Protein AF-J3N600-F1 (afdb_monomer_lite)

Structure (mmCIF, N/CA/C/O backbone):
data_AF-J3N600-F1
#
_entry.id   AF-J3N600-F1
#
loop_
_atom_site.group_PDB
_atom_site.id
_atom_site.type_symbol
_atom_site.label_atom_id
_atom_site.label_alt_id
_atom_site.label_comp_id
_atom_site.label_asym_id
_atom_site.label_entity_id
_atom_site.label_seq_id
_atom_site.pdbx_PDB_ins_code
_atom_site.Cartn_x
_atom_site.Cartn_y
_atom_site.Cartn_z
_atom_site.occupancy
_atom_site.B_iso_or_equiv
_atom_site.auth_seq_id
_atom_site.auth_comp_id
_atom_site.auth_asym_id
_atom_site.auth_atom_id
_atom_site.pdbx_PDB_model_num
ATOM 1 N N . MET A 1 1 ? 3.214 13.192 -14.343 1.00 41.00 1 MET A N 1
ATOM 2 C CA . MET A 1 1 ? 2.606 12.736 -13.073 1.00 41.00 1 MET A CA 1
ATOM 3 C C . MET A 1 1 ? 2.239 11.242 -13.021 1.00 41.00 1 MET A C 1
ATOM 5 O O . MET A 1 1 ? 2.556 10.663 -11.991 1.00 41.00 1 MET A O 1
ATOM 9 N N . PRO A 1 2 ? 1.688 10.555 -14.053 1.00 54.34 2 PRO A N 1
ATOM 10 C CA . PRO A 1 2 ? 1.284 9.139 -13.900 1.00 54.34 2 PRO A CA 1
ATOM 11 C C . PRO A 1 2 ? 2.454 8.156 -13.672 1.00 54.34 2 PRO A C 1
ATOM 13 O O . PRO A 1 2 ? 2.292 7.141 -13.003 1.00 54.34 2 PRO A O 1
ATOM 16 N N . ARG A 1 3 ? 3.661 8.489 -14.154 1.00 63.41 3 ARG A N 1
ATOM 17 C CA . ARG A 1 3 ? 4.873 7.653 -14.023 1.00 63.41 3 ARG A CA 1
ATOM 18 C C . ARG A 1 3 ? 5.364 7.510 -12.580 1.00 63.41 3 ARG A C 1
ATOM 20 O O . ARG A 1 3 ? 5.684 6.410 -12.147 1.00 63.41 3 ARG A O 1
ATOM 27 N N . ALA A 1 4 ? 5.403 8.621 -11.842 1.00 65.00 4 ALA A N 1
ATOM 28 C CA . ALA A 1 4 ? 5.875 8.635 -10.460 1.00 65.00 4 ALA A CA 1
ATOM 29 C C . ALA A 1 4 ? 4.912 7.884 -9.530 1.00 65.00 4 ALA A C 1
ATOM 31 O O . ALA A 1 4 ? 5.369 7.169 -8.649 1.00 65.00 4 ALA A O 1
ATOM 32 N N . GLY A 1 5 ? 3.599 7.983 -9.774 1.00 73.25 5 GLY A N 1
ATOM 33 C CA . GLY A 1 5 ? 2.588 7.249 -9.008 1.00 73.25 5 GLY A CA 1
ATOM 34 C C . GLY A 1 5 ? 2.682 5.734 -9.196 1.00 73.25 5 GLY A C 1
ATOM 35 O O . GLY A 1 5 ? 2.703 5.002 -8.212 1.00 73.25 5 GLY A O 1
ATOM 36 N N . LEU A 1 6 ? 2.816 5.259 -10.442 1.00 80.25 6 LEU A N 1
ATOM 37 C CA . LEU A 1 6 ? 2.974 3.828 -10.732 1.00 80.25 6 LEU A CA 1
ATOM 38 C C . LEU A 1 6 ? 4.239 3.251 -10.078 1.00 80.25 6 LEU A C 1
ATOM 40 O O . LEU A 1 6 ? 4.166 2.236 -9.389 1.00 80.25 6 LEU A O 1
ATOM 44 N N . ALA A 1 7 ? 5.384 3.917 -10.260 1.00 82.88 7 ALA A N 1
ATOM 45 C CA . ALA A 1 7 ? 6.641 3.498 -9.645 1.00 82.88 7 ALA A CA 1
ATOM 46 C C . ALA A 1 7 ? 6.558 3.517 -8.109 1.00 82.88 7 ALA A C 1
ATOM 48 O O . ALA A 1 7 ? 6.991 2.564 -7.471 1.00 82.88 7 ALA A O 1
ATOM 49 N N . ALA A 1 8 ? 5.947 4.550 -7.519 1.00 85.62 8 ALA A N 1
ATOM 50 C CA . ALA A 1 8 ? 5.810 4.664 -6.070 1.00 85.62 8 ALA A CA 1
ATOM 51 C C . ALA A 1 8 ? 4.918 3.571 -5.468 1.00 85.62 8 ALA A C 1
ATOM 53 O O . ALA A 1 8 ? 5.285 3.018 -4.438 1.00 85.62 8 ALA A O 1
ATOM 54 N N . ILE A 1 9 ? 3.789 3.222 -6.098 1.00 88.44 9 ILE A N 1
ATOM 55 C CA . ILE A 1 9 ? 2.886 2.166 -5.601 1.00 88.44 9 ILE A CA 1
ATOM 56 C C . ILE A 1 9 ? 3.570 0.795 -5.652 1.00 88.44 9 ILE A C 1
ATOM 58 O O . ILE A 1 9 ? 3.508 0.034 -4.687 1.00 88.44 9 ILE A O 1
ATOM 62 N N . LEU A 1 10 ? 4.260 0.483 -6.751 1.00 89.94 10 LEU A N 1
ATOM 63 C CA . LEU A 1 10 ? 4.947 -0.801 -6.913 1.00 89.94 10 LEU A CA 1
ATOM 64 C C . LEU A 1 10 ? 6.152 -0.924 -5.978 1.00 89.94 10 LEU A C 1
ATOM 66 O O . LEU A 1 10 ? 6.315 -1.943 -5.307 1.00 89.94 10 LEU A O 1
ATOM 70 N N . SER A 1 11 ? 6.966 0.127 -5.881 1.00 91.19 11 SER A N 1
ATOM 71 C CA . SER A 1 11 ? 8.084 0.175 -4.940 1.00 91.19 11 SER A CA 1
ATOM 72 C C . SER A 1 11 ? 7.623 0.148 -3.482 1.00 91.19 11 SER A C 1
ATOM 74 O O . SER A 1 11 ? 8.290 -0.472 -2.656 1.00 91.19 11 SER A O 1
ATOM 76 N N . ALA A 1 12 ? 6.484 0.768 -3.154 1.00 92.06 12 ALA A N 1
ATOM 77 C CA . ALA A 1 12 ? 5.873 0.664 -1.830 1.00 92.06 12 ALA A CA 1
ATOM 78 C C . ALA A 1 12 ? 5.441 -0.782 -1.549 1.00 92.06 12 ALA A C 1
ATOM 80 O O . ALA A 1 12 ? 5.752 -1.323 -0.492 1.00 92.06 12 ALA A O 1
ATOM 81 N N . GLY A 1 13 ? 4.843 -1.471 -2.526 1.00 93.06 13 GLY A N 1
ATOM 82 C CA . GLY A 1 13 ? 4.534 -2.895 -2.407 1.00 93.06 13 GLY A CA 1
ATOM 83 C C . GLY A 1 13 ? 5.769 -3.778 -2.207 1.00 93.06 13 GLY A C 1
ATOM 84 O O . GLY A 1 13 ? 5.730 -4.703 -1.393 1.00 93.06 13 GLY A O 1
ATOM 85 N N . ALA A 1 14 ? 6.885 -3.480 -2.880 1.00 93.25 14 ALA A N 1
ATOM 86 C CA . ALA A 1 14 ? 8.160 -4.169 -2.671 1.00 93.25 14 ALA A CA 1
ATOM 87 C C . ALA A 1 14 ? 8.736 -3.882 -1.272 1.00 93.25 14 ALA A C 1
ATOM 89 O O . ALA A 1 14 ? 9.223 -4.791 -0.603 1.00 93.25 14 ALA A O 1
ATOM 90 N N . PHE A 1 15 ? 8.633 -2.637 -0.800 1.00 94.19 15 PHE A N 1
ATOM 91 C CA . PHE A 1 15 ? 9.021 -2.244 0.554 1.00 94.19 15 PHE A CA 1
ATOM 92 C C . PHE A 1 15 ? 8.205 -2.976 1.619 1.00 94.19 15 PHE A C 1
ATOM 94 O O . PHE A 1 15 ? 8.791 -3.586 2.509 1.00 94.19 15 PHE A O 1
ATOM 101 N N . VAL A 1 16 ? 6.878 -3.001 1.516 1.00 94.75 16 VAL A N 1
ATOM 102 C CA . VAL A 1 16 ? 6.047 -3.678 2.518 1.00 94.75 16 VAL A CA 1
ATOM 103 C C . VAL A 1 16 ? 6.262 -5.194 2.478 1.00 94.75 16 VAL A C 1
ATOM 105 O O . VAL A 1 16 ? 6.587 -5.797 3.499 1.00 94.75 16 VAL A O 1
ATOM 108 N N . SER A 1 17 ? 6.188 -5.814 1.296 1.00 94.12 17 SER A N 1
ATOM 109 C CA . SER A 1 17 ? 6.314 -7.275 1.154 1.00 94.12 17 SER A CA 1
ATOM 110 C C . SER A 1 17 ? 7.700 -7.834 1.495 1.00 94.12 17 SER A C 1
ATOM 112 O O . SER A 1 17 ? 7.803 -9.011 1.838 1.00 94.12 17 SER A O 1
ATOM 114 N N . ALA A 1 18 ? 8.762 -7.026 1.405 1.00 95.12 18 ALA A N 1
ATOM 115 C CA . ALA A 1 18 ? 10.117 -7.440 1.758 1.00 95.12 18 ALA A CA 1
ATOM 116 C C . ALA A 1 18 ? 10.575 -6.840 3.095 1.00 95.12 18 ALA A C 1
ATOM 118 O O . ALA A 1 18 ? 10.809 -7.569 4.057 1.00 95.12 18 ALA A O 1
ATOM 119 N N . PHE A 1 19 ? 10.685 -5.516 3.195 1.00 95.44 19 PHE A N 1
ATOM 120 C CA . PHE A 1 19 ? 11.204 -4.861 4.394 1.00 95.44 19 PHE A CA 1
ATOM 121 C C . PHE A 1 19 ? 10.234 -4.971 5.577 1.00 95.44 19 PHE A C 1
ATOM 123 O O . PHE A 1 19 ? 10.634 -5.414 6.648 1.00 95.44 19 PHE A O 1
ATOM 130 N N . VAL A 1 20 ? 8.953 -4.634 5.417 1.00 95.38 20 VAL A N 1
ATOM 131 C CA . VAL A 1 20 ? 8.019 -4.662 6.561 1.00 95.38 20 VAL A CA 1
ATOM 132 C C . VAL A 1 20 ? 7.777 -6.097 7.036 1.00 95.38 20 VAL A C 1
ATOM 134 O O . VAL A 1 20 ? 7.974 -6.384 8.218 1.00 95.38 20 VAL A O 1
ATOM 137 N N . VAL A 1 21 ? 7.487 -7.029 6.120 1.00 95.81 21 VAL A N 1
ATOM 138 C CA . VAL A 1 21 ? 7.371 -8.464 6.452 1.00 95.81 21 VAL A CA 1
ATOM 139 C C . VAL A 1 21 ? 8.660 -8.989 7.090 1.00 95.81 21 VAL A C 1
ATOM 141 O O . VAL A 1 21 ? 8.609 -9.726 8.076 1.00 95.81 21 VAL A O 1
ATOM 144 N N . GLY A 1 22 ? 9.826 -8.589 6.575 1.00 95.94 22 GLY A N 1
ATOM 145 C CA . GLY A 1 22 ? 11.120 -8.954 7.143 1.00 95.94 22 GLY A CA 1
ATOM 146 C C . GLY A 1 22 ? 11.299 -8.448 8.576 1.00 95.94 22 GLY A C 1
ATOM 147 O O . GLY A 1 22 ? 11.768 -9.196 9.432 1.00 95.94 22 GLY A O 1
ATOM 148 N N . ALA A 1 23 ? 10.876 -7.217 8.871 1.00 95.69 23 ALA A N 1
ATOM 149 C CA . ALA A 1 23 ? 10.957 -6.628 10.205 1.00 95.69 23 ALA A CA 1
ATOM 150 C C . ALA A 1 23 ? 10.014 -7.339 11.183 1.00 95.69 23 ALA A C 1
ATOM 152 O O . ALA A 1 23 ? 10.434 -7.714 12.279 1.00 95.69 23 ALA A O 1
ATOM 153 N N . VAL A 1 24 ? 8.770 -7.591 10.766 1.00 95.06 24 VAL A N 1
ATOM 154 C CA . VAL A 1 24 ? 7.786 -8.364 11.539 1.00 95.06 24 VAL A CA 1
ATOM 155 C C . VAL A 1 24 ? 8.320 -9.767 11.836 1.00 95.06 24 VAL A C 1
ATOM 157 O O . VAL A 1 24 ? 8.273 -10.219 12.982 1.00 95.06 24 VAL A O 1
ATOM 160 N N . ALA A 1 25 ? 8.909 -10.434 10.839 1.00 94.75 25 ALA A N 1
ATOM 161 C CA . ALA A 1 25 ? 9.541 -11.735 11.017 1.00 94.75 25 ALA A CA 1
ATOM 162 C C . ALA A 1 25 ? 10.717 -11.670 12.005 1.00 94.75 25 ALA A C 1
ATOM 164 O O . ALA A 1 25 ? 10.807 -12.510 12.891 1.00 94.75 25 ALA A O 1
ATOM 165 N N . LEU A 1 26 ? 11.600 -10.674 11.926 1.00 95.75 26 LEU A N 1
ATOM 166 C CA . LEU A 1 26 ? 12.730 -10.557 12.857 1.00 95.75 26 LEU A CA 1
ATOM 167 C C . LEU A 1 26 ? 12.295 -10.307 14.307 1.00 95.75 26 LEU A C 1
ATOM 169 O O . LEU A 1 26 ? 12.934 -10.815 15.227 1.00 95.75 26 LEU A O 1
ATOM 173 N N . ILE A 1 27 ? 11.215 -9.553 14.510 1.00 93.75 27 ILE A N 1
ATOM 174 C CA . ILE A 1 27 ? 10.707 -9.203 15.841 1.00 93.75 27 ILE A CA 1
ATOM 175 C C . ILE A 1 27 ? 9.953 -10.371 16.475 1.00 93.75 27 ILE A C 1
ATOM 177 O O . ILE A 1 27 ? 10.175 -10.682 17.644 1.00 93.75 27 ILE A O 1
ATOM 181 N N . ALA A 1 28 ? 9.060 -11.010 15.719 1.00 91.44 28 ALA A N 1
ATOM 182 C CA . ALA A 1 28 ? 8.092 -11.943 16.281 1.00 91.44 28 ALA A CA 1
ATOM 183 C C . ALA A 1 28 ? 8.374 -13.417 15.964 1.00 91.44 28 ALA A C 1
ATOM 185 O O . ALA A 1 28 ? 7.783 -14.290 16.599 1.00 91.44 28 ALA A O 1
ATOM 186 N N . ALA A 1 29 ? 9.245 -13.742 14.997 1.00 88.44 29 ALA A N 1
ATOM 187 C CA . ALA A 1 29 ? 9.514 -15.142 14.671 1.00 88.44 29 ALA A CA 1
ATOM 188 C C . ALA A 1 29 ? 10.187 -15.881 15.842 1.00 88.44 29 ALA A C 1
ATOM 190 O O . ALA A 1 29 ? 10.933 -15.270 16.614 1.00 88.44 29 ALA A O 1
ATOM 191 N N . PRO A 1 30 ? 10.002 -17.210 15.943 1.00 89.88 30 PRO A N 1
ATOM 192 C CA . PRO A 1 30 ? 9.100 -18.019 15.121 1.00 89.88 30 PRO A CA 1
ATOM 193 C C . PRO A 1 30 ? 7.633 -17.887 15.558 1.00 89.88 30 PRO A C 1
ATOM 195 O O . PRO A 1 30 ? 7.325 -18.015 16.738 1.00 89.88 30 PRO A O 1
ATOM 198 N N . PHE A 1 31 ? 6.725 -17.721 14.596 1.00 91.56 31 PHE A N 1
ATOM 199 C CA . PHE A 1 31 ? 5.276 -17.783 14.821 1.00 91.56 31 PHE A CA 1
ATOM 200 C C . PHE A 1 31 ? 4.584 -18.559 13.700 1.00 91.56 31 PHE A C 1
ATOM 202 O O . PHE A 1 31 ? 5.131 -18.722 12.606 1.00 91.56 31 PHE A O 1
ATOM 209 N N . ALA A 1 32 ? 3.395 -19.080 13.998 1.00 90.12 32 ALA A N 1
ATOM 210 C CA . ALA A 1 32 ? 2.564 -19.798 13.042 1.00 90.12 32 ALA A CA 1
ATOM 211 C C . ALA A 1 32 ? 1.531 -18.854 12.418 1.00 90.12 32 ALA A C 1
ATOM 213 O O . ALA A 1 32 ? 0.976 -18.001 13.108 1.00 90.12 32 ALA A O 1
ATOM 214 N N . VAL A 1 33 ? 1.263 -19.037 11.127 1.00 91.50 33 VAL A N 1
ATOM 215 C CA . VAL A 1 33 ? 0.222 -18.313 10.390 1.00 91.50 33 VAL A CA 1
ATOM 216 C C . VAL A 1 33 ? -0.882 -19.282 9.949 1.00 91.50 33 VAL A C 1
ATOM 218 O O . VAL A 1 33 ? -0.586 -20.447 9.672 1.00 91.50 33 VAL A O 1
ATOM 221 N N . PRO A 1 34 ? -2.155 -18.846 9.887 1.00 90.62 34 PRO A N 1
ATOM 222 C CA . PRO A 1 34 ? -3.260 -19.677 9.426 1.00 90.62 34 PRO A CA 1
ATOM 223 C C . PRO A 1 34 ? -3.037 -20.062 7.953 1.00 90.62 34 PRO A C 1
ATOM 225 O O . PRO A 1 34 ? -2.969 -19.171 7.103 1.00 90.62 34 PRO A O 1
ATOM 228 N N . PRO A 1 35 ? -2.933 -21.365 7.625 1.00 90.56 35 PRO A N 1
ATOM 229 C CA . PRO A 1 35 ? -2.532 -21.814 6.296 1.00 90.56 35 PRO A CA 1
ATOM 230 C C . PRO A 1 35 ? -3.389 -21.284 5.152 1.00 90.56 35 PRO A C 1
ATOM 232 O O . PRO A 1 35 ? -2.861 -20.823 4.143 1.00 90.56 35 PRO A O 1
ATOM 235 N N . ALA A 1 36 ? -4.711 -21.344 5.322 1.00 89.38 36 ALA A N 1
ATOM 236 C CA . ALA A 1 36 ? -5.665 -20.996 4.280 1.00 89.38 36 ALA A CA 1
ATOM 237 C C . ALA A 1 36 ? -5.659 -19.488 3.990 1.00 89.38 36 ALA A C 1
ATOM 239 O O . ALA A 1 36 ? -5.497 -19.098 2.837 1.00 89.38 36 ALA A O 1
ATOM 240 N N . SER A 1 37 ? -5.762 -18.649 5.026 1.00 90.88 37 SER A N 1
ATOM 241 C CA . SER A 1 37 ? -5.772 -17.189 4.875 1.00 90.88 37 SER A CA 1
ATOM 242 C C . SER A 1 37 ? -4.436 -16.673 4.346 1.00 90.88 37 SER A C 1
ATOM 244 O O . SER A 1 37 ? -4.415 -15.914 3.385 1.00 90.88 37 SER A O 1
ATOM 246 N N . PHE A 1 38 ? -3.313 -17.162 4.886 1.00 93.25 38 PHE A N 1
ATOM 247 C CA . PHE A 1 38 ? -1.985 -16.770 4.411 1.00 93.25 38 PHE A CA 1
ATOM 248 C C . PHE A 1 38 ? -1.757 -17.167 2.947 1.00 93.25 38 PHE A C 1
ATOM 250 O O . PHE A 1 38 ? -1.334 -16.339 2.142 1.00 93.25 38 PHE A O 1
ATOM 257 N N . ALA A 1 39 ? -2.041 -18.426 2.585 1.00 93.12 39 ALA A N 1
ATOM 258 C CA . ALA A 1 39 ? -1.847 -18.891 1.215 1.00 93.12 39 ALA A CA 1
ATOM 259 C C . ALA A 1 39 ? -2.742 -18.125 0.239 1.00 93.12 39 ALA A C 1
ATOM 261 O O . ALA A 1 39 ? -2.255 -17.715 -0.809 1.00 93.12 39 ALA A O 1
ATOM 262 N N . ARG A 1 40 ? -4.012 -17.888 0.597 1.00 93.44 40 ARG A N 1
ATOM 263 C CA . ARG A 1 40 ? -4.941 -17.054 -0.174 1.00 93.44 40 ARG A CA 1
ATOM 264 C C . ARG A 1 40 ? -4.347 -15.664 -0.397 1.00 93.44 40 ARG A C 1
ATOM 266 O O . ARG A 1 40 ? -4.149 -15.279 -1.543 1.00 93.44 40 ARG A O 1
ATOM 273 N N . ASP A 1 41 ? -4.032 -14.931 0.664 1.00 93.62 41 ASP A N 1
ATOM 274 C CA . ASP A 1 41 ? -3.646 -13.520 0.560 1.00 93.62 41 ASP A CA 1
ATOM 275 C C . ASP A 1 41 ? -2.359 -13.342 -0.261 1.00 93.62 41 ASP A C 1
ATOM 277 O O . ASP A 1 41 ? -2.309 -12.518 -1.177 1.00 93.62 41 ASP A O 1
ATOM 281 N N . VAL A 1 42 ? -1.340 -14.175 -0.017 1.00 95.44 42 VAL A N 1
ATOM 282 C CA . VAL A 1 42 ? -0.067 -14.103 -0.752 1.00 95.44 42 VAL A CA 1
ATOM 283 C C . VAL A 1 42 ? -0.221 -14.568 -2.201 1.00 95.44 42 VAL A C 1
ATOM 285 O O . VAL A 1 42 ? 0.341 -13.948 -3.103 1.00 95.44 42 VAL A O 1
ATOM 288 N N . PHE A 1 43 ? -0.988 -15.633 -2.458 1.00 95.81 43 PHE A N 1
ATOM 289 C CA . PHE A 1 43 ? -1.214 -16.135 -3.815 1.00 95.81 43 PHE A CA 1
ATOM 290 C C . PHE A 1 43 ? -2.006 -15.144 -4.670 1.00 95.81 43 PHE A C 1
ATOM 292 O O . PHE A 1 43 ? -1.620 -14.870 -5.806 1.00 95.81 43 PHE A O 1
ATOM 299 N N . PHE A 1 44 ? -3.089 -14.577 -4.132 1.00 96.38 44 PHE A N 1
ATOM 300 C CA . PHE A 1 44 ? -3.891 -13.586 -4.848 1.00 96.38 44 PHE A CA 1
ATOM 301 C C . PHE A 1 44 ? -3.104 -12.301 -5.096 1.00 96.38 44 PHE A C 1
ATOM 303 O O . PHE A 1 44 ? -3.209 -11.738 -6.186 1.00 96.38 44 PHE A O 1
ATOM 310 N N . TYR A 1 45 ? -2.250 -11.886 -4.156 1.00 96.81 45 TYR A N 1
ATOM 311 C CA . TYR A 1 45 ? -1.364 -10.751 -4.385 1.00 96.81 45 TYR A CA 1
ATOM 312 C C . TYR A 1 45 ? -0.310 -11.052 -5.462 1.00 96.81 45 TYR A C 1
ATOM 314 O O . TYR A 1 45 ? -0.104 -10.245 -6.368 1.00 96.81 45 TYR A O 1
ATOM 322 N N . LEU A 1 46 ? 0.299 -12.241 -5.440 1.00 97.12 46 LEU A N 1
ATOM 323 C CA . LEU A 1 46 ? 1.233 -12.683 -6.478 1.00 97.12 46 LEU A CA 1
ATOM 324 C C . LEU A 1 46 ? 0.567 -12.723 -7.863 1.00 97.12 46 LEU A C 1
ATOM 326 O O . LEU A 1 46 ? 1.150 -12.251 -8.841 1.00 97.12 46 LEU A O 1
ATOM 330 N N . LEU A 1 47 ? -0.659 -13.246 -7.954 1.00 97.06 47 LEU A N 1
ATOM 331 C CA . LEU A 1 47 ? -1.434 -13.304 -9.194 1.00 97.06 47 LEU A CA 1
ATOM 332 C C . LEU A 1 47 ? -1.801 -11.902 -9.696 1.00 97.06 47 LEU A C 1
ATOM 334 O O . LEU A 1 47 ? -1.620 -11.611 -10.878 1.00 97.06 47 LEU A O 1
ATOM 338 N N . ALA A 1 48 ? -2.243 -11.019 -8.799 1.00 96.19 48 ALA A N 1
ATOM 339 C CA . ALA A 1 48 ? -2.528 -9.620 -9.100 1.00 96.19 48 ALA A CA 1
ATOM 340 C C . ALA A 1 48 ? -1.295 -8.890 -9.648 1.00 96.19 48 ALA A C 1
ATOM 342 O O . ALA A 1 48 ? -1.366 -8.234 -10.687 1.00 96.19 48 ALA A O 1
ATOM 343 N N . ALA A 1 49 ? -0.154 -9.038 -8.972 1.00 96.25 49 ALA A N 1
ATOM 344 C CA . ALA A 1 49 ? 1.101 -8.414 -9.365 1.00 96.25 49 ALA A CA 1
ATOM 345 C C . ALA A 1 49 ? 1.603 -8.951 -10.710 1.00 96.25 49 ALA A C 1
ATOM 347 O O . ALA A 1 49 ? 2.050 -8.178 -11.555 1.00 96.25 49 ALA A O 1
ATOM 348 N N . SER A 1 50 ? 1.467 -10.260 -10.942 1.00 96.25 50 SER A N 1
ATOM 349 C CA . SER A 1 50 ? 1.825 -10.900 -12.213 1.00 96.25 50 SER A CA 1
ATOM 350 C C . SER A 1 50 ? 0.929 -10.419 -13.358 1.00 96.25 50 SER A C 1
ATOM 352 O O . SER A 1 50 ? 1.424 -10.105 -14.439 1.00 96.25 50 SER A O 1
ATOM 354 N N . GLY A 1 51 ? -0.382 -10.311 -13.122 1.00 94.62 51 GLY A N 1
ATOM 355 C CA . GLY A 1 51 ? -1.341 -9.799 -14.102 1.00 94.62 51 GLY A CA 1
ATOM 356 C C . GLY A 1 51 ? -1.088 -8.333 -14.453 1.00 94.62 51 GLY A C 1
ATOM 357 O O . GLY A 1 51 ? -1.071 -7.972 -15.630 1.00 94.62 51 GLY A O 1
ATOM 358 N N . LEU A 1 52 ? -0.806 -7.494 -13.453 1.00 93.62 52 LEU A N 1
ATOM 359 C CA . LEU A 1 52 ? -0.430 -6.102 -13.685 1.00 93.62 52 LEU A CA 1
ATOM 360 C C . LEU A 1 52 ? 0.912 -5.988 -14.424 1.00 93.62 52 LEU A C 1
ATOM 362 O O . LEU A 1 52 ? 1.041 -5.152 -15.317 1.00 93.62 52 LEU A O 1
ATOM 366 N N . PHE A 1 53 ? 1.889 -6.843 -14.110 1.00 94.38 53 PHE A N 1
ATOM 367 C CA . PHE A 1 53 ? 3.162 -6.880 -14.827 1.00 94.38 53 PHE A CA 1
ATOM 368 C C . PHE A 1 53 ? 2.974 -7.275 -16.298 1.00 94.38 53 PHE A C 1
ATOM 370 O O . PHE A 1 53 ? 3.565 -6.658 -17.180 1.00 94.38 53 PHE A O 1
ATOM 377 N N . TYR A 1 54 ? 2.091 -8.233 -16.591 1.00 93.31 54 TYR A N 1
ATOM 378 C CA . TYR A 1 54 ? 1.733 -8.596 -17.964 1.00 93.31 54 TYR A CA 1
ATOM 379 C C . TYR A 1 54 ? 1.084 -7.430 -18.731 1.00 93.31 54 TYR A C 1
ATOM 381 O O . TYR A 1 54 ? 1.461 -7.148 -19.872 1.00 93.31 54 TYR A O 1
ATOM 389 N N . ILE A 1 55 ? 0.153 -6.708 -18.096 1.00 91.75 55 ILE A N 1
ATOM 390 C CA . ILE A 1 55 ? -0.455 -5.497 -18.675 1.00 91.75 55 ILE A CA 1
ATOM 391 C C . ILE A 1 55 ? 0.622 -4.433 -18.934 1.00 91.75 55 ILE A C 1
ATOM 393 O O . ILE A 1 55 ? 0.638 -3.820 -19.997 1.00 91.75 55 ILE A O 1
ATOM 397 N N . TYR A 1 56 ? 1.563 -4.255 -18.003 1.00 90.25 56 TYR A N 1
ATOM 398 C CA . TYR A 1 56 ? 2.679 -3.321 -18.155 1.00 90.25 56 TYR A CA 1
ATOM 399 C C . TYR A 1 56 ? 3.580 -3.675 -19.350 1.00 90.25 56 TYR A C 1
ATOM 401 O O . TYR A 1 56 ? 3.903 -2.804 -20.157 1.00 90.25 56 TYR A O 1
ATOM 409 N N . LEU A 1 57 ? 3.950 -4.953 -19.502 1.00 90.31 57 LEU A N 1
ATOM 410 C CA . LEU A 1 57 ? 4.777 -5.436 -20.617 1.00 90.31 57 LEU A CA 1
ATOM 411 C C . LEU A 1 57 ? 4.083 -5.323 -21.977 1.00 90.31 57 LEU A C 1
ATOM 413 O O . LEU A 1 57 ? 4.759 -5.226 -22.997 1.00 90.31 57 LEU A O 1
ATOM 417 N N . SER A 1 58 ? 2.750 -5.307 -21.994 1.00 88.25 58 SER A N 1
ATOM 418 C CA . SER A 1 58 ? 1.972 -5.135 -23.222 1.00 88.25 58 SER A CA 1
ATOM 419 C C . SER A 1 58 ? 2.062 -3.712 -23.790 1.00 88.25 58 SER A C 1
ATOM 421 O O . SER A 1 58 ? 1.628 -3.501 -24.917 1.00 88.25 58 SER A O 1
ATOM 423 N N . ALA A 1 59 ? 2.602 -2.740 -23.033 1.00 85.88 59 ALA A N 1
ATOM 424 C CA . ALA A 1 59 ? 2.736 -1.312 -23.370 1.00 85.88 59 ALA A CA 1
ATOM 425 C C . ALA A 1 59 ? 1.428 -0.577 -23.743 1.00 85.88 59 ALA A C 1
ATOM 427 O O . ALA A 1 59 ? 1.416 0.646 -23.861 1.00 85.88 59 ALA A O 1
ATOM 428 N N . GLU A 1 60 ? 0.315 -1.291 -23.868 1.00 88.56 60 GLU A N 1
ATOM 429 C CA . GLU A 1 60 ? -1.010 -0.796 -24.205 1.00 88.56 60 GLU A CA 1
ATOM 430 C C . GLU A 1 60 ? -2.002 -1.222 -23.125 1.00 88.56 60 GLU A C 1
ATOM 432 O O . GLU A 1 60 ? -2.211 -2.414 -22.893 1.00 88.56 60 GLU A O 1
ATOM 437 N N . ILE A 1 61 ? -2.635 -0.242 -22.476 1.00 89.06 61 ILE A N 1
ATOM 438 C CA . ILE A 1 61 ? -3.657 -0.485 -21.458 1.00 89.06 61 ILE A CA 1
ATOM 439 C C . ILE A 1 61 ? -5.033 -0.202 -22.049 1.00 89.06 61 ILE A C 1
ATOM 441 O O . ILE A 1 61 ? -5.369 0.936 -22.396 1.00 89.06 61 ILE A O 1
ATOM 445 N N . TYR A 1 62 ? -5.852 -1.244 -22.121 1.00 91.25 62 TYR A N 1
ATOM 446 C CA . TYR A 1 62 ? -7.249 -1.155 -22.526 1.00 91.25 62 TYR A CA 1
ATOM 447 C C . TYR A 1 62 ? -8.157 -0.936 -21.311 1.00 91.25 62 TYR A C 1
ATOM 449 O O . TYR A 1 62 ? -7.878 -1.410 -20.209 1.00 91.25 62 TYR A O 1
ATOM 457 N N . LEU A 1 63 ? -9.302 -0.277 -21.521 1.00 92.25 63 LEU A N 1
ATOM 458 C CA . LEU A 1 63 ? -10.274 -0.009 -20.452 1.00 92.25 63 LEU A CA 1
ATOM 459 C C . LEU A 1 63 ? -10.717 -1.291 -19.727 1.00 92.25 63 LEU A C 1
ATOM 461 O O . LEU A 1 63 ? -10.822 -1.303 -18.504 1.00 92.25 63 LEU A O 1
ATOM 465 N N . TRP A 1 64 ? -10.930 -2.386 -20.463 1.00 92.31 64 TRP A N 1
ATOM 466 C CA . TRP A 1 64 ? -11.354 -3.657 -19.871 1.00 92.31 64 TRP A CA 1
ATOM 467 C C . TRP A 1 64 ? -10.291 -4.259 -18.941 1.00 92.31 64 TRP A C 1
ATOM 469 O O . TRP A 1 64 ? -10.650 -4.872 -17.941 1.00 92.31 64 TRP A O 1
ATOM 479 N N . GLN A 1 65 ? -8.999 -4.050 -19.224 1.00 93.50 65 GLN A N 1
ATOM 480 C CA . GLN A 1 65 ? -7.907 -4.512 -18.361 1.00 93.50 65 GLN A CA 1
ATOM 481 C C . GLN A 1 65 ? -7.899 -3.720 -17.053 1.00 93.50 65 GLN A C 1
ATOM 483 O O . GLN A 1 65 ? -7.814 -4.307 -15.978 1.00 93.50 65 GLN A O 1
ATOM 488 N N . ALA A 1 66 ? -8.059 -2.396 -17.137 1.00 92.00 66 ALA A N 1
ATOM 489 C CA . ALA A 1 66 ? -8.125 -1.530 -15.964 1.00 92.00 66 ALA A CA 1
ATOM 490 C C . ALA A 1 66 ? -9.346 -1.848 -15.081 1.00 92.00 66 ALA A C 1
ATOM 492 O O . ALA A 1 66 ? -9.216 -1.972 -13.865 1.00 92.00 66 ALA A O 1
ATOM 493 N N . VAL A 1 67 ? -10.521 -2.052 -15.689 1.00 95.06 67 VAL A N 1
ATOM 494 C CA . VAL A 1 67 ? -11.731 -2.495 -14.973 1.00 95.06 67 VAL A CA 1
ATOM 495 C C . VAL A 1 67 ? -11.526 -3.892 -14.378 1.00 95.06 67 VAL A C 1
ATOM 497 O O . VAL A 1 67 ? -11.916 -4.136 -13.238 1.00 95.06 67 VAL A O 1
ATOM 500 N N . GLY A 1 68 ? -10.860 -4.786 -15.111 1.00 95.44 68 GLY A N 1
ATOM 501 C CA . GLY A 1 68 ? -10.513 -6.132 -14.660 1.00 95.44 68 GLY A CA 1
ATOM 502 C C . GLY A 1 68 ? -9.679 -6.150 -13.378 1.00 95.44 68 GLY A C 1
ATOM 503 O O . GLY A 1 68 ? -9.953 -6.972 -12.510 1.00 95.44 68 GLY A O 1
ATOM 504 N N . LEU A 1 69 ? -8.729 -5.222 -13.205 1.00 94.75 69 LEU A N 1
ATOM 505 C CA . LEU A 1 69 ? -7.943 -5.097 -11.966 1.00 94.75 69 LEU A CA 1
ATOM 506 C C . LEU A 1 69 ? -8.832 -4.793 -10.749 1.00 94.75 69 LEU A C 1
ATOM 508 O O . LEU A 1 69 ? -8.710 -5.439 -9.709 1.00 94.75 69 LEU A O 1
ATOM 512 N N . VAL A 1 70 ? -9.767 -3.850 -10.887 1.00 96.19 70 VAL A N 1
ATOM 513 C CA . VAL A 1 70 ? -10.687 -3.484 -9.798 1.00 96.19 70 VAL A CA 1
ATOM 514 C C . VAL A 1 70 ? -11.653 -4.633 -9.499 1.00 96.19 70 VAL A C 1
ATOM 516 O O . VAL A 1 70 ? -11.857 -4.986 -8.338 1.00 96.19 70 VAL A O 1
ATOM 519 N N . LEU A 1 71 ? -12.206 -5.270 -10.537 1.00 96.62 71 LEU A N 1
ATOM 520 C CA . LEU A 1 71 ? -13.090 -6.430 -10.383 1.00 96.62 71 LEU A CA 1
ATOM 521 C C . LEU A 1 71 ? -12.376 -7.626 -9.747 1.00 96.62 71 LEU A C 1
ATOM 523 O O . LEU A 1 71 ? -12.982 -8.336 -8.948 1.00 96.62 71 LEU A O 1
ATOM 527 N N . PHE A 1 72 ? -11.094 -7.833 -10.050 1.00 96.75 72 PHE A N 1
ATOM 528 C CA . PHE A 1 72 ? -10.289 -8.878 -9.424 1.00 96.75 72 PHE A CA 1
ATOM 529 C C . PHE A 1 72 ? -10.161 -8.665 -7.910 1.00 96.75 72 PHE A C 1
ATOM 531 O O . PHE A 1 72 ? -10.270 -9.624 -7.149 1.00 96.75 72 PHE A O 1
ATOM 538 N N . TYR A 1 73 ? -10.015 -7.417 -7.451 1.00 96.38 73 TYR A N 1
ATOM 539 C CA . TYR A 1 73 ? -10.030 -7.120 -6.016 1.00 96.38 73 TYR A CA 1
ATOM 540 C C . TYR A 1 73 ? -11.399 -7.378 -5.380 1.00 96.38 73 TYR A C 1
ATOM 542 O O . TYR A 1 73 ? -11.474 -7.985 -4.316 1.00 96.38 73 TYR A O 1
ATOM 550 N N . VAL A 1 74 ? -12.489 -6.972 -6.040 1.00 96.38 74 VAL A N 1
ATOM 551 C CA . VAL A 1 74 ? -13.855 -7.254 -5.558 1.00 96.38 74 VAL A CA 1
ATOM 552 C C . VAL A 1 74 ? -14.086 -8.762 -5.438 1.00 96.38 74 VAL A C 1
ATOM 554 O O . VAL A 1 74 ? -14.627 -9.225 -4.436 1.00 96.38 74 VAL A O 1
ATOM 557 N N . PHE A 1 75 ? -13.623 -9.537 -6.421 1.00 96.12 75 PHE A N 1
ATOM 558 C CA . PHE A 1 75 ? -13.651 -10.996 -6.372 1.00 96.12 75 PHE A CA 1
ATOM 559 C C . PHE A 1 75 ? -12.837 -11.550 -5.195 1.00 96.12 75 PHE A C 1
ATOM 561 O O . PHE A 1 75 ? -13.341 -12.394 -4.456 1.00 96.12 75 PHE A O 1
ATOM 568 N N . PHE A 1 76 ? -11.614 -11.053 -4.983 1.00 95.06 76 PHE A N 1
ATOM 569 C CA . PHE A 1 76 ? -10.782 -11.435 -3.842 1.00 95.06 76 PHE A CA 1
ATOM 570 C C . PHE A 1 76 ? -11.494 -11.171 -2.507 1.00 95.06 76 PHE A C 1
ATOM 572 O O . PHE A 1 76 ? -11.579 -12.077 -1.684 1.00 95.06 76 PHE A O 1
ATOM 579 N N . VAL A 1 77 ? -12.067 -9.980 -2.309 1.00 94.56 77 VAL A N 1
ATOM 580 C CA . VAL A 1 77 ? -12.812 -9.645 -1.084 1.00 94.56 77 VAL A CA 1
ATOM 581 C C . VAL A 1 77 ? -14.026 -10.558 -0.908 1.00 94.56 77 VAL A C 1
ATOM 583 O O . VAL A 1 77 ? -14.255 -11.058 0.189 1.00 94.56 77 VAL A O 1
ATOM 586 N N . GLY A 1 78 ? -14.772 -10.841 -1.980 1.00 94.00 78 GLY A N 1
ATOM 587 C CA . GLY A 1 78 ? -15.881 -11.796 -1.935 1.00 94.00 78 GLY A CA 1
ATOM 588 C C . GLY A 1 78 ? -15.438 -13.197 -1.498 1.00 94.00 78 GLY A C 1
ATOM 589 O O . GLY A 1 78 ? -16.111 -13.833 -0.690 1.00 94.00 78 GLY A O 1
ATOM 590 N N . LEU A 1 79 ? -14.276 -13.655 -1.972 1.00 92.56 79 LEU A N 1
ATOM 591 C CA . LEU A 1 79 ? -13.684 -14.932 -1.571 1.00 92.56 79 LEU A CA 1
ATOM 592 C C . LEU A 1 79 ? -13.214 -14.919 -0.109 1.00 92.56 79 LEU A C 1
ATOM 594 O O . LEU A 1 79 ? -13.412 -15.909 0.593 1.00 92.56 79 LEU A O 1
ATOM 598 N N . VAL A 1 80 ? -12.625 -13.816 0.361 1.00 91.19 80 VAL A N 1
ATOM 599 C CA . VAL A 1 80 ? -12.240 -13.637 1.772 1.00 91.19 80 VAL A CA 1
ATOM 600 C C . VAL A 1 80 ? -13.464 -13.781 2.671 1.00 91.19 80 VAL A C 1
ATOM 602 O O . VAL A 1 80 ? -13.467 -14.636 3.550 1.00 91.19 80 VAL A O 1
ATOM 605 N N . VAL A 1 81 ? -14.524 -13.022 2.379 1.00 92.00 81 VAL A N 1
ATOM 606 C CA . VAL A 1 81 ? -15.783 -13.055 3.137 1.00 92.00 81 VAL A CA 1
ATOM 607 C C . VAL A 1 81 ? -16.400 -14.452 3.110 1.00 92.00 81 VAL A C 1
ATOM 609 O O . VAL A 1 81 ? -16.832 -14.953 4.143 1.00 92.00 81 VAL A O 1
ATOM 612 N N . TYR A 1 82 ? -16.405 -15.118 1.953 1.00 91.75 82 TYR A N 1
ATOM 613 C CA . TYR A 1 82 ? -16.900 -16.489 1.839 1.00 91.75 82 TYR A CA 1
ATOM 614 C C . TYR A 1 82 ? -16.127 -17.472 2.735 1.00 91.75 82 TYR A C 1
ATOM 616 O O . TYR A 1 82 ? -16.736 -18.307 3.401 1.00 91.75 82 TYR A O 1
ATOM 624 N N . MET A 1 83 ? -14.794 -17.371 2.777 1.00 87.88 83 MET A N 1
ATOM 625 C CA . MET A 1 83 ? -13.963 -18.230 3.628 1.00 87.88 83 MET A CA 1
ATOM 626 C C . MET A 1 83 ? -14.158 -17.959 5.121 1.00 87.88 83 MET A C 1
ATOM 628 O O . MET A 1 83 ? -14.123 -18.898 5.920 1.00 87.88 83 MET A O 1
ATOM 632 N N . ASP A 1 84 ? -14.370 -16.701 5.499 1.00 86.25 84 ASP A N 1
ATOM 633 C CA . ASP A 1 84 ? -14.600 -16.334 6.895 1.00 86.25 84 ASP A CA 1
ATOM 634 C C . ASP A 1 84 ? -15.973 -16.849 7.368 1.00 86.25 84 ASP A C 1
ATOM 636 O O . ASP A 1 84 ? -16.056 -17.471 8.427 1.00 86.25 84 ASP A O 1
ATOM 640 N N . LEU A 1 85 ? -17.015 -16.739 6.532 1.00 87.62 85 LEU A N 1
ATOM 641 C CA . LEU A 1 85 ? -18.347 -17.300 6.812 1.00 87.62 85 LEU A CA 1
ATOM 642 C C . LEU A 1 85 ? -18.334 -18.831 6.956 1.00 87.62 85 LEU A C 1
ATOM 644 O O . LEU A 1 85 ? -18.987 -19.376 7.845 1.00 87.62 85 LEU A O 1
ATOM 648 N N . ASP A 1 86 ? -17.587 -19.540 6.104 1.00 84.69 86 ASP A N 1
ATOM 649 C CA . ASP A 1 86 ? -17.430 -21.000 6.210 1.00 84.69 86 ASP A CA 1
ATOM 650 C C . ASP A 1 86 ? -16.707 -21.402 7.509 1.00 84.69 86 ASP A C 1
ATOM 652 O O . ASP A 1 86 ? -17.039 -22.413 8.135 1.00 84.69 86 ASP A O 1
ATOM 656 N N . THR A 1 87 ? -15.746 -20.588 7.953 1.00 81.00 87 THR A N 1
ATOM 657 C CA . THR A 1 87 ? -15.009 -20.820 9.202 1.00 81.00 87 THR A CA 1
ATOM 658 C C . THR A 1 87 ? -15.903 -20.602 10.425 1.00 81.00 87 THR A C 1
ATOM 660 O O . THR A 1 87 ? -15.905 -21.442 11.328 1.00 81.00 87 THR A O 1
ATOM 663 N N . GLU A 1 88 ? -16.708 -19.535 10.440 1.00 77.69 88 GLU A N 1
ATOM 664 C CA . GLU A 1 88 ? -17.690 -19.284 11.504 1.00 77.69 88 GLU A CA 1
ATOM 665 C C . GLU A 1 88 ? -18.764 -20.377 11.557 1.00 77.69 88 GLU A C 1
ATOM 667 O O . GLU A 1 88 ? -19.047 -20.907 12.632 1.00 77.69 88 GLU A O 1
ATOM 672 N N . GLY A 1 89 ? -19.303 -20.796 10.406 1.00 74.19 89 GLY A N 1
ATOM 673 C CA . GLY A 1 89 ? -20.295 -21.873 10.338 1.00 74.19 89 GLY A CA 1
ATOM 674 C C . GLY A 1 89 ? -19.772 -23.202 10.892 1.00 74.19 89 GLY A C 1
ATOM 675 O O . GLY A 1 89 ? -20.472 -23.892 11.637 1.00 74.19 89 GLY A O 1
ATOM 676 N N . LYS A 1 90 ? -18.510 -23.544 10.602 1.00 77.81 90 LYS A N 1
ATOM 677 C CA . LYS A 1 90 ? -17.847 -24.731 11.169 1.00 77.81 90 LYS A CA 1
ATOM 678 C C . LYS A 1 90 ? -17.604 -24.608 12.671 1.00 77.81 90 LYS A C 1
ATOM 680 O O . LYS A 1 90 ? -17.776 -25.598 13.378 1.00 77.81 90 LYS A O 1
ATOM 685 N N . ALA A 1 91 ? -17.222 -23.428 13.161 1.00 76.25 91 ALA A N 1
ATOM 686 C CA . ALA A 1 91 ? -16.990 -23.194 14.586 1.00 76.25 91 ALA A CA 1
ATOM 687 C C . ALA A 1 91 ? -18.288 -23.298 15.402 1.00 76.25 91 ALA A C 1
ATOM 689 O O . ALA A 1 91 ? -18.304 -23.967 16.434 1.00 76.25 91 ALA A O 1
ATOM 690 N N . VAL A 1 92 ? -19.384 -22.708 14.910 1.00 76.12 92 VAL A N 1
ATOM 691 C CA . VAL A 1 92 ? -20.712 -22.814 15.534 1.00 76.12 92 VAL A CA 1
ATOM 692 C C . VAL A 1 92 ? -21.189 -24.266 15.533 1.00 76.12 92 VAL A C 1
ATOM 694 O O . VAL A 1 92 ? -21.584 -24.773 16.577 1.00 76.12 92 VAL A O 1
ATOM 697 N N . SER A 1 93 ? -21.066 -24.973 14.405 1.00 74.38 93 SER A N 1
ATOM 698 C CA . SER A 1 93 ? -21.469 -26.382 14.314 1.00 74.38 93 SER A CA 1
ATOM 699 C C . SER A 1 93 ? -20.644 -27.297 15.231 1.00 74.38 93 SER A C 1
ATOM 701 O O . SER A 1 93 ? -21.199 -28.203 15.850 1.00 74.38 93 SER A O 1
ATOM 703 N N . ALA A 1 94 ? -19.336 -27.053 15.371 1.00 74.06 94 ALA A N 1
ATOM 704 C CA . ALA A 1 94 ? -18.485 -27.786 16.307 1.00 74.06 94 ALA A CA 1
ATOM 705 C C . ALA A 1 94 ? -18.863 -27.504 17.772 1.00 74.06 94 ALA A C 1
ATOM 707 O O . ALA A 1 94 ? -18.958 -28.442 18.562 1.00 74.06 94 ALA A O 1
ATOM 708 N N . ALA A 1 95 ? -19.139 -26.242 18.118 1.00 70.69 95 ALA A N 1
ATOM 709 C CA . ALA A 1 95 ? -19.600 -25.861 19.451 1.00 70.69 95 ALA A CA 1
ATOM 710 C C . ALA A 1 95 ? -20.969 -26.482 19.786 1.00 70.69 95 ALA A C 1
ATOM 712 O O . ALA A 1 95 ? -21.168 -26.974 20.895 1.00 70.69 95 ALA A O 1
ATOM 713 N N . GLU A 1 96 ? -21.900 -26.533 18.829 1.00 72.69 96 GLU A N 1
ATOM 714 C CA . GLU A 1 96 ? -23.182 -27.231 18.988 1.00 72.69 96 GLU A CA 1
ATOM 715 C C . GLU A 1 96 ? -22.988 -28.740 19.194 1.00 72.69 96 GLU A C 1
ATOM 717 O O . GLU A 1 96 ? -23.640 -29.334 20.055 1.00 72.69 96 GLU A O 1
ATOM 722 N N . LEU A 1 97 ? -22.055 -29.366 18.468 1.00 71.12 97 LEU A N 1
ATOM 723 C CA . LEU A 1 97 ? -21.742 -30.789 18.626 1.00 71.12 97 LEU A CA 1
ATOM 724 C C . LEU A 1 97 ? -21.134 -31.101 20.006 1.00 71.12 97 LEU A C 1
ATOM 726 O O . LEU A 1 97 ? -21.467 -32.124 20.608 1.00 71.12 97 LEU A O 1
ATOM 730 N N . GLU A 1 98 ? -20.274 -30.220 20.528 1.00 67.19 98 GLU A N 1
ATOM 731 C CA . GLU A 1 98 ? -19.705 -30.338 21.878 1.00 67.19 98 GLU A CA 1
ATOM 732 C C . GLU A 1 98 ? -20.758 -30.117 22.977 1.00 67.19 98 GLU A C 1
ATOM 734 O O . GLU A 1 98 ? -20.748 -30.825 23.988 1.00 67.19 98 GLU A O 1
ATOM 739 N N . MET A 1 99 ? -21.720 -29.213 22.755 1.00 58.72 99 MET A N 1
ATOM 740 C CA . MET A 1 99 ? -22.858 -28.989 23.659 1.00 58.72 99 MET A CA 1
ATOM 741 C C . MET A 1 99 ? -23.828 -30.183 23.685 1.00 58.72 99 MET A C 1
ATOM 743 O O . MET A 1 99 ? -24.383 -30.496 24.740 1.00 58.72 99 MET A O 1
ATOM 747 N N . VAL A 1 100 ? -24.004 -30.895 22.564 1.00 66.75 100 VAL A N 1
ATOM 748 C CA . VAL A 1 100 ? -24.830 -32.117 22.481 1.00 66.75 100 VAL A CA 1
ATOM 749 C C . VAL A 1 100 ? -24.140 -33.331 23.120 1.00 66.75 100 VAL A C 1
ATOM 751 O O . VAL A 1 100 ? -24.817 -34.188 23.686 1.00 66.75 100 VAL A O 1
ATOM 754 N N . ASN A 1 101 ? -22.804 -33.409 23.094 1.00 65.06 101 ASN A N 1
ATOM 755 C CA . ASN A 1 101 ? -22.056 -34.577 23.578 1.00 65.06 101 ASN A CA 1
ATOM 756 C C . ASN A 1 101 ? -21.678 -34.534 25.078 1.00 65.06 101 ASN A C 1
ATOM 758 O O . ASN A 1 101 ? -20.846 -35.318 25.533 1.00 65.06 101 ASN A O 1
ATOM 762 N N . GLY A 1 102 ? -22.299 -33.654 25.872 1.00 52.06 102 GLY A N 1
ATOM 763 C CA . GLY A 1 102 ? -22.259 -33.742 27.337 1.00 52.06 102 GLY A CA 1
ATOM 764 C C . GLY A 1 102 ? -20.906 -33.425 27.984 1.00 52.06 102 GLY A C 1
ATOM 765 O O . GLY A 1 102 ? -20.522 -34.073 28.956 1.00 52.06 102 GLY A O 1
ATOM 766 N N . GLY A 1 103 ? -20.195 -32.412 27.488 1.00 40.47 103 GLY A N 1
ATOM 767 C CA . GLY A 1 103 ? -19.012 -31.855 28.140 1.00 40.47 103 GLY A CA 1
ATOM 768 C C . GLY A 1 103 ? -19.218 -30.387 28.485 1.00 40.47 103 GLY A C 1
ATOM 769 O O . GLY A 1 103 ? -18.896 -29.518 27.686 1.00 40.47 103 GLY A O 1
ATOM 770 N N . CYS A 1 104 ? -19.719 -30.088 29.686 1.00 36.72 104 CYS A N 1
ATOM 771 C CA . CYS A 1 104 ? -19.693 -28.724 30.209 1.00 36.72 104 CYS A CA 1
ATOM 772 C C . CYS A 1 104 ? -18.231 -28.312 30.447 1.00 36.72 104 CYS A C 1
ATOM 774 O O . CYS A 1 104 ? -17.647 -28.589 31.494 1.00 36.72 104 CYS A O 1
ATOM 776 N N . ARG A 1 105 ? -17.627 -27.657 29.456 1.00 29.61 105 ARG A N 1
ATOM 777 C CA . ARG A 1 105 ? -16.514 -26.738 29.664 1.00 29.61 105 ARG A CA 1
ATOM 778 C C . ARG A 1 105 ? -16.982 -25.370 29.221 1.00 29.61 105 ARG A C 1
ATOM 780 O O . ARG A 1 105 ? -17.003 -25.045 28.042 1.00 29.61 105 ARG A O 1
ATOM 787 N N . VAL A 1 106 ? -17.377 -24.591 30.218 1.00 33.03 106 VAL A N 1
ATOM 788 C CA . VAL A 1 106 ? -17.502 -23.145 30.126 1.00 33.03 106 VAL A CA 1
ATOM 789 C C . VAL A 1 106 ? -16.158 -22.613 29.622 1.00 33.03 106 VAL A C 1
ATOM 791 O O . VAL A 1 106 ? -15.200 -22.519 30.383 1.00 33.03 106 VAL A O 1
ATOM 794 N N . VAL A 1 107 ? -16.069 -22.314 28.326 1.00 31.50 107 VAL A N 1
ATOM 795 C CA . VAL A 1 107 ? -15.017 -21.456 27.775 1.00 31.50 107 VAL A CA 1
ATOM 796 C C . VAL A 1 107 ? -15.498 -20.021 27.963 1.00 31.50 107 VAL A C 1
ATOM 798 O O . VAL A 1 107 ? -15.891 -19.329 27.032 1.00 31.50 107 VAL A O 1
ATOM 801 N N . THR A 1 108 ? -15.530 -19.582 29.217 1.00 33.81 108 THR A N 1
ATOM 802 C CA . THR A 1 108 ? -15.229 -18.187 29.513 1.00 33.81 108 THR A CA 1
ATOM 803 C C . THR A 1 108 ? -13.721 -18.129 29.601 1.00 33.81 108 THR A C 1
ATOM 805 O O . THR A 1 108 ? -13.149 -18.807 30.445 1.00 33.81 108 THR A O 1
ATOM 808 N N . ASP A 1 109 ? -13.100 -17.436 28.654 1.00 26.88 109 ASP A N 1
ATOM 809 C CA . ASP A 1 109 ? -12.078 -16.429 28.934 1.00 26.88 109 ASP A CA 1
ATOM 810 C C . ASP A 1 109 ? -11.543 -15.894 27.601 1.00 26.88 109 ASP A C 1
ATOM 812 O O . ASP A 1 109 ? -10.591 -16.408 27.019 1.00 26.88 109 ASP A O 1
ATOM 816 N N . LEU A 1 110 ? -12.161 -14.811 27.126 1.00 27.86 110 LEU A N 1
ATOM 817 C CA . LEU A 1 110 ? -11.445 -13.809 26.347 1.00 27.86 110 LEU A CA 1
ATOM 818 C C . LEU A 1 110 ? -11.433 -12.515 27.168 1.00 27.86 110 LEU A C 1
ATOM 820 O O . LEU A 1 110 ? -12.336 -11.688 27.030 1.00 27.86 110 LEU A O 1
ATOM 824 N N . PRO A 1 111 ? -10.444 -12.304 28.048 1.00 29.05 111 PRO A N 1
ATOM 825 C CA . PRO A 1 111 ? -10.157 -10.966 28.502 1.00 29.05 111 PRO A CA 1
ATOM 826 C C . PRO A 1 111 ? -9.360 -10.281 27.389 1.00 29.05 111 PRO A C 1
ATOM 828 O O . PRO A 1 111 ? -8.175 -10.546 27.192 1.00 29.05 111 PRO A O 1
ATOM 831 N N . VAL A 1 112 ? -9.993 -9.350 26.669 1.00 30.70 112 VAL A N 1
ATOM 832 C CA . VAL A 1 112 ? -9.253 -8.230 26.068 1.00 30.70 112 VAL A CA 1
ATOM 833 C C . VAL A 1 112 ? -8.846 -7.318 27.223 1.00 30.70 112 VAL A C 1
ATOM 835 O O . VAL A 1 112 ? -9.408 -6.251 27.445 1.00 30.70 112 VAL A O 1
ATOM 838 N N . THR A 1 113 ? -7.888 -7.774 28.020 1.00 24.17 113 THR A N 1
ATOM 839 C CA . THR A 1 113 ? -7.124 -6.910 28.910 1.00 24.17 113 THR A CA 1
ATOM 840 C C . THR A 1 113 ? -5.867 -6.529 28.152 1.00 24.17 113 THR A C 1
ATOM 842 O O . THR A 1 113 ? -4.911 -7.297 28.074 1.00 24.17 113 THR A O 1
ATOM 845 N N . MET A 1 114 ? -5.888 -5.332 27.557 1.00 29.67 114 MET A N 1
ATOM 846 C CA . MET A 1 114 ? -4.662 -4.609 27.235 1.00 29.67 114 MET A CA 1
ATOM 847 C C . MET A 1 114 ? -3.927 -4.337 28.552 1.00 29.67 114 MET A C 1
ATOM 849 O O . MET A 1 114 ? -4.139 -3.312 29.196 1.00 29.67 114 MET A O 1
ATOM 853 N N . GLU A 1 115 ? -3.083 -5.273 28.976 1.00 26.14 115 GLU A N 1
ATOM 854 C CA . GLU A 1 115 ? -2.058 -4.975 29.965 1.00 26.14 115 GLU A CA 1
ATOM 855 C C . GLU A 1 115 ? -0.903 -4.265 29.259 1.00 26.14 115 GLU A C 1
ATOM 857 O O . GLU A 1 115 ? -0.092 -4.856 28.546 1.00 26.14 115 GLU A O 1
ATOM 862 N N . ASP A 1 116 ? -0.865 -2.951 29.456 1.00 30.11 116 ASP A N 1
ATOM 863 C CA . ASP A 1 116 ? 0.230 -2.063 29.092 1.00 30.11 116 ASP A CA 1
ATOM 864 C C . ASP A 1 116 ? 1.466 -2.442 29.932 1.00 30.11 116 ASP A C 1
ATOM 866 O O . ASP A 1 116 ? 1.692 -1.933 31.034 1.00 30.11 116 ASP A O 1
ATOM 870 N N . HIS A 1 117 ? 2.259 -3.408 29.452 1.00 30.05 117 HIS A N 1
ATOM 871 C CA . HIS A 1 117 ? 3.551 -3.748 30.048 1.00 30.05 117 HIS A CA 1
ATOM 872 C C . HIS A 1 117 ? 4.578 -2.660 29.737 1.00 30.05 117 HIS A C 1
ATOM 874 O O . HIS A 1 117 ? 5.400 -2.709 28.822 1.00 30.05 117 HIS A O 1
ATOM 880 N N . LYS A 1 118 ? 4.504 -1.645 30.587 1.00 35.22 118 LYS A N 1
ATOM 881 C CA . LYS A 1 118 ? 5.421 -0.529 30.730 1.00 35.22 118 LYS A CA 1
ATOM 882 C C . LYS A 1 118 ? 6.776 -1.041 31.230 1.00 35.22 118 LYS A C 1
ATOM 884 O O . LYS A 1 118 ? 6.982 -1.194 32.431 1.00 35.22 118 LYS A O 1
ATOM 889 N N . GLN A 1 119 ? 7.723 -1.269 30.320 1.00 31.22 119 GLN A N 1
ATOM 890 C CA . GLN A 1 119 ? 9.138 -1.373 30.681 1.00 31.22 119 GLN A CA 1
ATOM 891 C C . GLN A 1 119 ? 9.885 -0.074 30.377 1.00 31.22 119 GLN A C 1
ATOM 893 O O . GLN A 1 119 ? 9.739 0.572 29.341 1.00 31.22 119 GLN A O 1
ATOM 898 N N . GLN A 1 120 ? 10.633 0.337 31.391 1.00 31.88 120 GLN A N 1
ATOM 899 C CA . GLN A 1 120 ? 11.004 1.697 31.728 1.00 31.88 120 GLN A CA 1
ATOM 900 C C . GLN A 1 120 ? 12.507 1.875 31.481 1.00 31.88 120 GLN A C 1
ATOM 902 O O . GLN A 1 120 ? 13.309 1.172 32.084 1.00 31.88 120 GLN A O 1
ATOM 907 N N . HIS A 1 121 ? 12.896 2.838 30.639 1.00 34.00 121 HIS A N 1
ATOM 908 C CA . HIS A 1 121 ? 14.266 3.369 30.585 1.00 34.00 121 HIS A CA 1
ATOM 909 C C . HIS A 1 121 ? 14.195 4.891 30.837 1.00 34.00 121 HIS A C 1
ATOM 911 O O . HIS A 1 121 ? 13.576 5.597 30.036 1.00 34.00 121 HIS A O 1
ATOM 917 N N . PRO A 1 122 ? 14.724 5.440 31.955 1.00 50.03 122 PRO A N 1
ATOM 918 C CA . PRO A 1 122 ? 14.064 6.584 32.603 1.00 50.03 122 PRO A CA 1
ATOM 919 C C . PRO A 1 122 ? 14.565 7.969 32.155 1.00 50.03 122 PRO A C 1
ATOM 921 O O . PRO A 1 122 ? 13.885 8.965 32.359 1.00 50.03 122 PRO A O 1
ATOM 924 N N . THR A 1 123 ? 15.741 8.053 31.54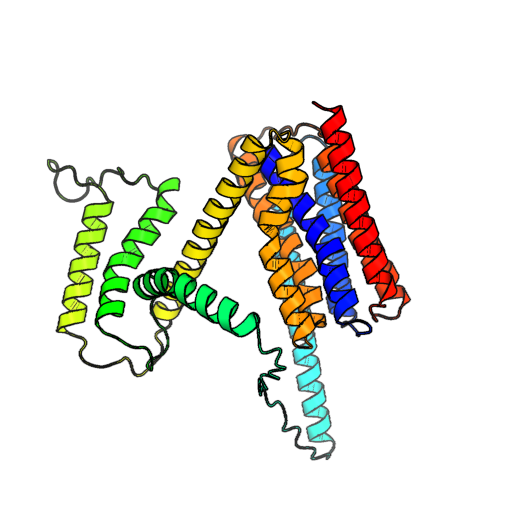3 1.00 52.94 123 THR A N 1
ATOM 925 C CA . THR A 1 123 ? 16.450 9.291 31.168 1.00 52.94 123 THR A CA 1
ATOM 926 C C . THR A 1 123 ? 15.820 10.204 30.110 1.00 52.94 123 THR A C 1
ATOM 928 O O . THR A 1 123 ? 15.191 11.235 30.346 1.00 52.94 123 THR A O 1
ATOM 931 N N . LEU A 1 124 ? 16.069 9.770 28.874 1.00 54.28 124 LEU A N 1
ATOM 932 C CA . LEU A 1 124 ? 15.812 10.459 27.612 1.00 54.28 124 LEU A CA 1
ATOM 933 C C . LEU A 1 124 ? 14.355 10.329 27.165 1.00 54.28 124 LEU A C 1
ATOM 935 O O . LEU A 1 124 ? 13.787 11.276 26.625 1.00 54.28 124 LEU A O 1
ATOM 939 N N . CYS A 1 125 ? 13.731 9.184 27.452 1.00 55.88 125 CYS A N 1
ATOM 940 C CA . CYS A 1 125 ? 12.350 8.889 27.074 1.00 55.88 125 CYS A CA 1
ATOM 941 C C . CYS A 1 125 ? 11.352 9.852 27.744 1.00 55.88 125 CYS A C 1
ATOM 943 O O . CYS A 1 125 ? 10.372 10.254 27.126 1.00 55.88 125 CYS A O 1
ATOM 945 N N . GLY A 1 126 ? 11.625 10.308 28.974 1.00 65.88 126 GLY A N 1
ATOM 946 C CA . GLY A 1 126 ? 10.767 11.272 29.672 1.00 65.88 126 GLY A CA 1
ATOM 947 C C . GLY A 1 126 ? 10.779 12.673 29.049 1.00 65.88 126 GLY A C 1
ATOM 948 O O . GLY A 1 126 ? 9.733 13.320 28.975 1.00 65.88 126 GLY A O 1
ATOM 949 N N . ILE A 1 127 ? 11.943 13.127 28.572 1.00 67.19 127 ILE A N 1
ATOM 950 C CA . ILE A 1 127 ? 12.101 14.429 27.906 1.00 67.19 127 ILE A CA 1
ATOM 951 C C . ILE A 1 127 ? 11.507 14.363 26.498 1.00 67.19 127 ILE A C 1
ATOM 953 O O . ILE A 1 127 ? 10.672 15.200 26.163 1.00 67.19 127 ILE A O 1
ATOM 957 N N . LEU A 1 128 ? 11.839 13.322 25.726 1.00 61.47 128 LEU A N 1
ATOM 958 C CA . LEU A 1 128 ? 11.240 13.060 24.412 1.00 61.47 128 LEU A CA 1
ATOM 959 C C . LEU A 1 128 ? 9.714 12.981 24.493 1.00 61.47 128 LEU A C 1
ATOM 961 O O . LEU A 1 128 ? 9.039 13.629 23.706 1.00 61.47 128 LEU A O 1
ATOM 965 N N . ARG A 1 129 ? 9.164 12.298 25.504 1.00 68.88 129 ARG A N 1
ATOM 966 C CA . ARG A 1 129 ? 7.714 12.199 25.724 1.00 68.88 129 ARG A CA 1
ATOM 967 C C . ARG A 1 129 ? 7.059 13.536 26.072 1.00 68.88 129 ARG A C 1
ATOM 969 O O . ARG A 1 129 ? 5.900 13.755 25.734 1.00 68.88 129 ARG A O 1
ATOM 976 N N . LYS A 1 130 ? 7.749 14.427 26.791 1.00 72.94 130 LYS A N 1
ATOM 977 C CA . LYS A 1 130 ? 7.232 15.780 27.056 1.00 72.94 130 LYS A CA 1
ATOM 978 C C . LYS A 1 130 ? 7.247 16.624 25.784 1.00 72.94 130 LYS A C 1
ATOM 980 O O . LYS A 1 130 ? 6.266 17.306 25.520 1.00 72.94 130 LYS A O 1
ATOM 985 N N . VAL A 1 131 ? 8.318 16.539 24.996 1.00 76.31 131 VAL A N 1
ATOM 986 C CA . VAL A 1 131 ? 8.442 17.251 23.716 1.00 76.31 131 VAL A CA 1
ATOM 987 C C . VAL A 1 131 ? 7.395 16.765 22.713 1.00 76.31 131 VAL A C 1
ATOM 989 O O . VAL A 1 131 ? 6.715 17.596 22.117 1.00 76.31 131 VAL A O 1
ATOM 992 N N . THR A 1 132 ? 7.178 15.451 22.587 1.00 73.38 132 THR A N 1
ATOM 993 C CA . THR A 1 132 ? 6.123 14.916 21.714 1.00 73.38 132 THR A CA 1
ATOM 994 C C . THR A 1 132 ? 4.742 15.352 22.177 1.00 73.38 132 THR A C 1
ATOM 996 O O . THR A 1 132 ? 3.977 15.840 21.361 1.00 73.38 132 THR A O 1
ATOM 999 N N . LYS A 1 133 ? 4.444 15.324 23.483 1.00 74.12 133 LYS A N 1
ATOM 1000 C CA . LYS A 1 133 ? 3.156 15.819 24.002 1.00 74.12 133 LYS A CA 1
ATOM 1001 C C . LYS A 1 133 ? 2.906 17.303 23.730 1.00 74.12 133 LYS A C 1
ATOM 1003 O O . LYS A 1 133 ? 1.767 17.693 23.495 1.00 74.12 133 LYS A O 1
ATOM 1008 N N . VAL A 1 134 ? 3.947 18.134 23.788 1.00 84.88 134 VAL A N 1
ATOM 1009 C CA . VAL A 1 134 ? 3.841 19.568 23.468 1.00 84.88 134 VAL A CA 1
ATOM 1010 C C . VAL A 1 134 ? 3.563 19.770 21.976 1.00 84.88 134 VAL A C 1
ATOM 1012 O O . VAL A 1 134 ? 2.779 20.648 21.628 1.00 84.88 134 VAL A O 1
ATOM 1015 N N . TRP A 1 135 ? 4.142 18.936 21.109 1.00 79.44 135 TRP A N 1
ATOM 1016 C CA . TRP A 1 135 ? 3.897 18.968 19.663 1.00 79.44 135 TRP A CA 1
ATOM 1017 C C . TRP A 1 135 ? 2.543 18.365 19.258 1.00 79.44 135 TRP A C 1
ATOM 1019 O O . TRP A 1 135 ? 1.888 18.849 18.339 1.00 79.44 135 TRP A O 1
ATOM 1029 N N . GLU A 1 136 ? 2.089 17.337 19.971 1.00 82.25 136 GLU A N 1
ATOM 1030 C CA . GLU A 1 136 ? 0.787 16.698 19.767 1.00 82.25 136 GLU A CA 1
ATOM 1031 C C . GLU A 1 136 ? -0.365 17.638 20.117 1.00 82.25 136 GLU A C 1
ATOM 1033 O O . GLU A 1 136 ? -1.423 17.552 19.507 1.00 82.25 136 GLU A O 1
ATOM 1038 N N . TRP A 1 137 ? -0.180 18.549 21.075 1.00 84.81 137 TRP A N 1
ATOM 1039 C CA . TRP A 1 137 ? -1.252 19.409 21.573 1.00 84.81 137 TRP A CA 1
ATOM 1040 C C . TRP A 1 137 ? -1.902 20.316 20.511 1.00 84.81 137 TRP A C 1
ATOM 1042 O O . TRP A 1 137 ? -3.128 20.268 20.396 1.00 84.81 137 TRP A O 1
ATOM 1052 N N . PRO A 1 138 ? -1.161 21.107 19.703 1.00 85.38 138 PRO A N 1
ATOM 1053 C CA . PRO A 1 138 ? -1.768 21.922 18.648 1.00 85.38 138 PRO A CA 1
ATOM 1054 C C . PRO A 1 138 ? -2.452 21.070 17.572 1.00 85.38 138 PRO A C 1
ATOM 1056 O O . PRO A 1 138 ? -3.544 21.413 17.123 1.00 85.38 138 PRO A O 1
ATOM 1059 N N . VAL A 1 139 ? -1.857 19.934 17.202 1.00 83.81 139 VAL A N 1
ATOM 1060 C CA . VAL A 1 139 ? -2.437 19.007 16.219 1.00 83.81 139 VAL A CA 1
ATOM 1061 C C . VAL A 1 139 ? -3.732 18.401 16.762 1.00 83.81 139 VAL A C 1
ATOM 1063 O O . VAL A 1 139 ? -4.773 18.470 16.115 1.00 83.81 139 VAL A O 1
ATOM 1066 N N . ALA A 1 140 ? -3.705 17.883 17.988 1.00 82.19 140 ALA A N 1
ATOM 1067 C CA . ALA A 1 140 ? -4.867 17.318 18.662 1.00 82.19 140 ALA A CA 1
ATOM 1068 C C . ALA A 1 140 ? -5.968 18.362 18.881 1.00 82.19 140 ALA A C 1
ATOM 1070 O O . ALA A 1 140 ? -7.145 18.026 18.808 1.00 82.19 140 ALA A O 1
ATOM 1071 N N . PHE A 1 141 ? -5.612 19.625 19.120 1.00 83.06 141 PHE A N 1
ATOM 1072 C CA . PHE A 1 141 ? -6.573 20.717 19.231 1.00 83.06 141 PHE A CA 1
ATOM 1073 C C . PHE A 1 141 ? -7.303 20.971 17.905 1.00 83.06 141 PHE A C 1
ATOM 1075 O O . PHE A 1 141 ? -8.532 21.027 17.889 1.00 83.06 141 PHE A O 1
ATOM 1082 N N . VAL A 1 142 ? -6.572 21.051 16.787 1.00 83.88 142 VAL A N 1
ATOM 1083 C CA . VAL A 1 142 ? -7.166 21.196 15.446 1.00 83.88 142 VAL A CA 1
ATOM 1084 C C . VAL A 1 142 ? -8.039 19.988 15.093 1.00 83.88 142 VAL A C 1
ATOM 1086 O O . VAL A 1 142 ? -9.154 20.157 14.597 1.00 83.88 142 VAL A O 1
ATOM 1089 N N . LEU A 1 143 ? -7.583 18.774 15.407 1.00 82.88 143 LEU A N 1
ATOM 1090 C CA . LEU A 1 143 ? -8.364 17.556 15.194 1.00 82.88 143 LEU A CA 1
ATOM 1091 C C . LEU A 1 143 ? -9.640 17.547 16.049 1.00 82.88 143 LEU A C 1
ATOM 1093 O O . LEU A 1 143 ? -10.709 17.269 15.525 1.00 82.88 143 LEU A O 1
ATOM 1097 N N . LYS A 1 144 ? -9.583 17.946 17.327 1.00 82.69 144 LYS A N 1
ATOM 1098 C CA . LYS A 1 144 ? -10.773 18.037 18.198 1.00 82.69 144 LYS A CA 1
ATOM 1099 C C . LYS A 1 144 ? -11.791 19.088 17.749 1.00 82.69 144 LYS A C 1
ATOM 1101 O O . LYS A 1 144 ? -12.976 18.948 18.037 1.00 82.69 144 LYS A O 1
ATOM 1106 N N . LEU A 1 145 ? -11.345 20.146 17.068 1.00 82.25 145 LEU A N 1
ATOM 1107 C CA . LEU A 1 145 ? -12.225 21.173 16.496 1.00 82.25 145 LEU A CA 1
ATOM 1108 C C . LEU A 1 145 ? -12.936 20.734 15.213 1.00 82.25 145 LEU A C 1
ATOM 1110 O O . LEU A 1 145 ? -13.886 21.399 14.803 1.00 82.25 145 LEU A O 1
ATOM 1114 N N . THR A 1 146 ? -12.434 19.691 14.553 1.00 81.19 146 THR A N 1
ATOM 1115 C CA . THR A 1 146 ? -12.860 19.300 13.201 1.00 81.19 146 THR A CA 1
ATOM 1116 C C . THR A 1 146 ? -13.355 17.861 13.106 1.00 81.19 146 THR A C 1
ATOM 1118 O O . THR A 1 146 ? -14.002 17.512 12.125 1.00 81.19 146 THR A O 1
ATOM 1121 N N . ILE A 1 147 ? -13.071 17.021 14.100 1.00 81.62 147 ILE A N 1
ATOM 1122 C CA . ILE A 1 147 ? -13.571 15.655 14.210 1.00 81.62 147 ILE A CA 1
ATOM 1123 C C . ILE A 1 147 ? -14.573 15.615 15.372 1.00 81.62 147 ILE A C 1
ATOM 1125 O O . ILE A 1 147 ? -14.190 15.864 16.520 1.00 81.62 147 ILE A O 1
ATOM 1129 N N . PRO A 1 148 ? -15.853 15.290 15.111 1.00 79.00 148 PRO A N 1
ATOM 1130 C CA . PRO A 1 148 ? -16.837 15.141 16.170 1.00 79.00 148 PRO A CA 1
ATOM 1131 C C . PRO A 1 148 ? -16.489 13.984 17.107 1.00 79.00 148 PRO A C 1
ATOM 1133 O O . PRO A 1 148 ? -16.252 12.857 16.674 1.00 79.00 148 PRO A O 1
ATOM 1136 N N . SER A 1 149 ? -16.490 14.271 18.409 1.00 72.50 149 SER A N 1
ATOM 1137 C CA . SER A 1 149 ? -16.338 13.265 19.459 1.00 72.50 149 SER A CA 1
ATOM 1138 C C . SER A 1 149 ? -17.563 12.352 19.502 1.00 72.50 149 SER A C 1
ATOM 1140 O O . SER A 1 149 ? -18.698 12.828 19.546 1.00 72.50 149 SER A O 1
ATOM 1142 N N . THR A 1 150 ? -17.332 11.040 19.511 1.00 65.75 150 THR A N 1
ATOM 1143 C CA . THR A 1 150 ? -18.386 10.017 19.592 1.00 65.75 150 THR A CA 1
ATOM 1144 C C . THR A 1 150 ? -18.711 9.617 21.032 1.00 65.75 150 THR A C 1
ATOM 1146 O O . THR A 1 150 ? -19.834 9.200 21.297 1.00 65.75 150 THR A O 1
ATOM 1149 N N . LEU A 1 151 ? -17.773 9.795 21.974 1.00 65.44 151 LEU A N 1
ATOM 1150 C CA . LEU A 1 151 ? -17.971 9.430 23.378 1.00 65.44 151 LEU A CA 1
ATOM 1151 C C . LEU A 1 151 ? -18.699 10.528 24.182 1.00 65.44 151 LEU A C 1
ATOM 1153 O O . LEU A 1 151 ? -18.253 11.681 24.178 1.00 65.44 151 LEU A O 1
ATOM 1157 N N . PRO A 1 152 ? -19.724 10.171 24.984 1.00 62.31 152 PRO A N 1
ATOM 1158 C CA . PRO A 1 152 ? -20.414 11.108 25.878 1.00 62.31 152 PRO A CA 1
ATOM 1159 C C . PRO A 1 152 ? -19.506 11.748 26.943 1.00 62.31 152 PRO A C 1
ATOM 1161 O O . PRO A 1 152 ? -19.768 12.859 27.398 1.00 62.31 152 PRO A O 1
ATOM 1164 N N . THR A 1 153 ? -18.425 11.071 27.340 1.00 63.22 153 THR A N 1
ATOM 1165 C CA . THR A 1 153 ? -17.496 11.515 28.396 1.00 63.22 153 THR A CA 1
ATOM 1166 C C . THR A 1 153 ? -16.577 12.661 27.972 1.00 63.22 153 THR A C 1
ATOM 1168 O O . THR A 1 153 ? -16.086 13.392 28.829 1.00 63.22 153 THR A O 1
ATOM 1171 N N . GLU A 1 154 ? -16.357 12.850 26.668 1.00 66.62 154 GLU A N 1
ATOM 1172 C CA . GLU A 1 154 ? -15.531 13.935 26.117 1.00 66.62 154 GLU A CA 1
ATOM 1173 C C . GLU A 1 154 ? -16.367 15.109 25.583 1.00 66.62 154 GLU A C 1
ATOM 1175 O O . GLU A 1 154 ? -15.848 16.004 24.910 1.00 66.62 154 GLU A O 1
ATOM 1180 N N . TRP A 1 155 ? -17.670 15.119 25.872 1.00 68.94 155 TRP A N 1
ATOM 1181 C CA . TRP A 1 155 ? -18.586 16.113 25.338 1.00 68.94 155 TRP A CA 1
ATOM 1182 C C . TRP A 1 155 ? -18.271 17.513 25.866 1.00 68.94 155 TRP A C 1
ATOM 1184 O O . TRP A 1 155 ? -18.247 17.775 27.070 1.00 68.94 155 TRP A O 1
ATOM 1194 N N . ASN A 1 156 ? -18.075 18.450 24.943 1.00 74.50 156 ASN A N 1
ATOM 1195 C CA . ASN A 1 156 ? -17.986 19.862 25.269 1.00 74.50 156 ASN A CA 1
ATOM 1196 C C . ASN A 1 156 ? -18.661 20.686 24.171 1.00 74.50 156 ASN A C 1
ATOM 1198 O O . ASN A 1 156 ? -18.333 20.590 22.985 1.00 74.50 156 ASN A O 1
ATOM 1202 N N . LYS A 1 157 ? -19.599 21.529 24.608 1.00 70.44 157 LYS A N 1
ATOM 1203 C CA . LYS A 1 157 ? -20.469 22.354 23.769 1.00 70.44 157 LYS A CA 1
ATOM 1204 C C . LYS A 1 157 ? -19.702 23.189 22.741 1.00 70.44 157 LYS A C 1
ATOM 1206 O O . LYS A 1 157 ? -20.156 23.330 21.609 1.00 70.44 157 LYS A O 1
ATOM 1211 N N . PHE A 1 158 ? -18.528 23.705 23.111 1.00 78.06 158 PHE A N 1
ATOM 1212 C CA . PHE A 1 158 ? -17.700 24.504 22.207 1.00 78.06 158 PHE A CA 1
ATOM 1213 C C . PHE A 1 158 ? -17.202 23.690 21.004 1.00 78.06 158 PHE A C 1
ATOM 1215 O O . PHE A 1 158 ? -17.337 24.133 19.865 1.00 78.06 158 PHE A O 1
ATOM 1222 N N . TYR A 1 159 ? -16.691 22.480 21.243 1.00 76.62 159 TYR A N 1
ATOM 1223 C CA . TYR A 1 159 ? -16.168 21.621 20.179 1.00 76.62 159 TYR A CA 1
ATOM 1224 C C . TYR A 1 159 ? -17.274 21.114 19.261 1.00 76.62 159 TYR A C 1
ATOM 1226 O O . TYR A 1 159 ? -17.087 21.077 18.054 1.00 76.62 159 TYR A O 1
ATOM 1234 N N . VAL A 1 160 ? -18.456 20.792 19.791 1.00 74.31 160 VAL A N 1
ATOM 1235 C CA . VAL A 1 160 ? -19.595 20.372 18.957 1.00 74.31 160 VAL A CA 1
ATOM 1236 C C . VAL A 1 160 ? -20.018 21.487 17.996 1.00 74.31 160 VAL A C 1
ATOM 1238 O O . VAL A 1 160 ? -20.239 21.239 16.814 1.00 74.31 160 VAL A O 1
ATOM 1241 N N . CYS A 1 161 ? -20.054 22.733 18.464 1.00 74.25 161 CYS A N 1
ATOM 1242 C CA . CYS A 1 161 ? -20.432 23.867 17.619 1.00 74.25 161 CYS A CA 1
ATOM 1243 C C . CYS A 1 161 ? -19.345 24.222 16.604 1.00 74.25 161 CYS A C 1
ATOM 1245 O O . CYS A 1 161 ? -19.657 24.546 15.457 1.00 74.25 161 CYS A O 1
ATOM 1247 N N . ALA A 1 162 ? -18.075 24.106 17.001 1.00 79.38 162 ALA A N 1
ATOM 1248 C CA . ALA A 1 162 ? -16.953 24.204 16.079 1.00 79.38 162 ALA A CA 1
ATOM 1249 C C . ALA A 1 162 ? -17.037 23.121 14.991 1.00 79.38 162 ALA A C 1
ATOM 1251 O O . ALA A 1 162 ? -16.941 23.453 13.815 1.00 79.38 162 ALA A O 1
ATOM 1252 N N . ASN A 1 163 ? -17.331 21.871 15.357 1.00 82.06 163 ASN A N 1
ATOM 1253 C CA . ASN A 1 163 ? -17.482 20.754 14.425 1.00 82.06 163 ASN A CA 1
ATOM 1254 C C . ASN A 1 163 ? -18.628 20.982 13.429 1.00 82.06 163 ASN A C 1
ATOM 1256 O O . ASN A 1 163 ? -18.424 20.816 12.228 1.00 82.06 163 ASN A O 1
ATOM 1260 N N . ILE A 1 164 ? -19.805 21.423 13.889 1.00 78.25 164 ILE A N 1
ATOM 1261 C CA . ILE A 1 164 ? -20.955 21.717 13.011 1.00 78.25 164 ILE A CA 1
ATOM 1262 C C . ILE A 1 164 ? -20.615 22.813 11.991 1.00 78.25 164 ILE A C 1
ATOM 1264 O O . ILE A 1 164 ? -21.077 22.760 10.855 1.00 78.25 164 ILE A O 1
ATOM 1268 N N . CYS A 1 165 ? -19.781 23.784 12.371 1.00 78.50 165 CYS A N 1
ATOM 1269 C CA . CYS A 1 165 ? -19.356 24.862 11.483 1.00 78.50 165 CYS A CA 1
ATOM 1270 C C . CYS A 1 165 ? -18.217 24.442 10.532 1.00 78.50 165 CYS A C 1
ATOM 1272 O O . CYS A 1 165 ? -18.254 24.740 9.339 1.00 78.50 165 CYS A O 1
ATOM 1274 N N . LEU A 1 166 ? -17.202 23.746 11.050 1.00 79.81 166 LEU A N 1
ATOM 1275 C CA . LEU A 1 166 ? -15.953 23.460 10.341 1.00 79.81 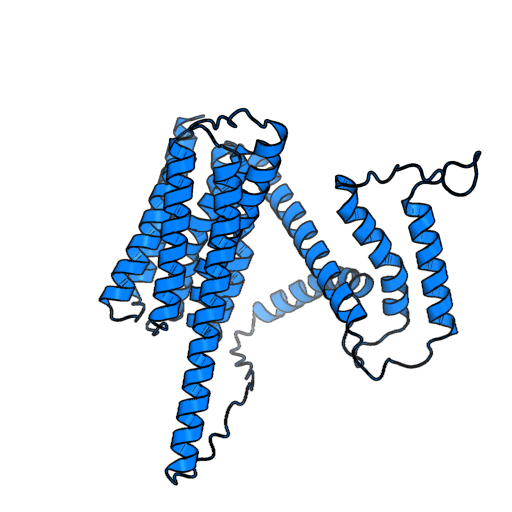166 LEU A CA 1
ATOM 1276 C C . LEU A 1 166 ? -16.021 22.203 9.469 1.00 79.81 166 LEU A C 1
ATOM 1278 O O . LEU A 1 166 ? -15.403 22.195 8.405 1.00 79.81 166 LEU A O 1
ATOM 1282 N N . CYS A 1 167 ? -16.775 21.166 9.858 1.00 78.94 167 CYS A N 1
ATOM 1283 C CA . CYS A 1 167 ? -16.859 19.926 9.074 1.00 78.94 167 CYS A CA 1
ATOM 1284 C C . CYS A 1 167 ? -17.384 20.175 7.649 1.00 78.94 167 CYS A C 1
ATOM 1286 O O . CYS A 1 167 ? -16.714 19.768 6.700 1.00 78.94 167 CYS A O 1
ATOM 1288 N N . PRO A 1 168 ? -18.514 20.884 7.435 1.00 79.44 168 PRO A N 1
ATOM 1289 C CA . PRO A 1 168 ? -19.032 21.112 6.084 1.00 79.44 168 PRO A CA 1
ATOM 1290 C C . PRO A 1 168 ? -18.083 21.953 5.223 1.00 79.44 168 PRO A C 1
ATOM 1292 O O . PRO A 1 168 ? -17.976 21.728 4.020 1.00 79.44 168 PRO A O 1
ATOM 1295 N N . LEU A 1 169 ? -17.362 22.897 5.839 1.00 76.44 169 LEU A N 1
ATOM 1296 C CA . LEU A 1 169 ? -16.389 23.748 5.152 1.00 76.44 169 LEU A CA 1
ATOM 1297 C C . LEU A 1 169 ? -15.140 22.975 4.719 1.00 76.44 169 LEU A C 1
ATOM 1299 O O . LEU A 1 169 ? -14.668 23.155 3.598 1.00 76.44 169 LEU A O 1
ATOM 1303 N N . LEU A 1 170 ? -14.617 22.102 5.581 1.00 77.69 170 LEU A N 1
ATOM 1304 C CA . LEU A 1 170 ? -13.450 21.272 5.275 1.00 77.69 170 LEU A CA 1
ATOM 1305 C C . LEU A 1 170 ? -13.778 20.168 4.268 1.00 77.69 170 LEU A C 1
ATOM 1307 O O . LEU A 1 170 ? -12.994 19.921 3.353 1.00 77.69 170 LEU A O 1
ATOM 1311 N N . LEU A 1 171 ? -14.964 19.564 4.365 1.00 76.88 171 LEU A N 1
ATOM 1312 C CA . LEU A 1 171 ? -15.442 18.630 3.346 1.00 76.88 171 LEU A CA 1
ATOM 1313 C C . LEU A 1 171 ? -15.604 19.331 2.002 1.00 76.88 171 LEU A C 1
ATOM 1315 O O . LEU A 1 171 ? -15.137 18.815 0.988 1.00 76.88 171 LEU A O 1
ATOM 1319 N N . LEU A 1 172 ? -16.174 20.539 1.986 1.00 74.75 172 LEU A N 1
ATOM 1320 C CA . LEU A 1 172 ? -16.231 21.332 0.766 1.00 74.75 172 LEU A CA 1
ATOM 1321 C C . LEU A 1 172 ? -14.828 21.609 0.209 1.00 74.75 172 LEU A C 1
ATOM 1323 O O . LEU A 1 172 ? -14.636 21.553 -1.005 1.00 74.75 172 LEU A O 1
ATOM 1327 N N . TYR A 1 173 ? -13.845 21.847 1.085 1.00 76.94 173 TYR A N 1
ATOM 1328 C CA . TYR A 1 173 ? -12.464 22.015 0.655 1.00 76.94 173 TYR A CA 1
ATOM 1329 C C . TYR A 1 173 ? -11.887 20.767 -0.012 1.00 76.94 173 TYR A C 1
ATOM 1331 O O . TYR A 1 173 ? -11.260 20.865 -1.068 1.00 76.94 173 TYR A O 1
ATOM 1339 N N . SER A 1 174 ? -12.170 19.590 0.539 1.00 71.31 174 SER A N 1
ATOM 1340 C CA . SER A 1 174 ? -11.778 18.311 -0.054 1.00 71.31 174 SER A CA 1
ATOM 1341 C C . SER A 1 174 ? -12.368 18.099 -1.452 1.00 71.31 174 SER A C 1
ATOM 1343 O O . SER A 1 174 ? -11.665 17.698 -2.379 1.00 71.31 174 SER A O 1
ATOM 1345 N N . PHE A 1 175 ? -13.647 18.436 -1.638 1.00 68.06 175 PHE A N 1
ATOM 1346 C CA . PHE A 1 175 ? -14.337 18.283 -2.921 1.00 68.06 175 PHE A CA 1
ATOM 1347 C C . PHE A 1 175 ? -14.021 19.382 -3.937 1.00 68.06 175 PHE A C 1
ATOM 1349 O O . PHE A 1 175 ? -14.552 19.345 -5.046 1.00 68.06 175 PHE A O 1
ATOM 1356 N N . SER A 1 176 ? -13.120 20.311 -3.619 1.00 66.62 176 SER A N 1
ATOM 1357 C CA . SER A 1 176 ? -12.731 21.401 -4.517 1.00 66.62 176 SER A CA 1
ATOM 1358 C C . SER A 1 176 ? -12.185 20.951 -5.871 1.00 66.62 176 SER A C 1
ATOM 1360 O O . SER A 1 176 ? -12.320 21.660 -6.867 1.00 66.62 176 SER A O 1
ATOM 1362 N N . SER A 1 177 ? -11.609 19.746 -5.921 1.00 62.41 177 SER A N 1
ATOM 1363 C CA . SER A 1 177 ? -11.144 19.116 -7.158 1.00 62.41 177 SER A CA 1
ATOM 1364 C C . SER A 1 177 ? -12.298 18.699 -8.086 1.00 62.41 177 SER A C 1
ATOM 1366 O O . SER A 1 177 ? -12.139 18.704 -9.305 1.00 62.41 177 SER A O 1
ATOM 1368 N N . PHE A 1 178 ? -13.471 18.381 -7.526 1.00 60.38 178 PHE A N 1
ATOM 1369 C CA . PHE A 1 178 ? -14.677 18.003 -8.272 1.00 60.38 178 PHE A CA 1
ATOM 1370 C C . PHE A 1 178 ? -15.620 19.189 -8.508 1.00 60.38 178 PHE A C 1
ATOM 1372 O O . PHE A 1 178 ? -16.211 19.305 -9.581 1.00 60.38 178 PHE A O 1
ATOM 1379 N N . ILE A 1 179 ? -15.761 20.072 -7.517 1.00 62.12 179 ILE A N 1
ATOM 1380 C CA . ILE A 1 179 ? -16.601 21.269 -7.561 1.00 62.12 179 ILE A CA 1
ATOM 1381 C C . ILE A 1 179 ? -15.707 22.462 -7.211 1.00 62.12 179 ILE A C 1
ATOM 1383 O O . ILE A 1 179 ? -15.360 22.623 -6.043 1.00 62.12 179 ILE A O 1
ATOM 1387 N N . PRO A 1 180 ? -15.329 23.320 -8.174 1.00 64.19 180 PRO A N 1
ATOM 1388 C CA . PRO A 1 180 ? -14.492 24.474 -7.867 1.00 64.19 180 PRO A CA 1
ATOM 1389 C C . PRO A 1 180 ? -15.172 25.368 -6.819 1.00 64.19 180 PRO A C 1
ATOM 1391 O O . PRO A 1 180 ? -16.386 25.581 -6.873 1.00 64.19 180 PRO A O 1
ATOM 1394 N N . PHE A 1 181 ? -14.396 25.920 -5.880 1.00 57.75 181 PHE A N 1
ATOM 1395 C CA . PHE A 1 181 ? -14.909 26.801 -4.814 1.00 57.75 181 PHE A CA 1
ATOM 1396 C C . PHE A 1 181 ? -15.683 28.018 -5.337 1.00 57.75 181 PHE A C 1
ATOM 1398 O O . PHE A 1 181 ? -16.607 28.496 -4.680 1.00 57.75 181 PHE A O 1
ATOM 1405 N N . ASP A 1 182 ? -15.331 28.473 -6.541 1.00 60.34 182 ASP A N 1
ATOM 1406 C CA . ASP A 1 182 ? -15.980 29.570 -7.267 1.00 60.34 182 ASP A CA 1
ATOM 1407 C C . ASP A 1 182 ? -17.212 29.130 -8.075 1.00 60.34 182 ASP A C 1
ATOM 1409 O O . ASP A 1 182 ? -17.724 29.880 -8.914 1.00 60.34 182 ASP A O 1
ATOM 1413 N N . SER A 1 183 ? -17.704 27.906 -7.868 1.00 60.25 183 SER A N 1
ATOM 1414 C CA . SER A 1 183 ? -18.935 27.443 -8.505 1.00 60.25 183 SER A CA 1
ATOM 1415 C C . SER A 1 183 ? -20.094 28.377 -8.148 1.00 60.25 183 SER A C 1
ATOM 1417 O O . SER A 1 183 ? -20.436 28.630 -6.993 1.00 60.25 183 SER A O 1
ATOM 1419 N N . ARG A 1 184 ? -20.672 28.956 -9.201 1.00 59.09 184 ARG A N 1
ATOM 1420 C CA . ARG A 1 184 ? -21.694 29.997 -9.118 1.00 59.09 184 ARG A CA 1
ATOM 1421 C C . ARG A 1 184 ? -23.046 29.349 -8.847 1.00 59.09 184 ARG A C 1
ATOM 1423 O O . ARG A 1 184 ? -23.576 28.667 -9.721 1.00 59.09 184 ARG A O 1
ATOM 1430 N N . ILE A 1 185 ? -23.627 29.588 -7.676 1.00 57.59 185 ILE A N 1
ATOM 1431 C CA . ILE A 1 185 ? -24.998 29.154 -7.388 1.00 57.59 185 ILE A CA 1
ATOM 1432 C C . ILE A 1 185 ? -25.964 30.194 -7.970 1.00 57.59 185 ILE A C 1
ATOM 1434 O O . ILE A 1 185 ? -26.043 31.318 -7.487 1.00 57.59 185 ILE A O 1
ATOM 1438 N N . VAL A 1 186 ? -26.706 29.818 -9.015 1.00 57.19 186 VAL A N 1
ATOM 1439 C CA . VAL A 1 186 ? -27.679 30.691 -9.714 1.00 57.19 186 VAL A CA 1
ATOM 1440 C C . VAL A 1 186 ? -29.091 30.614 -9.090 1.00 57.19 186 VAL A C 1
ATOM 1442 O O . VAL A 1 186 ? -30.012 31.292 -9.526 1.00 57.19 186 VAL A O 1
ATOM 1445 N N . PHE A 1 187 ? -29.294 29.804 -8.048 1.00 53.69 187 PHE A N 1
ATOM 1446 C CA . PHE A 1 187 ? -30.623 29.265 -7.731 1.00 53.69 187 PHE A CA 1
ATOM 1447 C C . PHE A 1 187 ? -31.601 30.191 -6.973 1.00 53.69 187 PHE A C 1
ATOM 1449 O O . PHE A 1 187 ? -32.784 29.878 -6.952 1.00 53.69 187 PHE A O 1
ATOM 1456 N N . LEU A 1 188 ? -31.187 31.318 -6.370 1.00 51.88 188 LEU A N 1
ATOM 1457 C CA . LEU A 1 188 ? -32.107 32.103 -5.512 1.00 51.88 188 LEU A CA 1
ATOM 1458 C C . LEU A 1 188 ? -32.219 33.608 -5.812 1.00 51.88 188 LEU A C 1
ATOM 1460 O O . LEU A 1 188 ? -33.247 34.193 -5.488 1.00 51.88 188 LEU A O 1
ATOM 1464 N N . LEU A 1 189 ? -31.241 34.242 -6.470 1.00 49.81 189 LEU A N 1
ATOM 1465 C CA . LEU A 1 189 ? -31.282 35.673 -6.815 1.00 49.81 189 LEU A CA 1
ATOM 1466 C C . LEU A 1 189 ? -30.570 35.919 -8.163 1.00 49.81 189 LEU A C 1
ATOM 1468 O O . LEU A 1 189 ? -29.353 35.746 -8.232 1.00 49.81 189 LEU A O 1
ATOM 1472 N N . PRO A 1 190 ? -31.268 36.382 -9.223 1.00 55.56 190 PRO A N 1
ATOM 1473 C CA . PRO A 1 190 ? -30.682 36.607 -10.556 1.00 55.56 190 PRO A CA 1
ATOM 1474 C C . PRO A 1 190 ? -29.556 37.659 -10.628 1.00 55.56 190 PRO A C 1
ATOM 1476 O O . PRO A 1 190 ? -28.939 37.815 -11.679 1.00 55.56 190 PRO A O 1
ATOM 1479 N N . GLN A 1 191 ? -29.298 38.408 -9.548 1.00 54.22 191 GLN A N 1
ATOM 1480 C CA . GLN A 1 191 ? -28.417 39.588 -9.535 1.00 54.22 191 GLN A CA 1
ATOM 1481 C C . GLN A 1 191 ? -27.280 39.538 -8.492 1.00 54.22 191 GLN A C 1
ATOM 1483 O O . GLN A 1 191 ? -26.420 40.415 -8.509 1.00 54.22 191 GLN A O 1
ATOM 1488 N N . SER A 1 192 ? -27.204 38.531 -7.608 1.00 56.31 192 SER A N 1
ATOM 1489 C CA . SER A 1 192 ? -26.168 38.472 -6.556 1.00 56.31 192 SER A CA 1
ATOM 1490 C C . SER A 1 192 ? -25.255 37.252 -6.694 1.00 56.31 192 SER A C 1
ATOM 1492 O O . SER A 1 192 ? -25.707 36.112 -6.599 1.00 56.31 192 SER A O 1
ATOM 1494 N N . ARG A 1 193 ? -23.955 37.496 -6.898 1.00 58.81 193 ARG A N 1
ATOM 1495 C CA . ARG A 1 193 ? -22.915 36.471 -7.076 1.00 58.81 193 ARG A CA 1
ATOM 1496 C C . ARG A 1 193 ? -22.311 36.093 -5.719 1.00 58.81 193 ARG A C 1
ATOM 1498 O O . ARG A 1 193 ? -21.466 36.831 -5.223 1.00 58.81 193 ARG A O 1
ATOM 1505 N N . PHE A 1 194 ? -22.709 34.964 -5.132 1.00 62.56 194 PHE A N 1
ATOM 1506 C CA . PHE A 1 194 ? -22.104 34.465 -3.889 1.00 62.56 194 PHE A CA 1
ATOM 1507 C C . PHE A 1 194 ? -21.260 33.203 -4.133 1.00 62.56 194 PHE A C 1
ATOM 1509 O O . PHE A 1 194 ? -21.723 32.312 -4.852 1.00 62.56 194 PHE A O 1
ATOM 1516 N N . PRO A 1 195 ? -20.040 33.116 -3.564 1.00 72.12 195 PRO A N 1
ATOM 1517 C CA . PRO A 1 195 ? -19.219 31.910 -3.631 1.00 72.12 195 PRO A CA 1
ATOM 1518 C C . PRO A 1 195 ? -19.853 30.782 -2.807 1.00 72.12 195 PRO A C 1
ATOM 1520 O O . PRO A 1 195 ? -20.428 31.021 -1.746 1.00 72.12 195 PRO A O 1
ATOM 1523 N N . LEU A 1 196 ? -19.726 29.536 -3.265 1.00 70.62 196 LEU A N 1
ATOM 1524 C CA . LEU A 1 196 ? -20.394 28.382 -2.651 1.00 70.62 196 LEU A CA 1
ATOM 1525 C C . LEU A 1 196 ? -19.989 28.181 -1.177 1.00 70.62 196 LEU A C 1
ATOM 1527 O O . LEU A 1 196 ? -20.824 27.845 -0.336 1.00 70.62 196 LEU A O 1
ATOM 1531 N N . TRP A 1 197 ? -18.736 28.493 -0.841 1.00 71.75 197 TRP A N 1
ATOM 1532 C CA . TRP A 1 197 ? -18.222 28.478 0.531 1.00 71.75 197 TRP A CA 1
ATOM 1533 C C . TRP A 1 197 ? -19.011 29.386 1.490 1.00 71.75 197 TRP A C 1
ATOM 1535 O O . TRP A 1 197 ? -19.276 28.973 2.618 1.00 71.75 197 TRP A O 1
ATOM 1545 N N . SER A 1 198 ? -19.431 30.589 1.071 1.00 70.94 198 SER A N 1
ATOM 1546 C CA . SER A 1 198 ? -20.123 31.518 1.978 1.00 70.94 198 SER A CA 1
ATOM 1547 C C . SER A 1 198 ? -21.540 31.052 2.307 1.00 70.94 198 SER A C 1
ATOM 1549 O O . SER A 1 198 ? -22.004 31.236 3.431 1.00 70.94 198 SER A O 1
ATOM 1551 N N . VAL A 1 199 ? -22.202 30.389 1.355 1.00 73.44 199 VAL A N 1
ATOM 1552 C CA . VAL A 1 199 ? -23.524 29.781 1.552 1.00 73.44 199 VAL A CA 1
ATOM 1553 C C . VAL A 1 199 ? -23.427 28.609 2.526 1.00 73.44 199 VAL A C 1
ATOM 1555 O O . VAL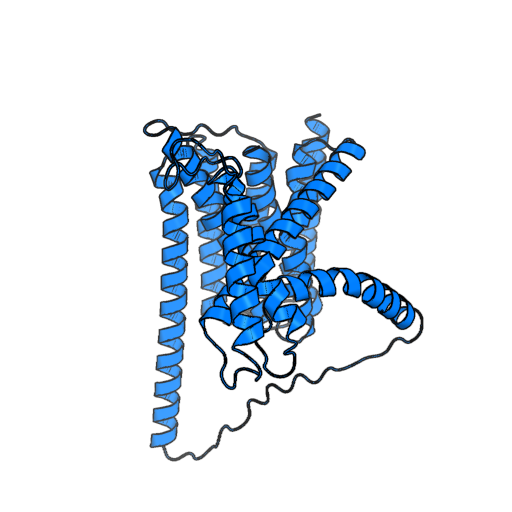 A 1 199 ? -24.191 28.549 3.487 1.00 73.44 199 VAL A O 1
ATOM 1558 N N . VAL A 1 200 ? -22.452 27.714 2.328 1.00 76.56 200 VAL A N 1
ATOM 1559 C CA . VAL A 1 200 ? -22.217 26.576 3.232 1.00 76.56 200 VAL A CA 1
ATOM 1560 C C . VAL A 1 200 ? -21.855 27.061 4.634 1.00 76.56 200 VAL A C 1
ATOM 1562 O O . VAL A 1 200 ? -22.391 26.542 5.610 1.00 76.56 200 VAL A O 1
ATOM 1565 N N . LEU A 1 201 ? -21.018 28.094 4.751 1.00 79.38 201 LEU A N 1
ATOM 1566 C CA . LEU A 1 201 ? -20.656 28.700 6.032 1.00 79.38 201 LEU A CA 1
ATOM 1567 C C . LEU A 1 201 ? -21.887 29.280 6.737 1.00 79.38 201 LEU A C 1
ATOM 1569 O O . LEU A 1 201 ? -22.096 29.010 7.916 1.00 79.38 201 LEU A O 1
ATOM 1573 N N . PHE A 1 202 ? -22.730 30.033 6.027 1.00 78.62 202 PHE A N 1
ATOM 1574 C CA . PHE A 1 202 ? -23.924 30.646 6.614 1.00 78.62 202 PHE A CA 1
ATOM 1575 C C . PHE A 1 202 ? -24.931 29.599 7.112 1.00 78.62 202 PHE A C 1
ATOM 1577 O O . PHE A 1 202 ? -25.436 29.708 8.230 1.00 78.62 202 PHE A O 1
ATOM 1584 N N . VAL A 1 203 ? -25.169 28.546 6.322 1.00 78.69 203 VAL A N 1
ATOM 1585 C CA . VAL A 1 203 ? -26.028 27.415 6.711 1.00 78.69 203 VAL A CA 1
ATOM 1586 C C . VAL A 1 203 ? -25.450 26.683 7.925 1.00 78.69 203 VAL A C 1
ATOM 1588 O O . VAL A 1 203 ? -26.175 26.408 8.879 1.00 78.69 203 VAL A O 1
ATOM 1591 N N . SER A 1 204 ? -24.139 26.437 7.933 1.00 79.62 204 SER A N 1
ATOM 1592 C CA . SER A 1 204 ? -23.458 25.732 9.027 1.00 79.62 204 SER A CA 1
ATOM 1593 C C . SER A 1 204 ? -23.457 26.545 10.326 1.00 79.62 204 SER A C 1
ATOM 1595 O O . SER A 1 204 ? -23.687 25.991 11.398 1.00 79.62 204 SER A O 1
ATOM 1597 N N . ILE A 1 205 ? -23.291 27.871 10.249 1.00 80.00 205 ILE A N 1
ATOM 1598 C CA . ILE A 1 205 ? -23.419 28.773 11.405 1.00 80.00 205 ILE A CA 1
ATOM 1599 C C . ILE A 1 205 ? -24.861 28.809 11.918 1.00 80.00 205 ILE A C 1
ATOM 1601 O O . ILE A 1 205 ? -25.074 28.777 13.128 1.00 80.00 205 ILE A O 1
ATOM 1605 N N . SER A 1 206 ? -25.855 28.849 11.026 1.00 75.94 206 SER A N 1
ATOM 1606 C CA . SER A 1 206 ? -27.270 28.829 11.416 1.00 75.94 206 SER A CA 1
ATOM 1607 C C . SER A 1 206 ? -27.638 27.536 12.156 1.00 75.94 206 SER A C 1
ATOM 1609 O O . SER A 1 206 ? -28.280 27.592 13.206 1.00 75.94 206 SER A O 1
ATOM 1611 N N . LEU A 1 207 ? -27.154 26.387 11.673 1.00 75.25 207 LEU A N 1
ATOM 1612 C CA . LEU A 1 207 ? -27.288 25.088 12.339 1.00 75.25 207 LEU A CA 1
ATOM 1613 C C . LEU A 1 207 ? -26.535 25.032 13.676 1.00 75.25 207 LEU A C 1
ATOM 1615 O O . LEU A 1 207 ? -27.095 24.567 14.667 1.00 75.25 207 LEU A O 1
ATOM 1619 N N . ALA A 1 208 ? -25.308 25.556 13.742 1.00 75.12 208 ALA A N 1
ATOM 1620 C CA . ALA A 1 208 ? -24.536 25.613 14.984 1.00 75.12 208 ALA A CA 1
ATOM 1621 C C . ALA A 1 208 ? -25.231 26.478 16.050 1.00 75.12 208 ALA A C 1
ATOM 1623 O O . ALA A 1 208 ? -25.305 26.088 17.213 1.00 75.12 208 ALA A O 1
ATOM 1624 N N . LEU A 1 209 ? -25.799 27.624 15.659 1.00 75.50 209 LEU A N 1
ATOM 1625 C CA . LEU A 1 209 ? -26.580 28.491 16.547 1.00 75.50 209 LEU A CA 1
ATOM 1626 C C . LEU A 1 209 ? -27.866 27.809 17.026 1.00 75.50 209 LEU A C 1
ATOM 1628 O O . LEU A 1 209 ? -28.199 27.905 18.205 1.00 75.50 209 LEU A O 1
ATOM 1632 N N . SER A 1 210 ? -28.565 27.092 16.143 1.00 69.56 210 SER A N 1
ATOM 1633 C CA . SER A 1 210 ? -29.746 26.307 16.518 1.00 69.56 210 SER A CA 1
ATOM 1634 C C . SER A 1 210 ? -29.393 25.241 17.560 1.00 69.56 210 SER A C 1
ATOM 1636 O O . SER A 1 210 ? -30.045 25.162 18.601 1.00 69.56 210 SER A O 1
ATOM 1638 N N . HIS A 1 211 ? -28.294 24.514 17.358 1.00 71.38 211 HIS A N 1
ATOM 1639 C CA . HIS A 1 211 ? -27.831 23.493 18.296 1.00 71.38 211 HIS A CA 1
ATOM 1640 C C . HIS A 1 211 ? -27.346 24.084 19.634 1.00 71.38 211 HIS A C 1
ATOM 1642 O O . HIS A 1 211 ? -27.598 23.515 20.693 1.00 71.38 211 HIS A O 1
ATOM 1648 N N . LEU A 1 212 ? -26.739 25.281 19.629 1.00 71.00 212 LEU A N 1
ATOM 1649 C CA . LEU A 1 212 ? -26.392 26.011 20.858 1.00 71.00 212 LEU A CA 1
ATOM 1650 C C . LEU A 1 212 ? -27.617 26.365 21.713 1.00 71.00 212 LEU A C 1
ATOM 1652 O O . LEU A 1 212 ? -27.495 26.436 22.942 1.00 71.00 212 LEU A O 1
ATOM 1656 N N . ILE A 1 213 ? -28.759 26.629 21.075 1.00 70.88 213 ILE A N 1
ATOM 1657 C CA . ILE A 1 213 ? -29.997 27.065 21.730 1.00 70.88 213 ILE A CA 1
ATOM 1658 C C . ILE A 1 213 ? -30.828 25.863 22.204 1.00 70.88 213 ILE A C 1
ATOM 1660 O O . ILE A 1 213 ? -31.353 25.910 23.317 1.00 70.88 213 ILE A O 1
ATOM 1664 N N . PHE A 1 214 ? -30.925 24.802 21.395 1.00 68.94 214 PHE A N 1
ATOM 1665 C CA . PHE A 1 214 ? -31.795 23.648 21.656 1.00 68.94 214 PHE A CA 1
ATOM 1666 C C . PHE A 1 214 ? -31.143 22.539 22.495 1.00 68.94 214 PHE A C 1
ATOM 1668 O O . PHE A 1 214 ? -31.809 21.988 23.371 1.00 68.94 214 PHE A O 1
ATOM 1675 N N . GLU A 1 215 ? -29.853 22.242 22.315 1.00 63.81 215 GLU A N 1
ATOM 1676 C CA . GLU A 1 215 ? -29.181 21.178 23.070 1.00 63.81 215 GLU A CA 1
ATOM 1677 C C . GLU A 1 215 ? -28.453 21.742 24.307 1.00 63.81 215 GLU A C 1
ATOM 1679 O O . GLU A 1 215 ? -27.450 22.468 24.228 1.00 63.81 215 GLU A O 1
ATOM 1684 N N . LYS A 1 216 ? -28.969 21.401 25.494 1.00 58.78 216 LYS A N 1
ATOM 1685 C CA . LYS A 1 216 ? -28.315 21.662 26.791 1.00 58.78 216 LYS A CA 1
ATOM 1686 C C . LYS A 1 216 ? -27.708 20.416 27.434 1.00 58.78 216 LYS A C 1
ATOM 1688 O O . LYS A 1 216 ? -26.869 20.574 28.317 1.00 58.78 216 LYS A O 1
ATOM 1693 N N . GLU A 1 217 ? -28.092 19.222 26.991 1.00 58.00 217 GLU A N 1
ATOM 1694 C CA . GLU A 1 217 ? -27.676 17.951 27.590 1.00 58.00 217 GLU A CA 1
ATOM 1695 C C . GLU A 1 217 ? -26.838 17.121 26.614 1.00 58.00 217 GLU A C 1
ATOM 1697 O O . GLU A 1 217 ? -26.979 17.234 25.395 1.00 58.00 217 GLU A O 1
ATOM 1702 N N . ALA A 1 218 ? -25.929 16.311 27.160 1.00 60.09 218 ALA A N 1
ATOM 1703 C CA . ALA A 1 218 ? -25.120 15.398 26.367 1.00 60.09 218 ALA A CA 1
ATOM 1704 C C . ALA A 1 218 ? -26.004 14.271 25.795 1.00 60.09 218 ALA A C 1
ATOM 1706 O O . ALA A 1 218 ? -26.886 13.776 26.503 1.00 60.09 218 ALA A O 1
ATOM 1707 N N . PRO A 1 219 ? -25.782 13.840 24.539 1.00 62.84 219 PRO A N 1
ATOM 1708 C CA . PRO A 1 219 ? -26.549 12.747 23.955 1.00 62.84 219 PRO A CA 1
ATOM 1709 C C . PRO A 1 219 ? -26.328 11.454 24.753 1.00 62.84 219 PRO A C 1
ATOM 1711 O O . PRO A 1 219 ? -25.194 11.068 25.033 1.00 62.84 219 PRO A O 1
ATOM 1714 N N . ILE A 1 220 ? -27.427 10.785 25.111 1.00 58.16 220 ILE A N 1
ATOM 1715 C CA . ILE A 1 220 ? -27.430 9.548 25.914 1.00 58.16 220 ILE A CA 1
ATOM 1716 C C . ILE A 1 220 ? -27.038 8.327 25.055 1.00 58.16 220 ILE A C 1
ATOM 1718 O O . ILE A 1 220 ? -26.624 7.296 25.581 1.00 58.16 220 ILE A O 1
ATOM 1722 N N . THR A 1 221 ? -27.141 8.431 23.726 1.00 59.97 221 THR A N 1
ATOM 1723 C CA . THR A 1 221 ? -26.874 7.340 22.776 1.00 59.97 221 THR A CA 1
ATOM 1724 C C . THR A 1 221 ? -25.951 7.806 21.655 1.00 59.97 221 THR A C 1
ATOM 1726 O O . THR A 1 221 ? -26.039 8.945 21.193 1.00 59.97 221 THR A O 1
ATOM 1729 N N . GLU A 1 222 ? -25.064 6.916 21.209 1.00 62.56 222 GLU A N 1
ATOM 1730 C CA . GLU A 1 222 ? -24.194 7.157 20.060 1.00 62.56 222 GLU A CA 1
ATOM 1731 C C . GLU A 1 222 ? -25.024 7.264 18.774 1.00 62.56 222 GLU A C 1
ATOM 1733 O O . GLU A 1 222 ? -25.675 6.315 18.337 1.00 62.56 222 GLU A O 1
ATOM 1738 N N . ASN A 1 223 ? -24.998 8.439 18.145 1.00 70.06 223 ASN A N 1
ATOM 1739 C CA . ASN A 1 223 ? -25.661 8.651 16.866 1.00 70.06 223 ASN A CA 1
ATOM 1740 C C . ASN A 1 223 ? -24.779 8.126 15.727 1.00 70.06 223 ASN A C 1
ATOM 1742 O O . ASN A 1 223 ? -23.701 8.668 15.479 1.00 70.06 223 ASN A O 1
ATOM 1746 N N . ILE A 1 224 ? -25.291 7.156 14.961 1.00 75.00 224 ILE A N 1
ATOM 1747 C CA . ILE A 1 224 ? -24.632 6.587 13.766 1.00 75.00 224 ILE A CA 1
ATOM 1748 C C . ILE A 1 224 ? -24.168 7.692 12.801 1.00 75.00 224 ILE A C 1
ATOM 1750 O O . ILE A 1 224 ? -23.088 7.603 12.217 1.00 75.00 224 ILE A O 1
ATOM 1754 N N . ALA A 1 225 ? -24.948 8.769 12.670 1.00 75.44 225 ALA A N 1
ATOM 1755 C CA . ALA A 1 225 ? -24.600 9.920 11.840 1.00 75.44 225 ALA A CA 1
ATOM 1756 C C . ALA A 1 225 ? -23.317 10.629 12.314 1.00 75.44 225 ALA A C 1
ATOM 1758 O O . ALA A 1 225 ? -22.442 10.906 11.498 1.00 75.44 225 ALA A O 1
ATOM 1759 N N . ASN A 1 226 ? -23.160 10.866 13.621 1.00 74.50 226 ASN A N 1
ATOM 1760 C CA . ASN A 1 226 ? -21.962 11.512 14.171 1.00 74.50 226 ASN A CA 1
ATOM 1761 C C . ASN A 1 226 ? -20.727 10.624 14.015 1.00 74.50 226 ASN A C 1
ATOM 1763 O O . ASN A 1 226 ? -19.665 11.127 13.656 1.00 74.50 226 ASN A O 1
ATOM 1767 N N . THR A 1 227 ? -20.879 9.313 14.211 1.00 78.62 227 THR A N 1
ATOM 1768 C CA . THR A 1 227 ? -19.807 8.333 13.979 1.00 78.62 227 THR A CA 1
ATOM 1769 C C . THR A 1 227 ? -19.405 8.270 12.506 1.00 78.62 227 THR A C 1
ATOM 1771 O O . THR A 1 227 ? -18.227 8.182 12.172 1.00 78.62 227 THR A O 1
ATOM 1774 N N . THR A 1 228 ? -20.372 8.377 11.595 1.00 77.69 228 THR A N 1
ATOM 1775 C CA . THR A 1 228 ? -20.084 8.410 10.155 1.00 77.69 228 THR A CA 1
ATOM 1776 C C . THR A 1 228 ? -19.345 9.697 9.776 1.00 77.69 228 THR A C 1
ATOM 1778 O O . THR A 1 228 ? -18.357 9.648 9.046 1.00 77.69 228 THR A O 1
ATOM 1781 N N . ILE A 1 229 ? -19.767 10.852 10.303 1.00 79.88 229 ILE A N 1
ATOM 1782 C CA . ILE A 1 229 ? -19.105 12.141 10.046 1.00 79.88 229 ILE A CA 1
ATOM 1783 C C . ILE A 1 229 ? -17.685 12.158 10.631 1.00 79.88 229 ILE A C 1
ATOM 1785 O O . ILE A 1 229 ? -16.764 12.617 9.956 1.00 79.88 229 ILE A O 1
ATOM 1789 N N . SER A 1 230 ? -17.476 11.636 11.845 1.00 80.88 230 SER A N 1
ATOM 1790 C CA . SER A 1 230 ? -16.143 11.568 12.461 1.00 80.88 230 SER A CA 1
ATOM 1791 C C . SER A 1 230 ? -15.193 10.666 11.679 1.00 80.88 230 SER A C 1
ATOM 1793 O O . SER A 1 230 ? -14.031 11.030 11.478 1.00 80.88 230 SER A O 1
ATOM 1795 N N . PHE A 1 231 ? -15.688 9.543 11.156 1.00 83.19 231 PHE A N 1
ATOM 1796 C CA . PHE A 1 231 ? -14.929 8.681 10.259 1.00 83.19 231 PHE A CA 1
ATOM 1797 C C . PHE A 1 231 ? -14.522 9.412 8.970 1.00 83.19 231 PHE A C 1
ATOM 1799 O O . PHE A 1 231 ? -13.337 9.453 8.641 1.00 83.19 231 PHE A O 1
ATOM 1806 N N . VAL A 1 232 ? -15.468 10.058 8.275 1.00 83.44 232 VAL A N 1
ATOM 1807 C CA . VAL A 1 232 ? -15.178 10.793 7.028 1.00 83.44 232 VAL A CA 1
ATOM 1808 C C . VAL A 1 232 ? -14.175 11.929 7.270 1.00 83.44 232 VAL A C 1
ATOM 1810 O O . VAL A 1 232 ? -13.229 12.090 6.499 1.00 83.44 232 VAL A O 1
ATOM 1813 N N . MET A 1 233 ? -14.325 12.681 8.363 1.00 83.19 233 MET A N 1
ATOM 1814 C CA . MET A 1 233 ? -13.379 13.741 8.729 1.00 83.19 233 MET A CA 1
ATOM 1815 C C . MET A 1 233 ? -11.988 13.201 9.082 1.00 83.19 233 MET A C 1
ATOM 1817 O O . MET A 1 233 ? -10.983 13.832 8.754 1.00 83.19 233 MET A O 1
ATOM 1821 N N . SER A 1 234 ? -11.906 12.018 9.693 1.00 84.19 234 SER A N 1
ATOM 1822 C CA . SER A 1 234 ? -10.624 11.358 9.967 1.00 84.19 234 SER A CA 1
ATOM 1823 C C . SER A 1 234 ? -9.916 10.967 8.667 1.00 84.19 234 SER A C 1
ATOM 1825 O O . SER A 1 234 ? -8.732 11.255 8.503 1.00 84.19 234 SER A O 1
ATOM 1827 N N . VAL A 1 235 ? -10.646 10.392 7.703 1.00 82.19 235 VAL A N 1
ATOM 1828 C CA . VAL A 1 235 ? -10.115 10.062 6.367 1.00 82.19 235 VAL A CA 1
ATOM 1829 C C . VAL A 1 235 ? -9.620 11.319 5.642 1.00 82.19 235 VAL A C 1
ATOM 1831 O O . VAL A 1 235 ? -8.537 11.297 5.057 1.00 82.19 235 VAL A O 1
ATOM 1834 N N . PHE A 1 236 ? -10.358 12.431 5.724 1.00 84.25 236 PHE A N 1
ATOM 1835 C CA . PHE A 1 236 ? -9.941 13.715 5.151 1.00 84.25 236 PHE A CA 1
ATOM 1836 C C . PHE A 1 236 ? -8.595 14.197 5.713 1.00 84.25 236 PHE A C 1
ATOM 1838 O O . PHE A 1 236 ? -7.693 14.556 4.948 1.00 84.25 236 PHE A O 1
ATOM 1845 N N . TRP A 1 237 ? -8.434 14.181 7.038 1.00 84.69 237 TRP A N 1
ATOM 1846 C CA . TRP A 1 237 ? -7.184 14.594 7.674 1.00 84.69 237 TRP A CA 1
ATOM 1847 C C . TRP A 1 237 ? -6.028 13.664 7.332 1.00 84.69 237 TRP A C 1
ATOM 1849 O O . TRP A 1 237 ? -4.950 14.152 7.001 1.00 84.69 237 TRP A O 1
ATOM 1859 N N . ILE A 1 238 ? -6.253 12.347 7.334 1.00 83.31 238 ILE A N 1
ATOM 1860 C CA . ILE A 1 238 ? -5.244 11.367 6.914 1.00 83.31 238 ILE A CA 1
ATOM 1861 C C . ILE A 1 238 ? -4.796 11.658 5.476 1.00 83.31 238 ILE A C 1
ATOM 1863 O O . ILE A 1 238 ? -3.598 11.750 5.222 1.00 83.31 238 ILE A O 1
ATOM 1867 N N . SER A 1 239 ? -5.735 11.885 4.552 1.00 80.94 239 SER A N 1
ATOM 1868 C CA . SER A 1 239 ? -5.419 12.195 3.153 1.00 80.94 239 SER A CA 1
ATOM 1869 C C . SER A 1 239 ? -4.659 13.513 2.998 1.00 80.94 239 SER A C 1
ATOM 1871 O O . SER A 1 239 ? -3.730 13.590 2.195 1.00 80.94 239 SER A O 1
ATOM 1873 N N . THR A 1 240 ? -5.041 14.550 3.745 1.00 83.56 240 THR A N 1
ATOM 1874 C CA . THR A 1 240 ? -4.389 15.867 3.678 1.00 83.56 240 THR A CA 1
ATOM 1875 C C . THR A 1 240 ? -2.969 15.793 4.230 1.00 83.56 240 THR A C 1
ATOM 1877 O O . THR A 1 240 ? -2.028 16.243 3.583 1.00 83.56 240 THR A O 1
ATOM 1880 N N . MET A 1 241 ? -2.789 15.162 5.393 1.00 84.19 241 MET A N 1
ATOM 1881 C CA . MET A 1 241 ? -1.470 14.984 6.003 1.00 84.19 241 MET A CA 1
ATOM 1882 C C . MET A 1 241 ? -0.562 14.093 5.149 1.00 84.19 241 MET A C 1
ATOM 1884 O O . MET A 1 241 ? 0.618 14.402 5.005 1.00 84.19 241 MET A O 1
ATOM 1888 N N . ALA A 1 242 ? -1.097 13.029 4.539 1.00 82.00 242 ALA A N 1
ATOM 1889 C CA . ALA A 1 242 ? -0.348 12.203 3.594 1.00 82.00 242 ALA A CA 1
ATOM 1890 C C . ALA A 1 242 ? 0.090 13.009 2.359 1.00 82.00 242 ALA A C 1
ATOM 1892 O O . ALA A 1 242 ? 1.236 12.895 1.931 1.00 82.00 242 ALA A O 1
ATOM 1893 N N . GLY A 1 243 ? -0.784 13.867 1.822 1.00 83.50 243 GLY A N 1
ATOM 1894 C CA . GLY A 1 243 ? -0.456 14.760 0.708 1.00 83.50 243 GLY A CA 1
ATOM 1895 C C . GLY A 1 243 ? 0.680 15.730 1.040 1.00 83.50 243 GLY A C 1
ATOM 1896 O O . GLY A 1 243 ? 1.657 15.806 0.296 1.00 83.50 243 GLY A O 1
ATOM 1897 N N . GLU A 1 244 ? 0.600 16.413 2.184 1.00 86.88 244 GLU A N 1
ATOM 1898 C CA . GLU A 1 244 ? 1.662 17.319 2.641 1.00 86.88 244 GLU A CA 1
ATOM 1899 C C . GLU A 1 244 ? 2.977 16.579 2.907 1.00 86.88 244 GLU A C 1
ATOM 1901 O O . GLU A 1 244 ? 4.041 17.041 2.496 1.00 86.88 244 GLU A O 1
ATOM 1906 N N . LEU A 1 245 ? 2.922 15.386 3.511 1.00 85.25 245 LEU A N 1
ATOM 1907 C CA . LEU A 1 245 ? 4.102 14.546 3.712 1.00 85.25 245 LEU A CA 1
ATOM 1908 C C . LEU A 1 245 ? 4.781 14.202 2.379 1.00 85.25 245 LEU A C 1
ATOM 1910 O O . LEU A 1 245 ? 5.997 14.357 2.250 1.00 85.25 245 LEU A O 1
ATOM 1914 N N . LEU A 1 246 ? 4.015 13.769 1.374 1.00 83.44 246 LEU A N 1
ATOM 1915 C CA . LEU A 1 246 ? 4.548 13.457 0.046 1.00 83.44 246 LEU A CA 1
ATOM 1916 C C . LEU A 1 246 ? 5.114 14.700 -0.652 1.00 83.44 246 LEU A C 1
ATOM 1918 O O . LEU A 1 246 ? 6.162 14.604 -1.292 1.00 83.44 246 LEU A O 1
ATOM 1922 N N . ASN A 1 247 ? 4.483 15.866 -0.486 1.00 86.25 247 ASN A N 1
ATOM 1923 C CA . ASN A 1 247 ? 4.991 17.136 -1.007 1.00 86.25 247 ASN A CA 1
ATOM 1924 C C . ASN A 1 247 ? 6.323 17.526 -0.350 1.00 86.25 247 ASN A C 1
ATOM 1926 O O . ASN A 1 247 ? 7.258 17.917 -1.050 1.00 86.25 247 ASN A O 1
ATOM 1930 N N . CYS A 1 248 ? 6.452 17.371 0.971 1.00 88.06 248 CYS A N 1
ATOM 1931 C CA . CYS A 1 248 ? 7.708 17.602 1.684 1.00 88.06 248 CYS A CA 1
ATOM 1932 C C . CYS A 1 248 ? 8.808 16.637 1.226 1.00 88.06 248 CYS A C 1
ATOM 1934 O O . CYS A 1 248 ? 9.934 17.064 0.983 1.00 88.06 248 CYS A O 1
ATOM 1936 N N . LEU A 1 249 ? 8.492 15.350 1.069 1.00 83.69 249 LEU A N 1
ATOM 1937 C CA . LEU A 1 249 ? 9.438 14.347 0.572 1.00 83.69 249 LEU A CA 1
ATOM 1938 C C . LEU A 1 249 ? 9.885 14.641 -0.866 1.00 83.69 249 LEU A C 1
ATOM 1940 O O . LEU A 1 249 ? 11.070 14.522 -1.181 1.00 83.69 249 LEU A O 1
ATOM 1944 N N . ALA A 1 250 ? 8.960 15.081 -1.720 1.00 83.12 250 ALA A N 1
ATOM 1945 C CA . ALA A 1 250 ? 9.280 15.537 -3.066 1.00 83.12 250 ALA A CA 1
ATOM 1946 C C . ALA A 1 250 ? 10.184 16.779 -3.042 1.00 83.12 250 ALA A C 1
ATOM 1948 O O . ALA A 1 250 ? 11.184 16.813 -3.755 1.00 83.12 250 ALA A O 1
ATOM 1949 N N . ALA A 1 251 ? 9.892 17.763 -2.187 1.00 87.56 251 ALA A N 1
ATOM 1950 C CA . ALA A 1 251 ? 10.715 18.960 -2.035 1.00 87.56 251 ALA A CA 1
ATOM 1951 C C . ALA A 1 251 ? 12.132 18.628 -1.545 1.00 87.56 251 ALA A C 1
ATOM 1953 O O . ALA A 1 251 ? 13.104 19.126 -2.105 1.00 87.56 251 ALA A O 1
ATOM 1954 N N . ILE A 1 252 ? 12.265 17.739 -0.555 1.00 86.38 252 ILE A N 1
ATOM 1955 C CA . ILE A 1 252 ? 13.565 17.261 -0.064 1.00 86.38 252 ILE A CA 1
ATOM 1956 C C . ILE A 1 252 ? 14.359 16.596 -1.189 1.00 86.38 252 ILE A C 1
ATOM 1958 O O . ILE A 1 252 ? 15.549 16.863 -1.337 1.00 86.38 252 ILE A O 1
ATOM 1962 N N . GLY A 1 253 ? 13.724 15.746 -1.995 1.00 82.25 253 GLY A N 1
ATOM 1963 C CA . GLY A 1 253 ? 14.430 15.084 -3.085 1.00 82.25 253 GLY A CA 1
ATOM 1964 C C . GLY A 1 253 ? 14.823 16.035 -4.223 1.00 82.25 253 GLY A C 1
ATOM 1965 O O . GLY A 1 253 ? 15.861 15.817 -4.836 1.00 82.25 253 GLY A O 1
ATOM 1966 N N . VAL A 1 254 ? 14.077 17.123 -4.448 1.00 83.62 254 VAL A N 1
ATOM 1967 C CA . VAL A 1 254 ? 14.508 18.212 -5.344 1.00 83.62 254 VAL A CA 1
ATOM 1968 C C . VAL A 1 254 ? 15.700 18.973 -4.755 1.00 83.62 254 VAL A C 1
ATOM 1970 O O . VAL A 1 254 ? 16.650 19.243 -5.474 1.00 83.62 254 VAL A O 1
ATOM 1973 N N . ILE A 1 255 ? 15.691 19.282 -3.453 1.00 87.44 255 ILE A N 1
ATOM 1974 C CA . ILE A 1 255 ? 16.803 19.980 -2.777 1.00 87.44 255 ILE A CA 1
ATOM 1975 C C . ILE A 1 255 ? 18.089 19.139 -2.780 1.00 87.44 255 ILE A C 1
ATOM 1977 O O . ILE A 1 255 ? 19.181 19.692 -2.857 1.00 87.44 255 ILE A O 1
ATOM 1981 N N . MET A 1 256 ? 17.970 17.813 -2.687 1.00 83.62 256 MET A N 1
ATOM 1982 C CA . MET A 1 256 ? 19.105 16.884 -2.760 1.00 83.62 256 MET A CA 1
ATOM 1983 C C . MET A 1 256 ? 19.523 16.530 -4.200 1.00 83.62 256 MET A C 1
ATOM 1985 O O . MET A 1 256 ? 20.344 15.631 -4.375 1.00 83.62 256 MET A O 1
ATOM 1989 N N . ASP A 1 257 ? 18.958 17.195 -5.217 1.00 82.75 257 ASP A N 1
ATOM 1990 C CA . ASP A 1 257 ? 19.207 16.939 -6.644 1.00 82.75 257 ASP A CA 1
ATOM 1991 C C . ASP A 1 257 ? 19.019 15.462 -7.048 1.00 82.75 257 ASP A C 1
ATOM 1993 O O . ASP A 1 257 ? 19.705 14.922 -7.919 1.00 82.75 257 ASP A O 1
ATOM 1997 N N . PHE A 1 258 ? 18.064 14.770 -6.418 1.00 78.31 258 PHE A N 1
ATOM 1998 C CA . PHE A 1 258 ? 17.761 13.389 -6.773 1.00 78.31 258 PHE A CA 1
ATOM 1999 C C . PHE A 1 258 ? 16.983 13.316 -8.092 1.00 78.31 258 PHE A C 1
ATOM 2001 O O . PHE A 1 258 ? 15.963 13.996 -8.250 1.00 78.31 258 PHE A O 1
ATOM 2008 N N . PRO A 1 259 ? 17.378 12.423 -9.024 1.00 77.06 259 PRO A N 1
ATOM 2009 C CA . PRO A 1 259 ? 16.604 12.165 -10.226 1.00 77.06 259 PRO A CA 1
ATOM 2010 C C . PRO A 1 259 ? 15.146 11.809 -9.878 1.00 77.06 259 PRO A C 1
ATOM 2012 O O . PRO A 1 259 ? 14.922 10.987 -8.979 1.00 77.06 259 PRO A O 1
ATOM 2015 N N . PRO A 1 260 ? 14.141 12.327 -10.614 1.00 75.06 260 PRO A N 1
ATOM 2016 C CA . PRO A 1 260 ? 12.724 12.060 -10.338 1.00 75.06 260 PRO A CA 1
ATOM 2017 C C . PRO A 1 260 ? 12.368 10.566 -10.282 1.00 75.06 260 PRO A C 1
ATOM 2019 O O . PRO A 1 260 ? 11.434 10.167 -9.585 1.00 75.06 260 PRO A O 1
ATOM 2022 N N . ALA A 1 261 ? 13.129 9.732 -10.997 1.00 70.56 261 ALA A N 1
ATOM 2023 C CA . ALA A 1 261 ? 13.003 8.281 -10.961 1.00 70.56 261 ALA A CA 1
ATOM 2024 C C . ALA A 1 261 ? 13.395 7.689 -9.592 1.00 70.56 261 ALA A C 1
ATOM 2026 O O . ALA A 1 261 ? 12.646 6.869 -9.064 1.00 70.56 261 ALA A O 1
ATOM 2027 N N . ILE A 1 262 ? 14.510 8.128 -8.983 1.00 74.88 262 ILE A N 1
ATOM 2028 C CA . ILE A 1 262 ? 14.920 7.695 -7.629 1.00 74.88 262 ILE A CA 1
ATOM 2029 C C . ILE A 1 262 ? 13.861 8.107 -6.628 1.00 74.88 262 ILE A C 1
ATOM 2031 O O . ILE A 1 262 ? 13.398 7.291 -5.840 1.00 74.88 262 ILE A O 1
ATOM 2035 N N . LEU A 1 263 ? 13.444 9.367 -6.710 1.00 77.81 263 LEU A N 1
ATOM 2036 C CA . LEU A 1 263 ? 12.487 9.963 -5.795 1.00 77.81 263 LEU A CA 1
ATOM 2037 C C . LEU A 1 263 ? 11.176 9.159 -5.756 1.00 77.81 263 LEU A C 1
ATOM 2039 O O . LEU A 1 263 ? 10.684 8.848 -4.675 1.00 77.81 263 LEU A O 1
ATOM 2043 N N . GLY A 1 264 ? 10.662 8.746 -6.921 1.00 74.19 264 GLY A N 1
ATOM 2044 C CA . GLY A 1 264 ? 9.485 7.878 -7.027 1.00 74.19 264 GLY A CA 1
ATOM 2045 C C . GLY A 1 264 ? 9.709 6.449 -6.527 1.00 74.19 264 GLY A C 1
ATOM 2046 O O . GLY A 1 264 ? 8.851 5.907 -5.837 1.00 74.19 264 GLY A O 1
ATOM 2047 N N . MET A 1 265 ? 10.855 5.841 -6.846 1.00 77.06 265 MET A N 1
ATOM 2048 C CA . MET A 1 265 ? 11.136 4.440 -6.508 1.00 77.06 265 MET A CA 1
ATOM 2049 C C . MET A 1 265 ? 11.575 4.219 -5.055 1.00 77.06 265 MET A C 1
ATOM 2051 O O . MET A 1 265 ? 11.461 3.093 -4.574 1.00 77.06 265 MET A O 1
ATOM 2055 N N . THR A 1 266 ? 12.082 5.243 -4.360 1.00 83.38 266 THR A N 1
ATOM 2056 C CA . THR A 1 266 ? 12.601 5.120 -2.987 1.00 83.38 266 THR A CA 1
ATOM 2057 C C . THR A 1 266 ? 11.869 6.042 -2.019 1.00 83.38 266 THR A C 1
ATOM 2059 O O . THR A 1 266 ? 11.052 5.571 -1.236 1.00 83.38 266 THR A O 1
ATOM 2062 N N . VAL A 1 267 ? 12.117 7.350 -2.071 1.00 82.00 267 VAL A N 1
ATOM 2063 C CA . VAL A 1 267 ? 11.679 8.301 -1.038 1.00 82.00 267 VAL A CA 1
ATOM 2064 C C . VAL A 1 267 ? 10.151 8.401 -0.967 1.00 82.00 267 VAL A C 1
ATOM 2066 O O . VAL A 1 267 ? 9.584 8.311 0.120 1.00 82.00 267 VAL A O 1
ATOM 2069 N N . LEU A 1 268 ? 9.464 8.516 -2.108 1.00 82.81 268 LEU A N 1
ATOM 2070 C CA . LEU A 1 268 ? 7.996 8.528 -2.145 1.00 82.81 268 LEU A CA 1
ATOM 2071 C C . LEU A 1 268 ? 7.396 7.157 -1.825 1.00 82.81 268 LEU A C 1
ATOM 2073 O O . LEU A 1 268 ? 6.341 7.085 -1.201 1.00 82.81 268 LEU A O 1
ATOM 2077 N N . ALA A 1 269 ? 8.070 6.072 -2.211 1.00 83.81 269 ALA A N 1
ATOM 2078 C CA . ALA A 1 269 ? 7.647 4.718 -1.869 1.00 83.81 269 ALA A CA 1
ATOM 2079 C C . ALA A 1 269 ? 7.694 4.475 -0.350 1.00 83.81 269 ALA A C 1
ATOM 2081 O O . ALA A 1 269 ? 6.739 3.951 0.219 1.00 83.81 269 ALA A O 1
ATOM 2082 N N . TRP A 1 270 ? 8.761 4.926 0.320 1.00 84.50 270 TRP A N 1
ATOM 2083 C CA . TRP A 1 270 ? 8.860 4.933 1.782 1.00 84.50 270 TRP A CA 1
ATOM 2084 C C . TRP A 1 270 ? 7.786 5.818 2.402 1.00 84.50 270 TRP A C 1
ATOM 2086 O O . TRP A 1 270 ? 7.111 5.387 3.328 1.00 84.50 270 TRP A O 1
ATOM 2096 N N . GLY A 1 271 ? 7.596 7.034 1.882 1.00 84.12 271 GLY A N 1
ATOM 2097 C CA . GLY A 1 271 ? 6.582 7.964 2.378 1.00 84.12 271 GLY A CA 1
ATOM 2098 C C . GLY A 1 271 ? 5.172 7.379 2.375 1.00 84.12 271 GLY A C 1
ATOM 2099 O O . GLY A 1 271 ? 4.444 7.543 3.349 1.00 84.12 271 GLY A O 1
ATOM 2100 N N . ASN A 1 272 ? 4.814 6.643 1.320 1.00 85.25 272 ASN A N 1
ATOM 2101 C CA . ASN A 1 272 ? 3.498 6.019 1.189 1.00 85.25 272 ASN A CA 1
ATOM 2102 C C . ASN A 1 272 ? 3.256 4.867 2.172 1.00 85.25 272 ASN A C 1
ATOM 2104 O O . ASN A 1 272 ? 2.116 4.662 2.573 1.00 85.25 272 ASN A O 1
ATOM 2108 N N . SER A 1 273 ? 4.301 4.135 2.570 1.00 90.25 273 SER A N 1
ATOM 2109 C CA . SER A 1 273 ? 4.162 2.910 3.375 1.00 90.25 273 SER A CA 1
ATOM 2110 C C . SER A 1 273 ? 4.916 2.927 4.707 1.00 90.25 273 SER A C 1
ATOM 2112 O O . SER A 1 273 ? 5.010 1.909 5.391 1.00 90.25 273 SER A O 1
ATOM 2114 N N . VAL A 1 274 ? 5.430 4.081 5.142 1.00 86.62 274 VAL A N 1
ATOM 2115 C CA . VAL A 1 274 ? 6.023 4.227 6.483 1.00 86.62 274 VAL A CA 1
ATOM 2116 C C . VAL A 1 274 ? 4.976 4.016 7.581 1.00 86.62 274 VAL A C 1
ATOM 2118 O O . VAL A 1 274 ? 5.297 3.466 8.632 1.00 86.62 274 VAL A O 1
ATOM 2121 N N . GLY A 1 275 ? 3.720 4.400 7.322 1.00 85.19 275 GLY A N 1
ATOM 2122 C CA . GLY A 1 275 ? 2.591 4.122 8.210 1.00 85.19 275 GLY A CA 1
ATOM 2123 C C . GLY A 1 275 ? 2.362 2.621 8.386 1.00 85.19 275 GLY A C 1
ATOM 2124 O O . GLY A 1 275 ? 2.260 2.166 9.524 1.00 85.19 275 GLY A O 1
ATOM 2125 N N . ASP A 1 276 ? 2.391 1.863 7.284 1.00 90.56 276 ASP A N 1
ATOM 2126 C CA . ASP A 1 276 ? 2.273 0.397 7.292 1.00 90.56 276 ASP A CA 1
ATOM 2127 C C . ASP A 1 276 ? 3.398 -0.229 8.126 1.00 90.56 276 ASP A C 1
ATOM 2129 O O . ASP A 1 276 ? 3.139 -1.009 9.040 1.00 90.56 276 ASP A O 1
ATOM 2133 N N . LEU A 1 277 ? 4.651 0.199 7.908 1.00 91.25 277 LEU A N 1
ATOM 2134 C CA . LEU A 1 277 ? 5.796 -0.266 8.699 1.00 91.25 277 LEU A CA 1
ATOM 2135 C C . LEU A 1 277 ? 5.577 -0.053 10.201 1.00 91.25 277 LEU A C 1
ATOM 2137 O O . LEU A 1 277 ? 5.803 -0.965 10.994 1.00 91.25 277 LEU A O 1
ATOM 2141 N N . VAL A 1 278 ? 5.192 1.161 10.602 1.00 90.25 278 VAL A N 1
ATOM 2142 C CA . VAL A 1 278 ? 5.023 1.506 12.019 1.00 90.25 278 VAL A CA 1
ATOM 2143 C C . VAL A 1 278 ? 3.862 0.724 12.636 1.00 90.25 278 VAL A C 1
ATOM 2145 O O . VAL A 1 278 ? 4.012 0.212 13.748 1.00 90.25 278 VAL A O 1
ATOM 2148 N N . ALA A 1 279 ? 2.740 0.598 11.925 1.00 88.50 279 ALA A N 1
ATOM 2149 C CA . ALA A 1 279 ? 1.558 -0.120 12.391 1.00 88.50 279 ALA A CA 1
ATOM 2150 C C . ALA A 1 279 ? 1.813 -1.630 12.526 1.00 88.50 279 ALA A C 1
ATOM 2152 O O . ALA A 1 279 ? 1.582 -2.199 13.595 1.00 88.50 279 ALA A O 1
ATOM 2153 N N . ASP A 1 280 ? 2.369 -2.269 11.496 1.00 93.25 280 ASP A N 1
ATOM 2154 C CA . ASP A 1 280 ? 2.614 -3.714 11.483 1.00 93.25 280 ASP A CA 1
ATOM 2155 C C . ASP A 1 280 ? 3.697 -4.113 12.492 1.00 93.25 280 ASP A C 1
ATOM 2157 O O . ASP A 1 280 ? 3.569 -5.115 13.201 1.00 93.25 280 ASP A O 1
ATOM 2161 N N . VAL A 1 281 ? 4.746 -3.297 12.647 1.00 92.31 281 VAL A N 1
ATOM 2162 C CA . VAL A 1 281 ? 5.762 -3.510 13.690 1.00 92.31 281 VAL A CA 1
ATOM 2163 C C . VAL A 1 281 ? 5.172 -3.333 15.090 1.00 92.31 281 VAL A C 1
ATOM 2165 O O . VAL A 1 281 ? 5.543 -4.078 16.001 1.00 92.31 281 VAL A O 1
ATOM 2168 N N . ALA A 1 282 ? 4.264 -2.375 15.292 1.00 88.94 282 ALA A N 1
ATOM 2169 C CA . ALA A 1 282 ? 3.587 -2.199 16.573 1.00 88.94 282 ALA A CA 1
ATOM 2170 C C . ALA A 1 282 ? 2.697 -3.407 16.914 1.00 88.94 282 ALA A C 1
ATOM 2172 O O . ALA A 1 282 ? 2.772 -3.906 18.037 1.00 88.94 282 ALA A O 1
ATOM 2173 N N . LEU A 1 283 ? 1.940 -3.931 15.942 1.00 89.88 283 LEU A N 1
ATOM 2174 C CA . LEU A 1 283 ? 1.138 -5.152 16.092 1.00 89.88 283 LEU A CA 1
ATOM 2175 C C . LEU A 1 283 ? 2.003 -6.391 16.363 1.00 89.88 283 LEU A C 1
ATOM 2177 O O . LEU A 1 283 ? 1.685 -7.213 17.221 1.00 89.88 283 LEU A O 1
ATOM 2181 N N . ALA A 1 284 ? 3.143 -6.518 15.685 1.00 91.88 284 ALA A N 1
ATOM 2182 C CA . ALA A 1 284 ? 4.084 -7.603 15.946 1.00 91.88 284 ALA A CA 1
ATOM 2183 C C . ALA A 1 284 ? 4.634 -7.542 17.381 1.00 91.88 284 ALA A C 1
ATOM 2185 O O . ALA A 1 284 ? 4.728 -8.568 18.057 1.00 91.88 284 ALA A O 1
ATOM 2186 N N . LYS A 1 285 ? 4.954 -6.336 17.870 1.00 90.94 285 LYS A N 1
ATOM 2187 C CA . LYS A 1 285 ? 5.423 -6.110 19.246 1.00 90.94 285 LYS A CA 1
ATOM 2188 C C . LYS A 1 285 ? 4.340 -6.333 20.300 1.00 90.94 285 LYS A C 1
ATOM 2190 O O . LYS A 1 285 ? 4.681 -6.735 21.408 1.00 90.94 285 LYS A O 1
ATOM 2195 N N . SER A 1 286 ? 3.068 -6.108 19.974 1.00 90.38 286 SER A N 1
ATOM 2196 C CA . SER A 1 286 ? 1.940 -6.384 20.873 1.00 90.38 286 SER A CA 1
ATOM 2197 C C . SER A 1 286 ? 1.525 -7.862 20.904 1.00 90.38 286 SER A C 1
ATOM 2199 O O . SER A 1 286 ? 0.517 -8.204 21.517 1.00 90.38 286 SER A O 1
ATOM 2201 N N . GLY A 1 287 ? 2.291 -8.752 20.260 1.00 88.69 287 GLY A N 1
ATOM 2202 C CA . GLY A 1 287 ? 2.013 -10.187 20.238 1.00 88.69 287 GLY A CA 1
ATOM 2203 C C . GLY A 1 287 ? 0.988 -10.608 19.183 1.00 88.69 287 GLY A C 1
ATOM 2204 O O . GLY A 1 287 ? 0.504 -11.736 19.234 1.00 88.69 287 GLY A O 1
ATOM 2205 N N . GLN A 1 288 ? 0.689 -9.748 18.201 1.00 92.38 288 GLN A N 1
ATOM 2206 C CA . GLN A 1 288 ? -0.256 -10.014 17.108 1.00 92.38 288 GLN A CA 1
ATOM 2207 C C . GLN A 1 288 ? 0.433 -10.078 15.722 1.00 92.38 288 GLN A C 1
ATOM 2209 O O . GLN A 1 288 ? 0.003 -9.411 14.776 1.00 92.38 288 GLN A O 1
ATOM 2214 N N . PRO A 1 289 ? 1.494 -10.893 15.537 1.00 91.75 289 PRO A N 1
ATOM 2215 C CA . PRO A 1 289 ? 2.260 -10.919 14.288 1.00 91.75 289 PRO A CA 1
ATOM 2216 C C . PRO A 1 289 ? 1.490 -11.512 13.102 1.00 91.75 289 PRO A C 1
ATOM 2218 O O . PRO A 1 289 ? 1.790 -11.197 11.954 1.00 91.75 289 PRO A O 1
ATOM 2221 N N . THR A 1 290 ? 0.484 -12.349 13.359 1.00 90.50 290 THR A N 1
ATOM 2222 C CA . THR A 1 290 ? -0.389 -12.903 12.317 1.00 90.50 290 THR A CA 1
ATOM 2223 C C . THR A 1 290 ? -1.217 -11.814 11.643 1.00 90.50 290 THR A C 1
ATOM 2225 O O . THR A 1 290 ? -1.348 -11.813 10.421 1.00 90.50 290 THR A O 1
ATOM 2228 N N . ILE A 1 291 ? -1.735 -10.869 12.433 1.00 91.25 291 ILE A N 1
ATOM 2229 C CA . ILE A 1 291 ? -2.507 -9.728 11.929 1.00 91.25 291 ILE A CA 1
ATOM 2230 C C . ILE A 1 291 ? -1.573 -8.767 11.188 1.00 91.25 291 ILE A C 1
ATOM 2232 O O . ILE A 1 291 ? -1.902 -8.345 10.084 1.00 91.25 291 ILE A O 1
ATOM 2236 N N . ALA A 1 292 ? -0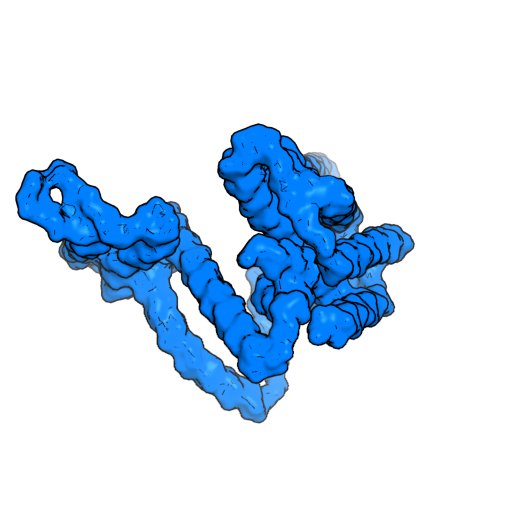.380 -8.513 11.738 1.00 92.56 292 ALA A N 1
ATOM 2237 C CA . ALA A 1 292 ? 0.647 -7.707 11.077 1.00 92.56 292 ALA A CA 1
ATOM 2238 C C . ALA A 1 292 ? 1.013 -8.258 9.684 1.00 92.56 292 ALA A C 1
ATOM 2240 O O . ALA A 1 292 ? 0.987 -7.528 8.701 1.00 92.56 292 ALA A O 1
ATOM 2241 N N . ILE A 1 293 ? 1.286 -9.565 9.560 1.00 92.56 293 ILE A N 1
ATOM 2242 C CA . ILE A 1 293 ? 1.590 -10.178 8.255 1.00 92.56 293 ILE A CA 1
ATOM 2243 C C . ILE A 1 293 ? 0.411 -10.078 7.276 1.00 92.56 293 ILE A C 1
ATOM 2245 O O . ILE A 1 293 ? 0.635 -9.841 6.090 1.00 92.56 293 ILE A O 1
ATOM 2249 N N . ALA A 1 294 ? -0.829 -10.261 7.739 1.00 91.31 294 ALA A N 1
ATOM 2250 C CA . ALA A 1 294 ? -2.001 -10.102 6.879 1.00 91.31 294 ALA A CA 1
ATOM 2251 C C . ALA A 1 294 ? -2.108 -8.661 6.343 1.00 91.31 294 ALA A C 1
ATOM 2253 O O . ALA A 1 294 ? -2.331 -8.464 5.145 1.00 91.31 294 ALA A O 1
ATOM 2254 N N . GLY A 1 295 ? -1.854 -7.665 7.201 1.00 91.62 295 GLY A N 1
ATOM 2255 C CA . GLY A 1 295 ? -1.767 -6.248 6.832 1.00 91.62 295 GLY A CA 1
ATOM 2256 C C . GLY A 1 295 ? -0.714 -5.979 5.755 1.00 91.62 295 GLY A C 1
ATOM 2257 O O . GLY A 1 295 ? -1.026 -5.365 4.730 1.00 91.62 295 GLY A O 1
ATOM 2258 N N . CYS A 1 296 ? 0.484 -6.554 5.914 1.00 94.00 296 CYS A N 1
ATOM 2259 C CA . CYS A 1 296 ? 1.591 -6.405 4.967 1.00 94.00 296 CYS A CA 1
ATOM 2260 C C . CYS A 1 296 ? 1.275 -6.873 3.532 1.00 94.00 296 CYS A C 1
ATOM 2262 O O . CYS A 1 296 ? 1.929 -6.432 2.586 1.00 94.00 296 CYS A O 1
ATOM 2264 N N . PHE A 1 297 ? 0.317 -7.785 3.336 1.00 94.25 297 PHE A N 1
ATOM 2265 C CA . PHE A 1 297 ? -0.077 -8.244 1.997 1.00 94.25 297 PHE A CA 1
ATOM 2266 C C . PHE A 1 297 ? -1.357 -7.573 1.502 1.00 94.25 297 PHE A C 1
ATOM 2268 O O . PHE A 1 297 ? -1.418 -7.148 0.347 1.00 94.25 297 PHE A O 1
ATOM 2275 N N . ALA A 1 298 ? -2.366 -7.437 2.366 1.00 91.62 298 ALA A N 1
ATOM 2276 C CA . ALA A 1 298 ? -3.660 -6.882 1.990 1.00 91.62 298 ALA A CA 1
ATOM 2277 C C . ALA A 1 298 ? -3.576 -5.393 1.613 1.00 91.62 298 ALA A C 1
ATOM 2279 O O . ALA A 1 298 ? -4.170 -4.988 0.610 1.00 91.62 298 ALA A O 1
ATOM 2280 N N . GLY A 1 299 ? -2.815 -4.593 2.370 1.00 91.50 299 GLY A N 1
ATOM 2281 C CA . GLY A 1 299 ? -2.675 -3.149 2.143 1.00 91.50 299 GLY A CA 1
ATOM 2282 C C . GLY A 1 299 ? -2.060 -2.816 0.778 1.00 91.50 299 GLY A C 1
ATOM 2283 O O . GLY A 1 299 ? -2.713 -2.173 -0.051 1.00 91.50 299 GLY A O 1
ATOM 2284 N N . PRO A 1 300 ? -0.844 -3.303 0.469 1.00 93.75 300 PRO A N 1
ATOM 2285 C CA . PRO A 1 300 ? -0.227 -3.090 -0.838 1.00 93.75 300 PRO A CA 1
ATOM 2286 C C . PRO A 1 300 ? -1.044 -3.633 -2.011 1.00 93.75 300 PRO A C 1
ATOM 2288 O O . PRO A 1 300 ? -1.126 -2.986 -3.058 1.00 93.75 300 PRO A O 1
ATOM 2291 N N . MET A 1 301 ? -1.694 -4.788 -1.840 1.00 94.94 301 MET A N 1
ATOM 2292 C CA . MET A 1 301 ? -2.563 -5.349 -2.870 1.00 94.94 301 MET A CA 1
ATOM 2293 C C . MET A 1 301 ? -3.773 -4.445 -3.152 1.00 94.94 301 MET A C 1
ATOM 2295 O O . MET A 1 301 ? -4.107 -4.234 -4.319 1.00 94.94 301 MET A O 1
ATOM 2299 N N . PHE A 1 302 ? -4.401 -3.870 -2.120 1.00 93.69 302 PHE A N 1
ATOM 2300 C CA . PHE A 1 302 ? -5.473 -2.882 -2.278 1.00 93.69 302 PHE A CA 1
ATOM 2301 C C . PHE A 1 302 ? -4.982 -1.629 -3.015 1.00 93.69 302 PHE A C 1
ATOM 2303 O O . PHE A 1 302 ? -5.605 -1.203 -3.989 1.00 93.69 302 PHE A O 1
ATOM 2310 N N . ASN A 1 303 ? -3.834 -1.074 -2.616 1.00 92.75 303 ASN A N 1
ATOM 2311 C CA . ASN A 1 303 ? -3.259 0.108 -3.266 1.00 92.75 303 ASN A CA 1
ATOM 2312 C C . ASN A 1 303 ? -2.960 -0.143 -4.753 1.00 92.75 303 ASN A C 1
ATOM 2314 O O . ASN A 1 303 ? -3.188 0.726 -5.596 1.00 92.75 303 ASN A O 1
ATOM 2318 N N . MET A 1 304 ? -2.499 -1.347 -5.092 1.00 93.38 304 MET A N 1
ATOM 2319 C CA . MET A 1 304 ? -2.201 -1.747 -6.464 1.00 93.38 304 MET A CA 1
ATOM 2320 C C . MET A 1 304 ? -3.460 -2.028 -7.302 1.00 93.38 304 MET A C 1
ATOM 2322 O O . MET A 1 304 ? -3.537 -1.604 -8.452 1.00 93.38 304 MET A O 1
ATOM 2326 N N . LEU A 1 305 ? -4.453 -2.743 -6.770 1.00 95.06 305 LEU A N 1
ATOM 2327 C CA . LEU A 1 305 ? -5.633 -3.131 -7.552 1.00 95.06 305 LEU A CA 1
ATOM 2328 C C . LEU A 1 305 ? -6.721 -2.060 -7.565 1.00 95.06 305 LEU A C 1
ATOM 2330 O O . LEU A 1 305 ? -7.298 -1.786 -8.613 1.00 95.06 305 LEU A O 1
ATOM 2334 N N . VAL A 1 306 ? -7.004 -1.442 -6.419 1.00 94.00 306 VAL A N 1
ATOM 2335 C CA . VAL A 1 306 ? -8.030 -0.402 -6.302 1.00 94.00 306 VAL A CA 1
ATOM 2336 C C . VAL A 1 306 ? -7.415 0.962 -6.553 1.00 94.00 306 VAL A C 1
ATOM 2338 O O . VAL A 1 306 ? -7.879 1.664 -7.444 1.00 94.00 306 VAL A O 1
ATOM 2341 N N . GLY A 1 307 ? -6.355 1.337 -5.834 1.00 91.00 307 GLY A N 1
ATOM 2342 C CA . GLY A 1 307 ? -5.730 2.657 -5.987 1.00 91.00 307 GLY A CA 1
ATOM 2343 C C . GLY A 1 307 ? -5.250 2.910 -7.420 1.00 91.00 307 GLY A C 1
ATOM 2344 O O . GLY A 1 307 ? -5.774 3.771 -8.126 1.00 91.00 307 GLY A O 1
ATOM 2345 N N . LEU A 1 308 ? -4.292 2.112 -7.890 1.00 90.81 308 LEU A N 1
ATOM 2346 C CA . LEU A 1 308 ? -3.804 2.213 -9.265 1.00 90.81 308 LEU A CA 1
ATOM 2347 C C . LEU A 1 308 ? -4.851 1.759 -10.299 1.00 90.81 308 LEU A C 1
ATOM 2349 O O . LEU A 1 308 ? -4.992 2.420 -11.326 1.00 90.81 308 LEU A O 1
ATOM 2353 N N . GLY A 1 309 ? -5.606 0.681 -10.058 1.00 93.00 309 GLY A N 1
ATOM 2354 C CA . GLY A 1 309 ? -6.607 0.203 -11.022 1.00 93.00 309 GLY A CA 1
ATOM 2355 C C . GLY A 1 309 ? -7.688 1.240 -11.327 1.00 93.00 309 GLY A C 1
ATOM 2356 O O . GLY A 1 309 ? -7.967 1.501 -12.495 1.00 93.00 309 GLY A O 1
ATOM 2357 N N . THR A 1 310 ? -8.235 1.921 -10.315 1.00 91.19 310 THR A N 1
ATOM 2358 C CA . THR A 1 310 ? -9.202 3.015 -10.527 1.00 91.19 310 THR A CA 1
ATOM 2359 C C . THR A 1 310 ? -8.583 4.208 -11.256 1.00 91.19 310 THR A C 1
ATOM 2361 O O . THR A 1 310 ? -9.218 4.763 -12.155 1.00 91.19 310 THR A O 1
ATOM 2364 N N . ALA A 1 311 ? -7.331 4.569 -10.952 1.00 90.38 311 ALA A N 1
ATOM 2365 C CA . ALA A 1 311 ? -6.618 5.618 -11.679 1.00 90.38 311 ALA A CA 1
ATOM 2366 C C . ALA A 1 311 ? -6.461 5.266 -13.171 1.00 90.38 311 ALA A C 1
ATOM 2368 O O . ALA A 1 311 ? -6.718 6.104 -14.041 1.00 90.38 311 ALA A O 1
ATOM 2369 N N . LEU A 1 312 ? -6.123 4.008 -13.475 1.00 90.38 312 LEU A N 1
ATOM 2370 C CA . LEU A 1 312 ? -6.051 3.492 -14.842 1.00 90.38 312 LEU A CA 1
ATOM 2371 C C . LEU A 1 312 ? -7.427 3.465 -15.519 1.00 90.38 312 LEU A C 1
ATOM 2373 O O . LEU A 1 312 ? -7.516 3.815 -16.695 1.00 90.38 312 LEU A O 1
ATOM 2377 N N . VAL A 1 313 ? -8.506 3.121 -14.806 1.00 93.19 313 VAL A N 1
ATOM 2378 C CA . VAL A 1 313 ? -9.881 3.175 -15.340 1.00 93.19 313 VAL A CA 1
ATOM 2379 C C . VAL A 1 313 ? -10.240 4.603 -15.737 1.00 93.19 313 VAL A C 1
ATOM 2381 O O . VAL A 1 313 ? -10.683 4.830 -16.859 1.00 93.19 313 VAL A O 1
ATOM 2384 N N . ILE A 1 314 ? -9.995 5.584 -14.864 1.00 90.56 314 ILE A N 1
ATOM 2385 C CA . ILE A 1 314 ? -10.279 6.996 -15.152 1.00 90.56 314 ILE A CA 1
ATOM 2386 C C . ILE A 1 314 ? -9.483 7.465 -16.376 1.00 90.56 314 ILE A C 1
ATOM 2388 O O . ILE A 1 314 ? -10.019 8.159 -17.243 1.00 90.56 314 ILE A O 1
ATOM 2392 N N . GLN A 1 315 ? -8.207 7.089 -16.466 1.00 88.25 315 GLN A N 1
ATOM 2393 C CA . GLN A 1 315 ? -7.337 7.538 -17.548 1.00 88.25 315 GLN A CA 1
ATOM 2394 C C . GLN A 1 315 ? -7.672 6.879 -18.893 1.00 88.25 315 GLN A C 1
ATOM 2396 O O . GLN A 1 315 ? -7.728 7.569 -19.910 1.00 88.25 315 GLN A O 1
ATOM 2401 N N . THR A 1 316 ? -7.956 5.578 -18.903 1.00 89.94 316 THR A N 1
ATOM 2402 C CA . THR A 1 316 ? -8.359 4.843 -20.114 1.00 89.94 316 THR A CA 1
ATOM 2403 C C . THR A 1 316 ? -9.769 5.215 -20.574 1.00 89.94 316 THR A C 1
ATOM 2405 O O . THR A 1 316 ? -10.001 5.324 -21.775 1.00 89.94 316 THR A O 1
ATOM 2408 N N . ALA A 1 317 ? -10.694 5.512 -19.654 1.00 91.00 317 ALA A N 1
ATOM 2409 C CA . ALA A 1 317 ? -12.046 5.960 -19.992 1.00 91.00 317 ALA A CA 1
ATOM 2410 C C . ALA A 1 317 ? -12.052 7.288 -20.767 1.00 91.00 317 ALA A C 1
ATOM 2412 O O . ALA A 1 317 ? -12.873 7.476 -21.660 1.00 91.00 317 ALA A O 1
ATOM 2413 N N . ARG A 1 318 ? -11.105 8.195 -20.484 1.00 88.88 318 ARG A N 1
ATOM 2414 C CA . ARG A 1 318 ? -10.969 9.477 -21.204 1.00 88.88 318 ARG A CA 1
ATOM 2415 C C . ARG A 1 318 ? -10.476 9.329 -22.644 1.00 88.88 318 ARG A C 1
ATOM 2417 O O . ARG A 1 318 ? -10.689 10.233 -23.445 1.00 88.88 318 ARG A O 1
ATOM 2424 N N . VAL A 1 319 ? -9.789 8.232 -22.956 1.00 88.62 319 VAL A N 1
ATOM 2425 C CA . VAL A 1 319 ? -9.140 7.991 -24.260 1.00 88.62 319 VAL A CA 1
ATOM 2426 C C . VAL A 1 319 ? -9.862 6.885 -25.052 1.00 88.62 319 VAL A C 1
ATOM 2428 O O . VAL A 1 319 ? -9.507 6.587 -26.194 1.00 88.62 319 VAL A O 1
ATOM 2431 N N . TYR A 1 320 ? -10.923 6.309 -24.478 1.00 85.62 320 TYR A N 1
ATOM 2432 C CA . TYR A 1 320 ? -11.722 5.244 -25.077 1.00 85.62 320 TYR A CA 1
ATOM 2433 C C . TYR A 1 320 ? -12.264 5.649 -26.464 1.00 85.62 320 TYR A C 1
ATOM 2435 O O . TYR A 1 320 ? -12.770 6.763 -26.613 1.00 85.62 320 TYR A O 1
ATOM 2443 N N . PRO A 1 321 ? -12.189 4.779 -27.495 1.00 84.44 321 PRO A N 1
ATOM 2444 C CA . PRO A 1 321 ? -11.825 3.354 -27.472 1.00 84.44 321 PRO A CA 1
ATOM 2445 C C . PRO A 1 321 ? -10.334 3.048 -27.706 1.00 84.44 321 PRO A C 1
ATOM 2447 O O . PRO A 1 321 ? -9.976 1.883 -27.869 1.00 84.44 321 PRO A O 1
ATOM 2450 N N . LYS A 1 322 ? -9.456 4.056 -27.767 1.00 86.50 322 LYS A N 1
ATOM 2451 C CA . LYS A 1 322 ? -8.024 3.836 -28.025 1.00 86.50 322 LYS A CA 1
ATOM 2452 C C . LYS A 1 322 ? -7.315 3.316 -26.771 1.00 86.50 322 LYS A C 1
ATOM 2454 O O . LYS A 1 322 ? -7.697 3.655 -25.650 1.00 86.50 322 LYS A O 1
ATOM 2459 N N . ALA A 1 323 ? -6.269 2.515 -26.967 1.00 85.00 323 ALA A N 1
ATOM 2460 C CA . ALA A 1 323 ? -5.421 2.054 -25.874 1.00 85.00 323 ALA A CA 1
ATOM 2461 C C . ALA A 1 323 ? -4.605 3.214 -25.287 1.00 85.00 323 ALA A C 1
ATOM 2463 O O . ALA A 1 323 ? -4.122 4.089 -26.013 1.00 85.00 323 ALA A O 1
ATOM 2464 N N . TYR A 1 324 ? -4.439 3.214 -23.965 1.00 84.50 324 TYR A N 1
ATOM 2465 C CA . TYR A 1 324 ? -3.514 4.120 -23.299 1.00 84.50 324 TYR A 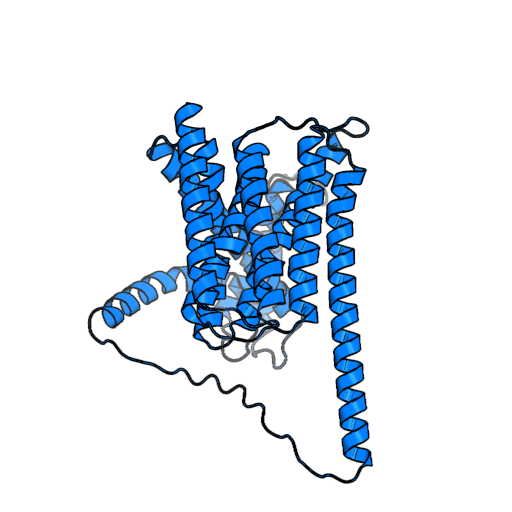CA 1
ATOM 2466 C C . TYR A 1 324 ? -2.102 3.535 -23.386 1.00 84.50 324 TYR A C 1
ATOM 2468 O O . TYR A 1 324 ? -1.828 2.494 -22.792 1.00 84.50 324 TYR A O 1
ATOM 2476 N N . VAL A 1 325 ? -1.222 4.186 -24.148 1.00 83.00 325 VAL A N 1
ATOM 2477 C CA . VAL A 1 325 ? 0.158 3.724 -24.343 1.00 83.00 325 VAL A CA 1
ATOM 2478 C C . VAL A 1 325 ? 1.003 4.105 -23.131 1.00 83.00 325 VAL A C 1
ATOM 2480 O O . VAL A 1 325 ? 1.039 5.269 -22.723 1.00 83.00 325 VAL A O 1
ATOM 2483 N N . LEU A 1 326 ? 1.681 3.117 -22.558 1.00 80.88 326 LEU A N 1
ATOM 2484 C CA . LEU A 1 326 ? 2.544 3.264 -21.400 1.00 80.88 326 LEU A CA 1
ATOM 2485 C C . LEU A 1 326 ? 4.011 3.245 -21.833 1.00 80.88 326 LEU A C 1
ATOM 2487 O O . LEU A 1 326 ? 4.446 2.377 -22.585 1.00 80.88 326 LEU A O 1
ATOM 2491 N N . GLU A 1 327 ? 4.793 4.200 -21.338 1.00 79.69 327 GLU A N 1
ATOM 2492 C CA . GLU A 1 327 ? 6.230 4.225 -21.607 1.00 79.69 327 GLU A CA 1
ATOM 2493 C C . GLU A 1 327 ? 6.967 3.182 -20.762 1.00 79.69 327 GLU A C 1
ATOM 2495 O O . GLU A 1 327 ? 6.779 3.078 -19.543 1.00 79.69 327 GLU A O 1
ATOM 2500 N N . PHE A 1 328 ? 7.828 2.415 -21.431 1.00 79.50 328 PHE A N 1
ATOM 2501 C CA . PHE A 1 328 ? 8.642 1.393 -20.794 1.00 79.50 328 PHE A CA 1
ATOM 2502 C C . PHE A 1 328 ? 9.790 2.031 -20.007 1.00 79.50 328 PHE A C 1
ATOM 2504 O O . PHE A 1 328 ? 10.601 2.788 -20.543 1.00 79.50 328 PHE A O 1
ATOM 2511 N N . HIS A 1 329 ? 9.880 1.689 -18.725 1.00 82.19 329 HIS A N 1
ATOM 2512 C CA . HIS A 1 329 ? 10.906 2.169 -17.815 1.00 82.19 329 HIS A CA 1
ATOM 2513 C C . HIS A 1 329 ? 11.503 0.996 -17.044 1.00 82.19 329 HIS A C 1
ATOM 2515 O O . HIS A 1 329 ? 10.806 0.269 -16.336 1.00 82.19 329 HIS A O 1
ATOM 2521 N N . VAL A 1 330 ? 12.827 0.867 -17.124 1.00 84.50 330 VAL A N 1
ATOM 2522 C CA . VAL A 1 330 ? 13.584 -0.228 -16.498 1.00 84.50 330 VAL A CA 1
ATOM 2523 C C . VAL A 1 330 ? 13.352 -0.288 -14.983 1.00 84.50 330 VAL A C 1
ATOM 2525 O O . VAL A 1 330 ? 13.198 -1.372 -14.430 1.00 84.50 330 VAL A O 1
ATOM 2528 N N . GLY A 1 331 ? 13.243 0.863 -14.312 1.00 84.44 331 GLY A N 1
ATOM 2529 C CA . GLY A 1 331 ? 13.007 0.925 -12.865 1.00 84.44 331 GLY A CA 1
ATOM 2530 C C . GLY A 1 331 ? 11.682 0.296 -12.415 1.00 84.44 331 GLY A C 1
ATOM 2531 O O . GLY A 1 331 ? 11.631 -0.375 -11.389 1.00 84.44 331 GLY A O 1
ATOM 2532 N N . ILE A 1 332 ? 10.622 0.431 -13.218 1.00 87.31 332 ILE A N 1
ATOM 2533 C CA . ILE A 1 332 ? 9.316 -0.177 -12.921 1.00 87.31 332 ILE A CA 1
ATOM 2534 C C . ILE A 1 332 ? 9.397 -1.700 -13.067 1.00 87.31 332 ILE A C 1
ATOM 2536 O O . ILE A 1 332 ? 8.885 -2.433 -12.223 1.00 87.31 332 ILE A O 1
ATOM 2540 N N . VAL A 1 333 ? 10.093 -2.184 -14.099 1.00 90.69 333 VAL A N 1
ATOM 2541 C CA . VAL A 1 333 ? 10.336 -3.622 -14.294 1.00 90.69 333 VAL A CA 1
ATOM 2542 C C . VAL A 1 333 ? 11.126 -4.207 -13.129 1.00 90.69 333 VAL A C 1
ATOM 2544 O O . VAL A 1 333 ? 10.775 -5.267 -12.622 1.00 90.69 333 VAL A O 1
ATOM 2547 N N . VAL A 1 334 ? 12.156 -3.502 -12.662 1.00 90.44 334 VAL A N 1
ATOM 2548 C CA . VAL A 1 334 ? 12.940 -3.906 -11.488 1.00 90.44 334 VAL A CA 1
ATOM 2549 C C . VAL A 1 334 ? 12.042 -3.995 -10.254 1.00 90.44 334 VAL A C 1
ATOM 2551 O O . VAL A 1 334 ? 12.067 -5.017 -9.572 1.00 90.44 334 VAL A O 1
ATOM 2554 N N . ALA A 1 335 ? 11.191 -2.994 -10.003 1.00 91.25 335 ALA A N 1
ATOM 2555 C CA . ALA A 1 335 ? 10.233 -3.036 -8.898 1.00 91.25 335 ALA A CA 1
ATOM 2556 C C . ALA A 1 335 ? 9.305 -4.263 -8.975 1.00 91.25 335 ALA A C 1
ATOM 2558 O O . ALA A 1 335 ? 9.143 -4.958 -7.972 1.00 91.25 335 ALA A O 1
ATOM 2559 N N . PHE A 1 336 ? 8.772 -4.595 -10.158 1.00 93.62 336 PHE A N 1
ATOM 2560 C CA . PHE A 1 336 ? 7.974 -5.812 -10.352 1.00 93.62 336 PHE A CA 1
ATOM 2561 C C . PHE A 1 336 ? 8.761 -7.091 -10.076 1.00 93.62 336 PHE A C 1
ATOM 2563 O O . PHE A 1 336 ? 8.267 -7.959 -9.365 1.00 93.62 336 PHE A O 1
ATOM 2570 N N . VAL A 1 337 ? 9.977 -7.222 -10.611 1.00 94.88 337 VAL A N 1
ATOM 2571 C CA . VAL A 1 337 ? 10.798 -8.429 -10.426 1.00 94.88 337 VAL A CA 1
ATOM 2572 C C . VAL A 1 337 ? 11.076 -8.669 -8.944 1.00 94.88 337 VAL A C 1
ATOM 2574 O O . VAL A 1 337 ? 10.899 -9.787 -8.465 1.00 94.88 337 VAL A O 1
ATOM 2577 N N . PHE A 1 338 ? 11.458 -7.629 -8.201 1.00 94.62 338 PHE A N 1
ATOM 2578 C CA . PHE A 1 338 ? 11.734 -7.751 -6.770 1.00 94.62 338 PHE A CA 1
ATOM 2579 C C . PHE A 1 338 ? 10.474 -8.009 -5.939 1.00 94.62 338 PHE A C 1
ATOM 2581 O O . PHE A 1 338 ? 10.524 -8.819 -5.015 1.00 94.62 338 PHE A O 1
ATOM 2588 N N . LEU A 1 339 ? 9.345 -7.386 -6.288 1.00 95.62 339 LEU A N 1
ATOM 2589 C CA . LEU A 1 339 ? 8.051 -7.639 -5.652 1.00 95.62 339 LEU A CA 1
ATOM 2590 C C . LEU A 1 339 ? 7.570 -9.078 -5.898 1.00 95.62 339 LEU A C 1
ATOM 2592 O O . LEU A 1 339 ? 7.131 -9.760 -4.978 1.00 95.62 339 LEU A O 1
ATOM 2596 N N . LEU A 1 340 ? 7.686 -9.584 -7.126 1.00 97.06 340 LEU A N 1
ATOM 2597 C CA . LEU A 1 340 ? 7.329 -10.969 -7.441 1.00 97.06 340 LEU A CA 1
ATOM 2598 C C . LEU A 1 340 ? 8.271 -11.955 -6.741 1.00 97.06 340 LEU A C 1
ATOM 2600 O O . LEU A 1 340 ? 7.814 -12.976 -6.232 1.00 97.06 340 LEU A O 1
ATOM 2604 N N . LEU A 1 341 ? 9.569 -11.641 -6.664 1.00 96.44 341 LEU A N 1
ATOM 2605 C CA . LEU A 1 341 ? 10.556 -12.458 -5.959 1.00 96.44 341 LEU A CA 1
ATOM 2606 C C . LEU A 1 341 ? 10.268 -12.531 -4.452 1.00 96.44 341 LEU A C 1
ATOM 2608 O O . LEU A 1 341 ? 10.331 -13.621 -3.882 1.00 96.44 341 LEU A O 1
ATOM 2612 N N . SER A 1 342 ? 9.933 -11.408 -3.804 1.00 96.00 342 SER A N 1
ATOM 2613 C CA . SER A 1 342 ? 9.609 -11.380 -2.371 1.00 96.00 342 SER A CA 1
ATOM 2614 C C . SER A 1 342 ? 8.324 -12.156 -2.064 1.00 96.00 342 SER A C 1
ATOM 2616 O O . SER A 1 342 ? 8.303 -12.949 -1.117 1.00 96.00 342 SER A O 1
ATOM 2618 N N . LEU A 1 343 ? 7.280 -11.998 -2.887 1.00 96.50 343 LEU A N 1
ATOM 2619 C CA . LEU A 1 343 ? 6.006 -12.707 -2.735 1.00 96.50 343 LEU A CA 1
ATOM 2620 C C . LEU A 1 343 ? 6.152 -14.207 -2.983 1.00 96.50 343 LEU A C 1
ATOM 2622 O O . LEU A 1 343 ? 5.744 -15.013 -2.145 1.00 96.50 343 LEU A O 1
ATOM 2626 N N . MET A 1 344 ? 6.784 -14.588 -4.095 1.00 96.94 344 MET A N 1
ATOM 2627 C CA . MET A 1 344 ? 7.030 -15.989 -4.432 1.00 96.94 344 MET A CA 1
ATOM 2628 C C . MET A 1 344 ? 7.905 -16.657 -3.368 1.00 96.94 344 MET A C 1
ATOM 2630 O O . MET A 1 344 ? 7.571 -17.733 -2.878 1.00 96.94 344 MET A O 1
ATOM 2634 N N . GLY A 1 345 ? 8.997 -16.003 -2.960 1.00 95.81 345 GLY A N 1
ATOM 2635 C CA . GLY A 1 345 ? 9.879 -16.505 -1.910 1.00 95.81 345 GLY A CA 1
ATOM 2636 C C . GLY A 1 345 ? 9.138 -16.713 -0.591 1.00 95.81 345 GLY A C 1
ATOM 2637 O O . GLY A 1 345 ? 9.285 -17.758 0.039 1.00 95.81 345 GLY A O 1
ATOM 2638 N N . THR A 1 346 ? 8.287 -15.761 -0.202 1.00 95.31 346 THR A N 1
ATOM 2639 C CA . THR A 1 346 ? 7.525 -15.851 1.049 1.00 95.31 346 THR A CA 1
ATOM 2640 C C . THR A 1 346 ? 6.494 -16.972 0.998 1.00 95.31 346 THR A C 1
ATOM 2642 O O . THR A 1 346 ? 6.403 -17.749 1.948 1.00 95.31 346 THR A O 1
ATOM 2645 N N . LEU A 1 347 ? 5.779 -17.127 -0.121 1.00 95.38 347 LEU A N 1
ATOM 2646 C CA . LEU A 1 347 ? 4.847 -18.236 -0.314 1.00 95.38 347 LEU A CA 1
ATOM 2647 C C . LEU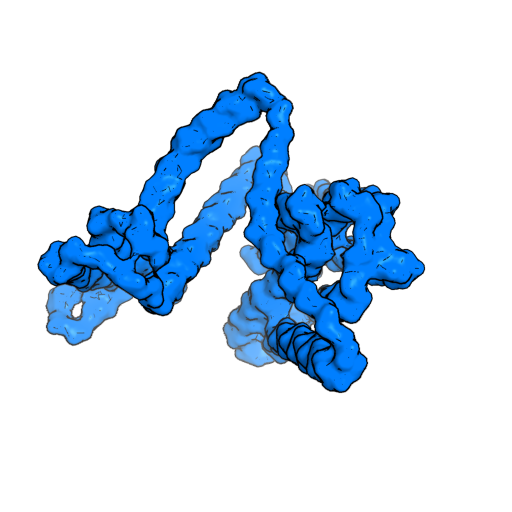 A 1 347 ? 5.568 -19.589 -0.230 1.00 95.38 347 LEU A C 1
ATOM 2649 O O . LEU A 1 347 ? 5.134 -20.471 0.509 1.00 95.38 347 LEU A O 1
ATOM 2653 N N . LEU A 1 348 ? 6.688 -19.751 -0.937 1.00 95.50 348 LEU A N 1
ATOM 2654 C CA . LEU A 1 348 ? 7.442 -21.007 -0.983 1.00 95.50 348 LEU A CA 1
ATOM 2655 C C . LEU A 1 348 ? 8.077 -21.360 0.365 1.00 95.50 348 LEU A C 1
ATOM 2657 O O . LEU A 1 348 ? 7.936 -22.486 0.834 1.00 95.50 348 LEU A O 1
ATOM 2661 N N . VAL A 1 349 ? 8.755 -20.413 1.016 1.00 95.06 349 VAL A N 1
ATOM 2662 C CA . VAL A 1 349 ? 9.444 -20.686 2.285 1.00 95.06 349 VAL A CA 1
ATOM 2663 C C . VAL A 1 349 ? 8.444 -20.977 3.393 1.00 95.06 349 VAL A C 1
ATOM 2665 O O . VAL A 1 349 ? 8.616 -21.963 4.105 1.00 95.06 349 VAL A O 1
ATOM 2668 N N . VAL A 1 350 ? 7.375 -20.184 3.518 1.00 94.00 350 VAL A N 1
ATOM 2669 C CA . VAL A 1 350 ? 6.381 -20.379 4.583 1.00 94.00 350 VAL A CA 1
ATOM 2670 C C . VAL A 1 350 ? 5.569 -21.659 4.371 1.00 94.00 350 VAL A C 1
ATOM 2672 O O . VAL A 1 350 ? 5.265 -22.351 5.343 1.00 94.00 350 VAL A O 1
ATOM 2675 N N . THR A 1 351 ? 5.254 -22.036 3.127 1.00 92.88 351 THR A N 1
ATOM 2676 C CA . THR A 1 351 ? 4.596 -23.328 2.852 1.00 92.88 351 THR A CA 1
ATOM 2677 C C . THR A 1 351 ? 5.526 -24.510 3.139 1.00 92.88 351 THR A C 1
ATOM 2679 O O . THR A 1 351 ? 5.093 -25.484 3.759 1.00 92.88 351 THR A O 1
ATOM 2682 N N . TRP A 1 352 ? 6.817 -24.409 2.799 1.00 94.25 352 TRP A N 1
ATOM 2683 C CA . TRP A 1 352 ? 7.812 -25.443 3.105 1.00 94.25 352 TRP A CA 1
ATOM 2684 C C . TRP A 1 352 ? 7.995 -25.635 4.613 1.00 94.25 352 TRP A C 1
ATOM 2686 O O . TRP A 1 352 ? 8.044 -26.764 5.106 1.00 94.25 352 TRP A O 1
ATOM 2696 N N . THR A 1 353 ? 8.033 -24.550 5.386 1.00 92.00 353 THR A N 1
ATOM 2697 C CA . THR A 1 353 ? 8.160 -24.597 6.851 1.00 92.00 353 THR A CA 1
ATOM 2698 C C . THR A 1 353 ? 6.846 -24.910 7.574 1.00 92.00 353 THR A C 1
ATOM 2700 O O . THR A 1 353 ? 6.725 -24.658 8.775 1.00 92.00 353 THR A O 1
ATOM 2703 N N . ARG A 1 354 ? 5.858 -25.488 6.872 1.00 92.62 354 ARG A N 1
ATOM 2704 C CA . ARG A 1 354 ? 4.536 -25.855 7.406 1.00 92.62 354 ARG A CA 1
ATOM 2705 C C . ARG A 1 354 ? 3.832 -24.681 8.094 1.00 92.62 354 ARG A C 1
ATOM 2707 O O . ARG A 1 354 ? 3.327 -24.817 9.207 1.00 92.62 354 ARG A O 1
ATOM 2714 N N . PHE A 1 355 ? 3.813 -23.534 7.419 1.00 92.31 355 PHE A N 1
ATOM 2715 C CA . PHE A 1 355 ? 3.160 -22.297 7.854 1.00 92.31 355 PHE A CA 1
ATOM 2716 C C . PHE A 1 355 ? 3.720 -21.712 9.157 1.00 92.31 355 PHE A C 1
ATOM 2718 O O . PHE A 1 355 ? 3.018 -21.040 9.912 1.00 92.31 355 PHE A O 1
ATOM 2725 N N . ARG A 1 356 ? 5.012 -21.940 9.418 1.00 92.00 356 ARG A N 1
ATOM 2726 C CA . ARG A 1 356 ? 5.762 -21.270 10.487 1.00 92.00 356 ARG A CA 1
ATOM 2727 C C . ARG A 1 356 ? 6.806 -20.345 9.895 1.00 92.00 356 ARG A C 1
ATOM 2729 O O . ARG A 1 356 ? 7.710 -20.811 9.208 1.00 92.00 356 ARG A O 1
ATOM 2736 N N . VAL A 1 357 ? 6.725 -19.054 10.188 1.00 92.25 357 VAL A N 1
ATOM 2737 C CA . VAL A 1 357 ? 7.671 -18.061 9.665 1.00 92.25 357 VAL A CA 1
ATOM 2738 C C . VAL A 1 357 ? 8.998 -18.185 10.423 1.00 92.25 357 VAL A C 1
ATOM 2740 O O . VAL A 1 357 ? 9.021 -17.966 11.638 1.00 92.25 357 VAL A O 1
ATOM 2743 N N . PRO A 1 358 ? 10.114 -18.557 9.766 1.00 93.25 358 PRO A N 1
ATOM 2744 C CA . PRO A 1 358 ? 11.391 -18.714 10.447 1.00 93.25 358 PRO A CA 1
ATOM 2745 C C . PRO A 1 358 ? 12.144 -17.376 10.538 1.00 93.25 358 PRO A C 1
ATOM 2747 O O . PRO A 1 358 ? 12.086 -16.554 9.626 1.00 93.25 358 PRO A O 1
ATOM 2750 N N . ARG A 1 359 ? 12.936 -17.176 11.604 1.00 92.25 359 ARG A N 1
ATOM 2751 C CA . ARG A 1 359 ? 13.738 -15.945 11.797 1.00 92.25 359 ARG A CA 1
ATOM 2752 C C . ARG A 1 359 ? 14.708 -15.667 10.649 1.00 92.25 359 ARG A C 1
ATOM 2754 O O . ARG A 1 359 ? 14.885 -14.514 10.273 1.00 92.25 359 ARG A O 1
ATOM 2761 N N . PHE A 1 360 ? 15.320 -16.712 10.082 1.00 93.38 360 PHE A N 1
ATOM 2762 C CA . PHE A 1 360 ? 16.287 -16.540 8.992 1.00 93.38 360 PHE A CA 1
ATOM 2763 C C . PHE A 1 360 ? 15.648 -15.889 7.756 1.00 93.38 360 PHE A C 1
ATOM 2765 O O . PHE A 1 360 ? 16.306 -15.110 7.072 1.00 93.38 360 PHE A O 1
ATOM 2772 N N . TRP A 1 361 ? 14.360 -16.157 7.502 1.00 93.75 361 TRP A N 1
ATOM 2773 C CA . TRP A 1 361 ? 13.652 -15.591 6.357 1.00 93.75 361 TRP A CA 1
ATOM 2774 C C . TRP A 1 361 ? 13.514 -14.071 6.466 1.00 93.75 361 TRP A C 1
ATOM 2776 O O . TRP A 1 361 ? 13.627 -13.377 5.460 1.00 93.75 361 TRP A O 1
ATOM 2786 N N . GLY A 1 362 ? 13.387 -13.539 7.687 1.00 93.94 362 GLY A N 1
ATOM 2787 C CA . GLY A 1 362 ? 13.392 -12.095 7.923 1.00 93.94 362 GLY A CA 1
ATOM 2788 C C . GLY A 1 362 ? 14.683 -11.420 7.446 1.00 93.94 362 GLY A C 1
ATOM 2789 O O . GLY A 1 362 ? 14.627 -10.392 6.774 1.00 93.94 362 GLY A O 1
ATOM 2790 N N . TYR A 1 363 ? 15.846 -12.034 7.698 1.00 95.25 363 TYR A N 1
ATOM 2791 C CA . TYR A 1 363 ? 17.125 -11.538 7.174 1.00 95.25 363 TYR A CA 1
ATOM 2792 C C . TYR A 1 363 ? 17.206 -11.635 5.645 1.00 95.25 363 TYR A C 1
ATOM 2794 O O . TYR A 1 363 ? 17.708 -10.713 5.004 1.00 95.25 363 TYR A O 1
ATOM 2802 N N . CYS A 1 364 ? 16.690 -12.715 5.047 1.00 96.06 364 CYS A N 1
ATOM 2803 C CA . CYS A 1 364 ? 16.642 -12.864 3.590 1.00 96.06 364 CYS A CA 1
ATOM 2804 C C . CYS A 1 364 ? 15.798 -11.764 2.932 1.00 96.06 364 CYS A C 1
ATOM 2806 O O . CYS A 1 364 ? 16.259 -11.136 1.982 1.00 96.06 364 CYS A O 1
ATOM 2808 N N . LEU A 1 365 ? 14.601 -11.487 3.458 1.00 95.75 365 LEU A N 1
ATOM 2809 C CA . LEU A 1 365 ? 13.719 -10.439 2.938 1.00 95.75 365 LEU A CA 1
ATOM 2810 C C . LEU A 1 365 ? 14.339 -9.040 3.062 1.00 95.75 365 LEU A C 1
ATOM 2812 O O . LEU A 1 365 ? 14.288 -8.258 2.112 1.00 95.75 365 LEU A O 1
ATOM 2816 N N . MET A 1 366 ? 15.003 -8.752 4.185 1.00 94.56 366 MET A N 1
ATOM 2817 C CA . MET A 1 366 ? 15.782 -7.520 4.357 1.00 94.56 366 MET A CA 1
ATOM 2818 C C . MET A 1 366 ? 16.892 -7.391 3.314 1.00 94.56 366 MET A C 1
ATOM 2820 O O . MET A 1 366 ? 17.051 -6.335 2.704 1.00 94.56 366 MET A O 1
ATOM 2824 N N . GLY A 1 367 ? 17.633 -8.474 3.070 1.00 95.38 367 GLY A N 1
ATOM 2825 C CA . GLY A 1 367 ? 18.679 -8.511 2.050 1.00 95.38 367 GLY A CA 1
ATOM 2826 C C . GLY A 1 367 ? 18.140 -8.260 0.640 1.00 95.38 367 GLY A C 1
ATOM 2827 O O . GLY A 1 367 ? 18.713 -7.456 -0.094 1.00 95.38 367 GLY A O 1
ATOM 2828 N N . ILE A 1 368 ? 17.009 -8.882 0.281 1.00 94.75 368 ILE A N 1
ATOM 2829 C CA . ILE A 1 368 ? 16.329 -8.662 -1.007 1.00 94.75 368 ILE A CA 1
ATOM 2830 C C . ILE A 1 368 ? 15.937 -7.188 -1.162 1.00 94.75 368 ILE A C 1
ATOM 2832 O O . ILE A 1 368 ? 16.155 -6.610 -2.225 1.00 94.75 368 ILE A O 1
ATOM 2836 N N . TYR A 1 369 ? 15.415 -6.558 -0.107 1.00 93.56 369 TYR A N 1
ATOM 2837 C CA . TYR A 1 369 ? 15.029 -5.149 -0.149 1.00 93.56 369 TYR A CA 1
ATOM 2838 C C . TYR A 1 369 ? 16.225 -4.188 -0.278 1.00 93.56 369 TYR A C 1
ATOM 2840 O O . TYR A 1 369 ? 16.186 -3.221 -1.046 1.00 93.56 369 TYR A O 1
ATOM 2848 N N . ILE A 1 370 ? 17.314 -4.457 0.447 1.00 93.62 370 ILE A N 1
ATOM 2849 C CA . ILE A 1 370 ? 18.555 -3.679 0.329 1.00 93.62 370 ILE A CA 1
ATOM 2850 C C . ILE A 1 370 ? 19.107 -3.804 -1.095 1.00 93.62 370 ILE A C 1
ATOM 2852 O O . ILE A 1 370 ? 19.448 -2.795 -1.710 1.00 93.62 370 ILE A O 1
ATOM 2856 N N . LEU A 1 371 ? 19.128 -5.018 -1.653 1.00 94.25 371 LEU A N 1
ATOM 2857 C CA . LEU A 1 371 ? 19.551 -5.255 -3.031 1.00 94.25 371 LEU A CA 1
ATOM 2858 C C . LEU A 1 371 ? 18.667 -4.501 -4.036 1.00 94.25 371 LEU A C 1
ATOM 2860 O O . LEU A 1 371 ? 19.197 -3.827 -4.916 1.00 94.25 371 LEU A O 1
ATOM 2864 N N . PHE A 1 372 ? 17.343 -4.555 -3.875 1.00 92.12 372 PHE A N 1
ATOM 2865 C CA . PHE A 1 372 ? 16.392 -3.785 -4.682 1.00 92.12 372 PHE A CA 1
ATOM 2866 C C . PHE A 1 372 ? 16.716 -2.286 -4.671 1.00 92.12 372 PHE A C 1
ATOM 2868 O O . PHE A 1 372 ? 16.767 -1.646 -5.724 1.00 92.12 372 PHE A O 1
ATOM 2875 N N . THR A 1 373 ? 16.979 -1.733 -3.487 1.00 89.88 373 THR A N 1
ATOM 2876 C CA . THR A 1 373 ? 17.291 -0.310 -3.315 1.00 89.88 373 THR A CA 1
ATOM 2877 C C . THR A 1 373 ? 18.609 0.052 -4.001 1.00 89.88 373 THR A C 1
ATOM 2879 O O . THR A 1 373 ? 18.667 1.036 -4.735 1.00 89.88 373 THR A O 1
ATOM 2882 N N . LEU A 1 374 ? 19.653 -0.768 -3.837 1.00 91.00 374 LEU A N 1
ATOM 2883 C CA . LEU A 1 374 ? 20.954 -0.556 -4.480 1.00 91.00 374 LEU A CA 1
ATOM 2884 C C . LEU A 1 374 ? 20.864 -0.619 -6.008 1.00 91.00 374 LEU A C 1
ATOM 2886 O O . LEU A 1 374 ? 21.400 0.254 -6.687 1.00 91.00 374 LEU A O 1
ATOM 2890 N N . VAL A 1 375 ? 20.154 -1.611 -6.555 1.00 90.75 375 VAL A N 1
ATOM 2891 C CA . VAL A 1 375 ? 19.936 -1.739 -8.005 1.00 90.75 375 VAL A CA 1
ATOM 2892 C C . VAL A 1 375 ? 19.145 -0.544 -8.537 1.00 90.75 375 VAL A C 1
ATOM 2894 O O . VAL A 1 375 ? 19.505 0.019 -9.569 1.00 90.75 375 VAL A O 1
ATOM 2897 N N . SER A 1 376 ? 18.110 -0.108 -7.817 1.00 86.44 376 SER A N 1
ATOM 2898 C CA . SER A 1 376 ? 17.297 1.052 -8.205 1.00 86.44 376 SER A CA 1
ATOM 2899 C C . SER A 1 376 ? 18.114 2.346 -8.230 1.00 86.44 376 SER A C 1
ATOM 2901 O O . SER A 1 376 ? 17.979 3.140 -9.162 1.00 86.44 376 SER A O 1
ATOM 2903 N N . ILE A 1 377 ? 19.001 2.541 -7.247 1.00 85.75 377 ILE A N 1
ATOM 2904 C CA . ILE A 1 377 ? 19.931 3.678 -7.207 1.00 85.75 377 ILE A CA 1
ATOM 2905 C C . ILE A 1 377 ? 20.934 3.592 -8.362 1.00 85.75 377 ILE A C 1
ATOM 2907 O O . ILE A 1 377 ? 21.139 4.586 -9.055 1.00 85.75 377 ILE A O 1
ATOM 2911 N N . ALA A 1 378 ? 21.519 2.417 -8.614 1.00 87.62 378 ALA A N 1
ATOM 2912 C CA . ALA A 1 378 ? 22.494 2.227 -9.686 1.00 87.62 378 ALA A CA 1
ATOM 2913 C C . ALA A 1 378 ? 21.896 2.544 -11.065 1.00 87.62 378 ALA A C 1
ATOM 2915 O O . ALA A 1 378 ? 22.462 3.339 -11.816 1.00 87.62 378 ALA A O 1
ATOM 2916 N N . ILE A 1 379 ? 20.711 2.005 -11.368 1.00 84.19 379 ILE A N 1
ATOM 2917 C CA . ILE A 1 379 ? 19.998 2.281 -12.624 1.00 84.19 379 ILE A CA 1
ATOM 2918 C C . ILE A 1 379 ? 19.746 3.774 -12.770 1.00 84.19 379 ILE A C 1
ATOM 2920 O O . ILE A 1 379 ? 20.012 4.353 -13.822 1.00 84.19 379 ILE A O 1
ATOM 2924 N N . ALA A 1 380 ? 19.278 4.415 -11.707 1.00 76.75 380 ALA A N 1
ATOM 2925 C CA . ALA A 1 380 ? 18.962 5.820 -11.784 1.00 76.75 380 ALA A CA 1
ATOM 2926 C C . ALA A 1 380 ? 20.203 6.713 -11.933 1.00 76.75 380 ALA A C 1
ATOM 2928 O O . ALA A 1 380 ? 20.159 7.662 -12.711 1.00 76.75 380 ALA A O 1
ATOM 2929 N N . SER A 1 381 ? 21.317 6.369 -11.276 1.00 78.44 381 SER A N 1
ATOM 2930 C CA . SER A 1 381 ? 22.608 7.048 -11.463 1.00 78.44 381 SER A CA 1
ATOM 2931 C C . SER A 1 381 ? 23.183 6.881 -12.871 1.00 78.44 381 SER A C 1
ATOM 2933 O O . SER A 1 381 ? 23.917 7.744 -13.325 1.00 78.44 381 SER A O 1
ATOM 2935 N N . SER A 1 382 ? 22.833 5.797 -13.573 1.00 75.50 382 SER A N 1
ATOM 2936 C CA . SER A 1 382 ? 23.244 5.565 -14.965 1.00 75.50 382 SER A CA 1
ATOM 2937 C C . SER A 1 382 ? 22.330 6.227 -16.003 1.00 75.50 382 SER A C 1
ATOM 2939 O O . SER A 1 382 ? 22.650 6.233 -17.187 1.00 75.50 382 SER A O 1
ATOM 2941 N N . SER A 1 383 ? 21.170 6.728 -15.568 1.00 64.38 383 SER A N 1
ATOM 2942 C CA . SER A 1 383 ? 20.139 7.323 -16.430 1.00 64.38 383 SER A CA 1
ATOM 2943 C C . SER A 1 383 ? 20.073 8.853 -16.377 1.00 64.38 383 SER A C 1
ATOM 2945 O O . SER A 1 383 ? 19.293 9.437 -17.129 1.00 64.38 383 SER A O 1
ATOM 2947 N N . GLY A 1 384 ? 20.834 9.476 -15.471 1.00 51.75 384 GLY A N 1
ATOM 2948 C CA . GLY A 1 384 ? 21.095 10.919 -15.442 1.00 51.75 384 GLY A CA 1
ATOM 2949 C C . GLY A 1 384 ? 22.428 11.215 -16.104 1.00 51.75 384 GLY A C 1
ATOM 2950 O O . GLY A 1 384 ? 22.525 12.298 -16.717 1.00 51.75 384 GLY A O 1
#

pLDDT: mean 80.18, std 16.17, range [24.17, 97.12]

Foldseek 3Di:
DLVLLLLLLLLLLLCLLQVLLLLLLQLFPFDFADVPLLLLLLVLLLVLLVLVVVCVVVLWAALVSLVVLQVSVVVSVVVVVVVVVVVVVVVVVVVVVCVVVDDPDPPPDDPPPPPPPDDDDDPPVVVVVVVVVVVVVVVVVVLLLAAFDQDLVPDDLNSVLSNLQRLQLLVVVVCCVVPPQQRFDCDDDVPDTDGPSVVSNVVSNVVSVVCSVPDPHGDPDGDPVSVVSNVVSVVSVVVVVLVVLLVVLVVVCVVVVHDSLLSSSPSSSCSVCVVLSVVLSVCSVSVNNNVSVSSSRSVSSCCSRVVVSVVSSVVNVVVPPGIDRHDDDPLSVLSSVLSSVSSVVCSVVCVVVVRTSHSVSSVVSVVSSVVSSVVSRVSRVVVD

InterPro domains:
  IPR004837 Sodium/calcium exchanger membrane region [PF01699] (228-377)
  IPR044880 NCX, central ion-binding domain superfamily [G3DSA:1.20.1420.30] (1-110)
  IPR044880 NCX, central ion-binding domain superfamily [G3DSA:1.20.1420.30] (160-378)
  IPR051359 Calcium:cation antiporter [PTHR12266] (126-381)

Organism: Oryza brachyantha (NCBI:txid4533)

Sequence (384 aa):
MPRAGLAAILSAGAFVSAFVVGAVALIAAPFAVPPASFARDVFFYLLAASGLFYIYLSAEIYLWQAVGLVLFYVFFVGLVVYMDLDTEGKAVSAAELEMVNGGCRVVTDLPVTMEDHKQQHPTLCGILRKVTKVWEWPVAFVLKLTIPSTLPTEWNKFYVCANICLCPLLLLYSFSSFIPFDSRIVFLLPQSRFPLWSVVLFVSISLALSHLIFEKEAPITENIANTTISFVMSVFWISTMAGELLNCLAAIGVIMDFPPAILGMTVLAWGNSVGDLVADVALAKSGQPTIAIAGCFAGPMFNMLVGLGTALVIQTARVYPKAYVLEFHVGIVVAFVFLLLSLMGTLLVVTWTRFRVPRFWGYCLMGIYILFTLVSIAIASSSG

Radius of gyration: 25.24 Å; chains: 1; bounding box: 55×74×61 Å

Secondary structure (DSSP, 8-state):
-HHHHHHHHHHHHHIIIIIIHHHHHHHH-SEE--HHHHHHHHHHHHHHHHHHHHHHHTSEE-HHHHHHHHHHHHHHHHHHHHHHHHHHHHHHHHHHHHHHTT--------------------SHHHHHHHHHHHHHHHHHHHHHHHS----GGG--HHHHHHHHHHHHHHHHHHGGGTS-TT-B--SS-TT---BHHHHHHHHHHHHHHHHHHH--S--SS--HHHHHHHHHHHHHHHHHHHHHHHHHHHHHHHHTT--HHHHHHTHHHHHHHHHHHHHHHHHHHTT-HHHHHHHHHHHHHHIIIIIIHHHHHHHHHHHTTS-EEPPP-HHHHHHHHHHHHHHHHHHHHHHHTTTEE-HHHHHHHHHHHHHHHHHHHHHHHHH-